Protein AF-0000000083461008 (afdb_homodimer)

Secondary structure (DSSP, 8-state):
--HHHHHHHHHHHHHHS-HHHHHHHHHHHHHHHHH-----TTSPEEEEEE--GGGEETTEEEE-HHHHHHHHHHHHHHHHHHHTHHHHHHHTT--EEEEEEEEEE-SPPBTT-EEEEEEEEEEE-SSEEEEEEEEEETT--EEEEEEEEEEESSS-GGGTTTTPPPPPPPHHHHHHHHHHHHHHHHHHHHHHHSS-HHHHHHHHHHHTTTT--/--HHHHHHHHHHHHHHS-HHHHHHHHHHHHHHHHH-----TTSPEEEEEE--GGGB-SSSSBB-HHHHHHHHHHHHHHHHHHHTHHHHHHHTT--EEEEEEEEEE-SPPBTT-EEEEEEEEEEE-SSEEEEEEEEEETT--EEEEEEEEEEESSS-GGGTTTTPPPPPPPHHHHHHHHHHHHHHHHHHHHHHHSS-HHHHHHHHHHHTTTT--

Foldseek 3Di:
DDPVVVVVVVVVCVVVPVVVLVVVLVVLLVCLQPPAAADAQADKDKDKDWAAPVQDDPPDQFGDPVVVVSVVVSSVSSSCSRNVLVVQQVVVVKDKDWDDKDKDFAATDGHGFMWMWIKHWQFFDFFKTKMKIFIATPVGDTGMIMMIIIGMLDGTVCSRNVNDHHHDDDPVRVVVVVVVVVVVVVVVVVLPPDDDPPPSCVVVVVVVSVPPD/DDPVVVVVVVVVCVVVDVVVLVVLLVVLLVCLQPPAAADAQADKDKDKDWAAPVQDDDPDQFGDPVVVVSVVVSRVSSSCSRNVLVVQQVVVVKDKDWDDKDKDFAATDGHGFMWMWIKHWQFFDFFKTKMKIFIATPVRDTGMIMMIIIGMLDGTVCSRNVNDHHHDDDPVRVVVVVVVVVVVVVVVVVLPPDDDPPPSCVVVVVVVSVPPD

Solvent-accessible surface area (backbone atoms only — not comparable to full-atom values): 22126 Å² total; per-residue (Å²): 130,56,70,64,56,51,51,49,50,51,40,48,42,56,70,42,26,49,50,67,57,51,53,48,50,51,48,47,50,50,50,39,69,70,70,47,71,76,41,61,63,78,45,72,41,78,42,81,47,67,37,45,68,46,35,42,37,93,94,40,74,24,52,25,77,29,45,54,48,44,51,48,51,48,49,48,52,44,43,31,54,27,40,45,33,46,60,49,31,50,74,65,73,35,54,72,41,75,37,33,39,36,39,37,50,53,41,77,50,44,68,67,37,50,33,34,38,39,35,32,52,48,31,52,54,59,43,32,40,30,37,37,39,37,33,24,36,82,87,67,43,74,22,30,43,33,36,37,35,32,34,43,70,54,75,48,41,62,77,52,48,81,76,65,76,60,56,76,72,49,69,29,54,50,26,40,51,48,14,52,51,40,46,52,52,53,52,50,53,56,57,64,65,65,70,67,80,68,66,51,50,53,50,47,60,67,37,20,62,73,68,69,105,131,55,69,66,56,51,53,49,50,49,41,48,42,55,71,43,28,48,53,68,58,52,52,47,48,50,48,48,50,49,49,38,68,71,70,46,71,76,39,58,63,78,44,71,41,79,41,80,46,66,38,44,69,46,35,42,36,93,93,40,76,24,53,23,78,29,44,54,48,43,51,47,51,49,48,48,52,42,43,31,55,27,41,45,35,47,60,49,32,51,74,67,73,34,53,71,40,74,39,32,39,38,38,36,46,54,40,79,49,44,69,68,37,51,31,35,38,40,34,31,53,48,32,54,52,60,42,32,41,31,38,38,37,36,33,25,36,82,86,66,45,73,23,30,42,32,36,36,34,31,33,44,69,55,73,47,41,62,77,52,47,80,74,66,77,58,54,76,72,48,70,30,52,50,25,39,51,48,14,51,51,40,46,52,54,53,52,52,53,57,59,65,67,66,72,66,80,68,67,54,49,54,49,48,59,68,38,19,63,73,66,68,106

Structure (mmCIF, N/CA/C/O backbone):
data_AF-0000000083461008-model_v1
#
loop_
_entity.id
_entity.type
_entity.pdbx_description
1 polymer 'Protein THEM6'
#
loop_
_atom_site.group_PDB
_atom_site.id
_atom_site.type_symbol
_atom_site.label_atom_id
_atom_site.label_alt_id
_atom_site.label_comp_id
_atom_site.label_asym_id
_atom_site.label_entity_id
_atom_site.label_seq_id
_atom_site.pdbx_PDB_ins_code
_atom_site.Cartn_x
_atom_site.Cartn_y
_atom_site.Cartn_z
_atom_site.occupancy
_atom_site.B_iso_or_equiv
_atom_site.auth_seq_id
_atom_site.auth_comp_id
_atom_site.auth_asym_id
_atom_site.auth_atom_id
_atom_site.pdbx_PDB_model_num
ATOM 1 N N . MET A 1 1 ? -11.461 6.184 -39.938 1 52.19 1 MET A N 1
ATOM 2 C CA . MET A 1 1 ? -11.609 6.816 -38.625 1 52.19 1 MET A CA 1
ATOM 3 C C . MET A 1 1 ? -10.594 7.934 -38.438 1 52.19 1 MET A C 1
ATOM 5 O O . MET A 1 1 ? -9.406 7.758 -38.75 1 52.19 1 MET A O 1
ATOM 9 N N . ASP A 1 2 ? -10.953 9.109 -38.469 1 68 2 ASP A N 1
ATOM 10 C CA . ASP A 1 2 ? -10.156 10.336 -38.438 1 68 2 ASP A CA 1
ATOM 11 C C . ASP A 1 2 ? -9.203 10.367 -37.25 1 68 2 ASP A C 1
ATOM 13 O O . ASP A 1 2 ? -9.5 9.797 -36.219 1 68 2 ASP A O 1
ATOM 17 N N . ALA A 1 3 ? -7.992 10.578 -37.625 1 73.88 3 ALA A N 1
ATOM 18 C CA . ALA A 1 3 ? -6.887 10.68 -36.688 1 73.88 3 ALA A CA 1
ATOM 19 C C . ALA A 1 3 ? -7.312 11.422 -35.406 1 73.88 3 ALA A C 1
ATOM 21 O O . ALA A 1 3 ? -6.926 11.047 -34.312 1 73.88 3 ALA A O 1
ATOM 22 N N . ALA A 1 4 ? -8.148 12.367 -35.656 1 72.44 4 ALA A N 1
ATOM 23 C CA . ALA A 1 4 ? -8.625 13.156 -34.5 1 72.44 4 ALA A CA 1
ATOM 24 C C . ALA A 1 4 ? -9.5 12.312 -33.594 1 72.44 4 ALA A C 1
ATOM 26 O O . ALA A 1 4 ? -9.398 12.406 -32.375 1 72.44 4 ALA A O 1
ATOM 27 N N . ALA A 1 5 ? -10.266 11.5 -34.25 1 74.38 5 ALA A N 1
ATOM 28 C CA . ALA A 1 5 ? -11.172 10.656 -33.469 1 74.38 5 ALA A CA 1
ATOM 29 C C . ALA A 1 5 ? -10.391 9.641 -32.625 1 74.38 5 ALA A C 1
ATOM 31 O O . ALA A 1 5 ? -10.734 9.375 -31.484 1 74.38 5 ALA A O 1
ATOM 32 N N . VAL A 1 6 ? -9.352 9.258 -33.219 1 73 6 VAL A N 1
ATOM 33 C CA . VAL A 1 6 ? -8.531 8.25 -32.562 1 73 6 VAL A CA 1
ATOM 34 C C . VAL A 1 6 ? -7.879 8.859 -31.312 1 73 6 VAL A C 1
ATOM 36 O O . VAL A 1 6 ? -7.852 8.242 -30.25 1 73 6 VAL A O 1
ATOM 39 N N . VAL A 1 7 ? -7.48 10.023 -31.469 1 74 7 VAL A N 1
ATOM 40 C CA . VAL A 1 7 ? -6.805 10.695 -30.359 1 74 7 VAL A CA 1
ATOM 41 C C . VAL A 1 7 ? -7.797 10.938 -29.219 1 74 7 VAL A C 1
ATOM 43 O O . VAL A 1 7 ? -7.445 10.797 -28.047 1 74 7 VAL A O 1
ATOM 46 N N . TRP A 1 8 ? -9.008 11.219 -29.625 1 73.56 8 TRP A N 1
ATOM 47 C CA . TRP A 1 8 ? -10.031 11.438 -28.609 1 73.56 8 TRP A CA 1
ATOM 48 C C . TRP A 1 8 ? -10.328 10.156 -27.844 1 73.56 8 TRP A C 1
ATOM 50 O O . TRP A 1 8 ? -10.477 10.188 -26.625 1 73.56 8 TRP A O 1
ATOM 60 N N . VAL A 1 9 ? -10.32 9.188 -28.594 1 69.44 9 VAL A N 1
ATOM 61 C CA . VAL A 1 9 ? -10.617 7.902 -27.969 1 69.44 9 VAL A CA 1
ATOM 62 C C . VAL A 1 9 ? -9.5 7.527 -27 1 69.44 9 VAL A C 1
ATOM 64 O O . VAL A 1 9 ? -9.766 7.078 -25.875 1 69.44 9 VAL A O 1
ATOM 67 N N . ILE A 1 10 ? -8.367 7.77 -27.438 1 70.12 10 ILE A N 1
ATOM 68 C CA . ILE A 1 10 ? -7.219 7.453 -26.609 1 70.12 10 ILE A CA 1
ATOM 69 C C . ILE A 1 10 ? -7.242 8.32 -25.344 1 70.12 10 ILE A C 1
ATOM 71 O O . ILE A 1 10 ? -7.043 7.828 -24.234 1 70.12 10 ILE A O 1
ATOM 75 N N . ALA A 1 11 ? -7.574 9.516 -25.562 1 70.62 11 ALA A N 1
ATOM 76 C CA . ALA A 1 11 ? -7.633 10.445 -24.438 1 70.62 11 ALA A CA 1
ATOM 77 C C . ALA A 1 11 ? -8.695 10.016 -23.422 1 70.62 11 ALA A C 1
ATOM 79 O O . ALA A 1 11 ? -8.461 10.031 -22.219 1 70.62 11 ALA A O 1
ATOM 80 N N . LEU A 1 12 ? -9.742 9.586 -23.969 1 67.31 12 LEU A N 1
ATOM 81 C CA . LEU A 1 12 ? -10.836 9.172 -23.094 1 67.31 12 LEU A CA 1
ATOM 82 C C . LEU A 1 12 ? -10.469 7.898 -22.328 1 67.31 12 LEU A C 1
ATOM 84 O O . LEU A 1 12 ? -10.797 7.766 -21.156 1 67.31 12 LEU A O 1
ATOM 88 N N . LEU A 1 13 ? -9.812 7.094 -23.016 1 66.75 13 LEU A N 1
ATOM 89 C CA . LEU A 1 13 ? -9.414 5.84 -22.375 1 66.75 13 LEU A CA 1
ATOM 90 C C . LEU A 1 13 ? -8.445 6.098 -21.234 1 66.75 13 LEU A C 1
ATOM 92 O O . LEU A 1 13 ? -8.555 5.48 -20.172 1 66.75 13 LEU A O 1
ATOM 96 N N . TYR A 1 14 ? -7.613 7.047 -21.531 1 65.38 14 TYR A N 1
ATOM 97 C CA . TYR A 1 14 ? -6.609 7.336 -20.516 1 65.38 14 TYR A CA 1
ATOM 98 C C . TYR A 1 14 ? -7.227 8.078 -19.344 1 65.38 14 TYR A C 1
ATOM 100 O O . TYR A 1 14 ? -6.762 7.953 -18.203 1 65.38 14 TYR A O 1
ATOM 108 N N . ILE A 1 15 ? -8.242 8.75 -19.688 1 62.56 15 ILE A N 1
ATOM 109 C CA . ILE A 1 15 ? -8.898 9.516 -18.641 1 62.56 15 ILE A CA 1
ATOM 110 C C . ILE A 1 15 ? -9.711 8.57 -17.75 1 62.56 15 ILE A C 1
ATOM 112 O O . ILE A 1 15 ? -9.734 8.727 -16.531 1 62.56 15 ILE A O 1
ATOM 116 N N . PHE A 1 16 ? -10.188 7.516 -18.453 1 63.56 16 PHE A N 1
ATOM 117 C CA . PHE A 1 16 ? -11.148 6.715 -17.703 1 63.56 16 PHE A CA 1
ATOM 118 C C . PHE A 1 16 ? -10.516 5.426 -17.203 1 63.56 16 PHE A C 1
ATOM 120 O O . PHE A 1 16 ? -10.992 4.828 -16.234 1 63.56 16 PHE A O 1
ATOM 127 N N . VAL A 1 17 ? -9.523 5.043 -17.953 1 63.34 17 VAL A N 1
ATOM 128 C CA . VAL A 1 17 ? -8.938 3.752 -17.609 1 63.34 17 VAL A CA 1
ATOM 129 C C . VAL A 1 17 ? -7.43 3.898 -17.422 1 63.34 17 VAL A C 1
ATOM 131 O O . VAL A 1 17 ? -6.797 4.719 -18.094 1 63.34 17 VAL A O 1
ATOM 134 N N . ASP A 1 18 ? -6.941 3.344 -16.344 1 65.06 18 ASP A N 1
ATOM 135 C CA . ASP A 1 18 ? -5.484 3.301 -16.25 1 65.06 18 ASP A CA 1
ATOM 136 C C . ASP A 1 18 ? -4.895 2.318 -17.25 1 65.06 18 ASP A C 1
ATOM 138 O O . ASP A 1 18 ? -4.473 1.22 -16.891 1 65.06 18 ASP A O 1
ATOM 142 N N . VAL A 1 19 ? -4.824 2.793 -18.484 1 63.09 19 VAL A N 1
ATOM 143 C CA . VAL A 1 19 ? -4.438 1.958 -19.625 1 63.09 19 VAL A CA 1
ATOM 144 C C . VAL A 1 19 ? -3.01 1.452 -19.422 1 63.09 19 VAL A C 1
ATOM 146 O O . VAL A 1 19 ? -2.711 0.292 -19.719 1 63.09 19 VAL A O 1
ATOM 149 N N . ASN A 1 20 ? -2.205 2.322 -18.922 1 64.75 20 ASN A N 1
ATOM 150 C CA . ASN A 1 20 ? -0.806 1.944 -18.75 1 64.75 20 ASN A CA 1
ATOM 151 C C . ASN A 1 20 ? -0.654 0.774 -17.781 1 64.75 20 ASN A C 1
ATOM 153 O O . ASN A 1 20 ? 0.197 -0.094 -17.969 1 64.75 20 ASN A O 1
ATOM 157 N N . TYR A 1 21 ? -1.491 0.846 -16.891 1 65.12 21 TYR A N 1
ATOM 158 C CA . TYR A 1 21 ? -1.471 -0.238 -15.922 1 65.12 21 TYR A CA 1
ATOM 159 C C . TYR A 1 21 ? -1.852 -1.563 -16.562 1 65.12 21 TYR A C 1
ATOM 161 O O . TYR A 1 21 ? -1.171 -2.574 -16.375 1 65.12 21 TYR A O 1
ATOM 169 N N . PHE A 1 22 ? -2.838 -1.587 -17.344 1 65.5 22 PHE A N 1
ATOM 170 C CA . PHE A 1 22 ? -3.338 -2.811 -17.953 1 65.5 22 PHE A CA 1
ATOM 171 C C . PHE A 1 22 ? -2.355 -3.332 -19 1 65.5 22 PHE A C 1
ATOM 173 O O . PHE A 1 22 ? -2.088 -4.535 -19.062 1 65.5 22 PHE A O 1
ATOM 180 N N . LEU A 1 23 ? -1.841 -2.42 -19.734 1 68.25 23 LEU A N 1
ATOM 181 C CA . LEU A 1 23 ? -0.899 -2.822 -20.781 1 68.25 23 LEU A CA 1
ATOM 182 C C . LEU A 1 23 ? 0.358 -3.432 -20.172 1 68.25 23 LEU A C 1
ATOM 184 O O . LEU A 1 23 ? 0.865 -4.441 -20.656 1 68.25 23 LEU A O 1
ATOM 188 N N . ARG A 1 24 ? 0.72 -2.85 -19.125 1 69.69 24 ARG A N 1
ATOM 189 C CA . ARG A 1 24 ? 1.923 -3.346 -18.469 1 69.69 24 ARG A CA 1
ATOM 190 C C . ARG A 1 24 ? 1.683 -4.719 -17.844 1 69.69 24 ARG A C 1
ATOM 192 O O . ARG A 1 24 ? 2.547 -5.598 -17.922 1 69.69 24 ARG A O 1
ATOM 199 N N . THR A 1 25 ? 0.542 -4.863 -17.266 1 69 25 THR A N 1
ATOM 200 C CA . THR A 1 25 ? 0.205 -6.141 -16.641 1 69 25 THR A CA 1
ATOM 201 C C . THR A 1 25 ? 0.151 -7.246 -17.703 1 69 25 THR A C 1
ATOM 203 O O . THR A 1 25 ? 0.713 -8.328 -17.5 1 69 25 THR A O 1
ATOM 206 N N . VAL A 1 26 ? -0.495 -6.898 -18.766 1 67.25 26 VAL A N 1
ATOM 207 C CA . VAL A 1 26 ? -0.625 -7.867 -19.859 1 67.25 26 VAL A CA 1
ATOM 208 C C . VAL A 1 26 ? 0.753 -8.195 -20.422 1 67.25 26 VAL A C 1
ATOM 210 O O . VAL A 1 26 ? 1.067 -9.359 -20.672 1 67.25 26 VAL A O 1
ATOM 213 N N . PHE A 1 27 ? 1.517 -7.234 -20.609 1 72.88 27 PHE A N 1
ATOM 214 C CA . PHE A 1 27 ? 2.861 -7.422 -21.156 1 72.88 27 PHE A CA 1
ATOM 215 C C . PHE A 1 27 ? 3.695 -8.297 -20.219 1 72.88 27 PHE A C 1
ATOM 217 O O . PHE A 1 27 ? 4.383 -9.211 -20.672 1 72.88 27 PHE A O 1
ATOM 224 N N . THR A 1 28 ? 3.619 -8.023 -18.969 1 68.25 28 THR A N 1
ATOM 225 C CA . THR A 1 28 ? 4.383 -8.789 -18 1 68.25 28 THR A CA 1
ATOM 226 C C . THR A 1 28 ? 3.949 -10.25 -17.984 1 68.25 28 THR A C 1
ATOM 228 O O . THR A 1 28 ? 4.789 -11.148 -17.938 1 68.25 28 THR A O 1
ATOM 231 N N . LEU A 1 29 ? 2.67 -10.438 -18.094 1 68.62 29 LEU A N 1
ATOM 232 C CA . LEU A 1 29 ? 2.148 -11.805 -18.109 1 68.62 29 LEU A CA 1
ATOM 233 C C . LEU A 1 29 ? 2.555 -12.516 -19.391 1 68.62 29 LEU A C 1
ATOM 235 O O . LEU A 1 29 ? 2.918 -13.695 -19.375 1 68.62 29 LEU A O 1
ATOM 239 N N . LEU A 1 30 ? 2.555 -11.766 -20.453 1 71.75 30 LEU A N 1
ATOM 240 C CA . LEU A 1 30 ? 2.898 -12.367 -21.75 1 71.75 30 LEU A CA 1
ATOM 241 C C . LEU A 1 30 ? 4.383 -12.711 -21.797 1 71.75 30 LEU A C 1
ATOM 243 O O . LEU A 1 30 ? 4.75 -13.789 -22.266 1 71.75 30 LEU A O 1
ATOM 247 N N . VAL A 1 31 ? 5.156 -11.844 -21.438 1 69.75 31 VAL A N 1
ATOM 248 C CA . VAL A 1 31 ? 6.598 -12.086 -21.438 1 69.75 31 VAL A CA 1
ATOM 249 C C . VAL A 1 31 ? 6.934 -13.234 -20.484 1 69.75 31 VAL A C 1
ATOM 251 O O . VAL A 1 31 ? 7.789 -14.062 -20.781 1 69.75 31 VAL A O 1
ATOM 254 N N . GLY A 1 32 ? 6.258 -13.172 -19.391 1 65.5 32 GLY A N 1
ATOM 255 C CA . GLY A 1 32 ? 6.469 -14.242 -18.422 1 65.5 32 GLY A CA 1
ATOM 256 C C . GLY A 1 32 ? 6.059 -15.609 -18.953 1 65.5 32 GLY A C 1
ATOM 257 O O . GLY A 1 32 ? 6.766 -16.594 -18.75 1 65.5 32 GLY A O 1
ATOM 258 N N . CYS A 1 33 ? 5.039 -15.672 -19.578 1 66.06 33 CYS A N 1
ATOM 259 C CA . CYS A 1 33 ? 4.52 -16.922 -20.109 1 66.06 33 CYS A CA 1
ATOM 260 C C . CYS A 1 33 ? 5.406 -17.453 -21.234 1 66.06 33 CYS A C 1
ATOM 262 O O . CYS A 1 33 ? 5.539 -18.672 -21.406 1 66.06 33 CYS A O 1
ATOM 264 N N . VAL A 1 34 ? 5.926 -16.562 -21.938 1 64.56 34 VAL A N 1
ATOM 265 C CA . VAL A 1 34 ? 6.625 -16.984 -23.141 1 64.56 34 VAL A CA 1
ATOM 266 C C . VAL A 1 34 ? 8.102 -17.203 -22.844 1 64.56 34 VAL A C 1
ATOM 268 O O . VAL A 1 34 ? 8.727 -18.125 -23.375 1 64.56 34 VAL A O 1
ATOM 271 N N . PHE A 1 35 ? 8.617 -16.391 -22.047 1 63.41 35 PHE A N 1
ATOM 272 C CA . PHE A 1 35 ? 10.07 -16.375 -22.047 1 63.41 35 PHE A CA 1
ATOM 273 C C . PHE A 1 35 ? 10.625 -16.938 -20.75 1 63.41 35 PHE A C 1
ATOM 275 O O . PHE A 1 35 ? 11.836 -17.031 -20.562 1 63.41 35 PHE A O 1
ATOM 282 N N . HIS A 1 36 ? 9.68 -17.172 -19.875 1 64.38 36 HIS A N 1
ATOM 283 C CA . HIS A 1 36 ? 10.391 -17.469 -18.641 1 64.38 36 HIS A CA 1
ATOM 284 C C . HIS A 1 36 ? 10.211 -18.922 -18.234 1 64.38 36 HIS A C 1
ATOM 286 O O . HIS A 1 36 ? 9.156 -19.516 -18.484 1 64.38 36 HIS A O 1
ATOM 292 N N . LYS A 1 37 ? 11.398 -19.484 -17.859 1 70.5 37 LYS A N 1
ATOM 293 C CA . LYS A 1 37 ? 11.461 -20.844 -17.328 1 70.5 37 LYS A CA 1
ATOM 294 C C . LYS A 1 37 ? 10.711 -20.953 -16 1 70.5 37 LYS A C 1
ATOM 296 O O . LYS A 1 37 ? 10.711 -20 -15.211 1 70.5 37 LYS A O 1
ATOM 301 N N . ARG A 1 38 ? 10.078 -22.031 -15.789 1 77.88 38 ARG A N 1
ATOM 302 C CA . ARG A 1 38 ? 9.336 -22.297 -14.562 1 77.88 38 ARG A CA 1
ATOM 303 C C . ARG A 1 38 ? 10.273 -22.359 -13.359 1 77.88 38 ARG A C 1
ATOM 305 O O . ARG A 1 38 ? 11.383 -22.875 -13.461 1 77.88 38 ARG A O 1
ATOM 312 N N . VAL A 1 39 ? 9.906 -21.609 -12.406 1 80.69 39 VAL A N 1
ATOM 313 C CA . VAL A 1 39 ? 10.695 -21.594 -11.18 1 80.69 39 VAL A CA 1
ATOM 314 C C . VAL A 1 39 ? 9.938 -22.328 -10.07 1 80.69 39 VAL A C 1
ATOM 316 O O . VAL A 1 39 ? 8.719 -22.5 -10.156 1 80.69 39 VAL A O 1
ATOM 319 N N . ARG A 1 40 ? 10.727 -22.828 -9.172 1 82.19 40 ARG A N 1
ATOM 320 C CA . ARG A 1 40 ? 10.094 -23.422 -7.996 1 82.19 40 ARG A CA 1
ATOM 321 C C . ARG A 1 40 ? 9.539 -22.344 -7.066 1 82.19 40 ARG A C 1
ATOM 323 O O . ARG A 1 40 ? 9.992 -21.203 -7.102 1 82.19 40 ARG A O 1
ATOM 330 N N . ILE A 1 41 ? 8.633 -22.625 -6.254 1 83.38 41 ILE A N 1
ATOM 331 C CA . ILE A 1 41 ? 7.926 -21.703 -5.387 1 83.38 41 ILE A CA 1
ATOM 332 C C . ILE A 1 41 ? 8.898 -21.078 -4.379 1 83.38 41 ILE A C 1
ATOM 334 O O . ILE A 1 41 ? 8.672 -19.969 -3.887 1 83.38 41 ILE A O 1
ATOM 338 N N . ASN A 1 42 ? 9.945 -21.766 -4.09 1 84.12 42 ASN A N 1
ATOM 339 C CA . ASN A 1 42 ? 10.891 -21.297 -3.084 1 84.12 42 ASN A CA 1
ATOM 340 C C . ASN A 1 42 ? 11.977 -20.422 -3.703 1 84.12 42 ASN A C 1
ATOM 342 O O . ASN A 1 42 ? 12.82 -19.875 -2.99 1 84.12 42 ASN A O 1
ATOM 346 N N . GLU A 1 43 ? 11.922 -20.344 -4.965 1 88.5 43 GLU A N 1
ATOM 347 C CA . GLU A 1 43 ? 12.938 -19.547 -5.641 1 88.5 43 GLU A CA 1
ATOM 348 C C . GLU A 1 43 ? 12.516 -18.078 -5.754 1 88.5 43 GLU A C 1
ATOM 350 O O . GLU A 1 43 ? 11.32 -17.766 -5.711 1 88.5 43 GLU A O 1
ATOM 355 N N . THR A 1 44 ? 13.508 -17.25 -5.867 1 92.38 44 THR A N 1
ATOM 356 C CA . THR A 1 44 ? 13.289 -15.805 -5.977 1 92.38 44 THR A CA 1
ATOM 357 C C . THR A 1 44 ? 13.18 -15.383 -7.438 1 92.38 44 THR A C 1
ATOM 359 O O . THR A 1 44 ? 13.969 -15.82 -8.273 1 92.38 44 THR A O 1
ATOM 362 N N . THR A 1 45 ? 12.195 -14.695 -7.746 1 91.38 45 THR A N 1
ATOM 363 C CA . THR A 1 45 ? 12.047 -14.141 -9.086 1 91.38 45 THR A CA 1
ATOM 364 C C . THR A 1 45 ? 12.438 -12.664 -9.102 1 91.38 45 THR A C 1
ATOM 366 O O . THR A 1 45 ? 12.281 -11.961 -8.102 1 91.38 45 THR A O 1
ATOM 369 N N . LYS A 1 46 ? 12.906 -12.227 -10.25 1 89.94 46 LYS A N 1
ATOM 370 C CA . LYS A 1 46 ? 13.359 -10.844 -10.391 1 89.94 46 LYS A CA 1
ATOM 371 C C . LYS A 1 46 ? 12.633 -10.148 -11.539 1 89.94 46 LYS A C 1
ATOM 373 O O . LYS A 1 46 ? 12.539 -10.688 -12.641 1 89.94 46 LYS A O 1
ATOM 378 N N . VAL A 1 47 ? 12.109 -9.039 -11.211 1 88.44 47 VAL A N 1
ATOM 379 C CA . VAL A 1 47 ? 11.477 -8.211 -12.234 1 88.44 47 VAL A CA 1
ATOM 380 C C . VAL A 1 47 ? 12.117 -6.828 -12.25 1 88.44 47 VAL A C 1
ATOM 382 O O . VAL A 1 47 ? 12.383 -6.246 -11.203 1 88.44 47 VAL A O 1
ATOM 385 N N . TYR A 1 48 ? 12.297 -6.402 -13.469 1 86.69 48 TYR A N 1
ATOM 386 C CA . TYR A 1 48 ? 12.883 -5.074 -13.617 1 86.69 48 TYR A CA 1
ATOM 387 C C . TYR A 1 48 ? 11.805 -4.012 -13.766 1 86.69 48 TYR A C 1
ATOM 389 O O . TYR A 1 48 ? 10.742 -4.27 -14.344 1 86.69 48 TYR A O 1
ATOM 397 N N . GLY A 1 49 ? 12.156 -2.865 -13.219 1 84.81 49 GLY A N 1
ATOM 398 C CA . GLY A 1 49 ? 11.273 -1.72 -13.359 1 84.81 49 GLY A CA 1
ATOM 399 C C . GLY A 1 49 ? 12.008 -0.396 -13.398 1 84.81 49 GLY A C 1
ATOM 400 O O . GLY A 1 49 ? 13.203 -0.334 -13.086 1 84.81 49 GLY A O 1
ATOM 401 N N . MET A 1 50 ? 11.211 0.572 -13.883 1 79.38 50 MET A N 1
ATOM 402 C CA . MET A 1 50 ? 11.75 1.93 -13.922 1 79.38 50 MET A CA 1
ATOM 403 C C . MET A 1 50 ? 10.727 2.936 -13.398 1 79.38 50 MET A C 1
ATOM 405 O O . MET A 1 50 ? 9.539 2.832 -13.711 1 79.38 50 MET A O 1
ATOM 409 N N . CYS A 1 51 ? 11.25 3.818 -12.625 1 78.38 51 CYS A N 1
ATOM 410 C CA . CYS A 1 51 ? 10.367 4.871 -12.125 1 78.38 51 CYS A CA 1
ATOM 411 C C . CYS A 1 51 ? 10.133 5.934 -13.188 1 78.38 51 CYS A C 1
ATOM 413 O O . CYS A 1 51 ? 11.062 6.637 -13.586 1 78.38 51 CYS A O 1
ATOM 415 N N . LEU A 1 52 ? 8.891 6.102 -13.523 1 72 52 LEU A N 1
ATOM 416 C CA . LEU A 1 52 ? 8.539 7.066 -14.562 1 72 52 LEU A CA 1
ATOM 417 C C . LEU A 1 52 ? 7.855 8.289 -13.953 1 72 52 LEU A C 1
ATOM 419 O O . LEU A 1 52 ? 7.426 8.258 -12.797 1 72 52 LEU A O 1
ATOM 423 N N . PRO A 1 53 ? 7.812 9.32 -14.695 1 68.31 53 PRO A N 1
ATOM 424 C CA . PRO A 1 53 ? 7.199 10.539 -14.164 1 68.31 53 PRO A CA 1
ATOM 425 C C . PRO A 1 53 ? 5.75 10.336 -13.734 1 68.31 53 PRO A C 1
ATOM 427 O O . PRO A 1 53 ? 5.266 11.039 -12.836 1 68.31 53 PRO A O 1
ATOM 430 N N . SER A 1 54 ? 5.129 9.422 -14.352 1 64.44 54 SER A N 1
ATOM 431 C CA . SER A 1 54 ? 3.746 9.141 -13.977 1 64.44 54 SER A CA 1
ATOM 432 C C . SER A 1 54 ? 3.666 8.492 -12.602 1 64.44 54 SER A C 1
ATOM 434 O O . SER A 1 54 ? 2.588 8.406 -12.008 1 64.44 54 SER A O 1
ATOM 436 N N . ASP A 1 55 ? 4.824 8.195 -12.141 1 62.22 55 ASP A N 1
ATOM 437 C CA . ASP A 1 55 ? 4.875 7.426 -10.898 1 62.22 55 ASP A CA 1
ATOM 438 C C . ASP A 1 55 ? 5.25 8.32 -9.719 1 62.22 55 ASP A C 1
ATOM 440 O O . ASP A 1 55 ? 5.383 7.84 -8.594 1 62.22 55 ASP A O 1
ATOM 444 N N . VAL A 1 56 ? 5.453 9.586 -10 1 55.75 56 VAL A N 1
ATOM 445 C CA . VAL A 1 56 ? 6.047 10.438 -8.977 1 55.75 56 VAL A CA 1
ATOM 446 C C . VAL A 1 56 ? 4.949 11.211 -8.25 1 55.75 56 VAL A C 1
ATOM 448 O O . VAL A 1 56 ? 3.838 11.359 -8.766 1 55.75 56 VAL A O 1
ATOM 451 N N . ASP A 1 57 ? 5.211 11.281 -6.934 1 60.09 57 ASP A N 1
ATOM 452 C CA . ASP A 1 57 ? 4.32 12.102 -6.117 1 60.09 57 ASP A CA 1
ATOM 453 C C . ASP A 1 57 ? 4.648 13.586 -6.266 1 60.09 57 ASP A C 1
ATOM 455 O O . ASP A 1 57 ? 5.684 13.938 -6.836 1 60.09 57 ASP A O 1
ATOM 459 N N . MET A 1 58 ? 3.553 14.422 -6.039 1 50.62 58 MET A N 1
ATOM 460 C CA . MET A 1 58 ? 3.662 15.867 -6.188 1 50.62 58 MET A CA 1
ATOM 461 C C . MET A 1 58 ? 4.91 16.391 -5.484 1 50.62 58 MET A C 1
ATOM 463 O O . MET A 1 58 ? 5.578 17.297 -5.988 1 50.62 58 MET A O 1
ATOM 467 N N . MET A 1 59 ? 4.977 16.031 -4.035 1 48.91 59 MET A N 1
ATOM 468 C CA . MET A 1 59 ? 5.902 16.797 -3.209 1 48.91 59 MET A CA 1
ATOM 469 C C . MET A 1 59 ? 7.316 16.234 -3.305 1 48.91 59 MET A C 1
ATOM 471 O O . MET A 1 59 ? 8.258 16.812 -2.752 1 48.91 59 MET A O 1
ATOM 475 N N . VAL A 1 60 ? 7.684 15.438 -4.324 1 54.84 60 VAL A N 1
ATOM 476 C CA . VAL A 1 60 ? 9.109 15.141 -4.297 1 54.84 60 VAL A CA 1
ATOM 477 C C . VAL A 1 60 ? 9.453 14.156 -5.414 1 54.84 60 VAL A C 1
ATOM 479 O O . VAL A 1 60 ? 8.617 13.359 -5.824 1 54.84 60 VAL A O 1
ATOM 482 N N . CYS A 1 61 ? 10.281 14.367 -6.305 1 59.28 61 CYS A N 1
ATOM 483 C CA . CYS A 1 61 ? 11.031 13.672 -7.344 1 59.28 61 CYS A CA 1
ATOM 484 C C . CYS A 1 61 ? 11.211 12.203 -6.996 1 59.28 61 CYS A C 1
ATOM 486 O O . CYS A 1 61 ? 12.195 11.578 -7.398 1 59.28 61 CYS A O 1
ATOM 488 N N . HIS A 1 62 ? 10.195 11.781 -6.129 1 68.94 62 HIS A N 1
ATOM 489 C CA . HIS A 1 62 ? 10.344 10.383 -5.746 1 68.94 62 HIS A CA 1
ATOM 490 C C . HIS A 1 62 ? 9.086 9.578 -6.062 1 68.94 62 HIS A C 1
ATOM 492 O O . HIS A 1 62 ? 8.008 10.156 -6.223 1 68.94 62 HIS A O 1
ATOM 498 N N . MET A 1 63 ? 9.281 8.344 -6.211 1 71.5 63 MET A N 1
ATOM 499 C CA . MET A 1 63 ? 8.18 7.445 -6.523 1 71.5 63 MET A CA 1
ATOM 500 C C . MET A 1 63 ? 7.094 7.52 -5.453 1 71.5 63 MET A C 1
ATOM 502 O O . MET A 1 63 ? 7.398 7.539 -4.258 1 71.5 63 MET A O 1
ATOM 506 N N . ASN A 1 64 ? 5.895 7.621 -5.926 1 76.12 64 ASN A N 1
ATOM 507 C CA . ASN A 1 64 ? 4.742 7.664 -5.031 1 76.12 64 ASN A CA 1
ATOM 508 C C . ASN A 1 64 ? 4.578 6.355 -4.266 1 76.12 64 ASN A C 1
ATOM 510 O O . ASN A 1 64 ? 4.828 5.277 -4.805 1 76.12 64 ASN A O 1
ATOM 514 N N . ASN A 1 65 ? 4.141 6.473 -3.014 1 79.69 65 ASN A N 1
ATOM 515 C CA . ASN A 1 65 ? 3.988 5.312 -2.145 1 79.69 65 ASN A CA 1
ATOM 516 C C . ASN A 1 65 ? 3.031 4.285 -2.744 1 79.69 65 ASN A C 1
ATOM 518 O O . ASN A 1 65 ? 3.238 3.078 -2.602 1 79.69 65 ASN A O 1
ATOM 522 N N . ALA A 1 66 ? 2.037 4.785 -3.453 1 81.56 66 ALA A N 1
ATOM 523 C CA . ALA A 1 66 ? 1.036 3.891 -4.023 1 81.56 66 ALA A CA 1
ATOM 524 C C . ALA A 1 66 ? 1.61 3.102 -5.195 1 81.56 66 ALA A C 1
ATOM 526 O O . ALA A 1 66 ? 1.192 1.97 -5.457 1 81.56 66 ALA A O 1
ATOM 527 N N . ARG A 1 67 ? 2.525 3.68 -5.801 1 83.56 67 ARG A N 1
ATOM 528 C CA . ARG A 1 67 ? 3.115 3.031 -6.965 1 83.56 67 ARG A CA 1
ATOM 529 C C . ARG A 1 67 ? 3.898 1.787 -6.562 1 83.56 67 ARG A C 1
ATOM 531 O O . ARG A 1 67 ? 3.93 0.8 -7.301 1 83.56 67 ARG A O 1
ATOM 538 N N . TYR A 1 68 ? 4.535 1.864 -5.477 1 88.25 68 TYR A N 1
ATOM 539 C CA . TYR A 1 68 ? 5.246 0.688 -4.992 1 88.25 68 TYR A CA 1
ATOM 540 C C . TYR A 1 68 ? 4.32 -0.521 -4.922 1 88.25 68 TYR A C 1
ATOM 542 O O . TYR A 1 68 ? 4.699 -1.625 -5.32 1 88.25 68 TYR A O 1
ATOM 550 N N . LEU A 1 69 ? 3.166 -0.278 -4.461 1 87.69 69 LEU A N 1
ATOM 551 C CA . LEU A 1 69 ? 2.215 -1.376 -4.328 1 87.69 69 LEU A CA 1
ATOM 552 C C . LEU A 1 69 ? 1.763 -1.869 -5.699 1 87.69 69 LEU A C 1
ATOM 554 O O . LEU A 1 69 ? 1.491 -3.059 -5.879 1 87.69 69 LEU A O 1
ATOM 558 N N . ARG A 1 70 ? 1.642 -0.986 -6.527 1 84.5 70 ARG A N 1
ATOM 559 C CA . ARG A 1 70 ? 1.297 -1.379 -7.891 1 84.5 70 ARG A CA 1
ATOM 560 C C . ARG A 1 70 ? 2.369 -2.283 -8.492 1 84.5 70 ARG A C 1
ATOM 562 O O . ARG A 1 70 ? 2.057 -3.303 -9.109 1 84.5 70 ARG A O 1
ATOM 569 N N . GLU A 1 71 ? 3.523 -1.818 -8.305 1 87.12 71 GLU A N 1
ATOM 570 C CA . GLU A 1 71 ? 4.637 -2.613 -8.812 1 87.12 71 GLU A CA 1
ATOM 571 C C . GLU A 1 71 ? 4.707 -3.973 -8.125 1 87.12 71 GLU A C 1
ATOM 573 O O . GLU A 1 71 ? 5.09 -4.969 -8.742 1 87.12 71 GLU A O 1
ATOM 578 N N . LEU A 1 72 ? 4.406 -3.945 -6.891 1 88.62 72 LEU A N 1
ATOM 579 C CA . LEU A 1 72 ? 4.363 -5.203 -6.152 1 88.62 72 LEU A CA 1
ATOM 580 C C . LEU A 1 72 ? 3.338 -6.156 -6.758 1 88.62 72 LEU A C 1
ATOM 582 O O . LEU A 1 72 ? 3.564 -7.367 -6.812 1 88.62 72 LEU A O 1
ATOM 586 N N . ASP A 1 73 ? 2.27 -5.637 -7.207 1 85.5 73 ASP A N 1
ATOM 587 C CA . ASP A 1 73 ? 1.24 -6.449 -7.844 1 85.5 73 ASP A CA 1
ATOM 588 C C . ASP A 1 73 ? 1.766 -7.098 -9.125 1 85.5 73 ASP A C 1
ATOM 590 O O . ASP A 1 73 ? 1.519 -8.273 -9.375 1 85.5 73 ASP A O 1
ATOM 594 N N . PHE A 1 74 ? 2.475 -6.293 -9.781 1 83.69 74 PHE A N 1
ATOM 595 C CA . PHE A 1 74 ? 3.062 -6.828 -11 1 83.69 74 PHE A CA 1
ATOM 596 C C . PHE A 1 74 ? 4.055 -7.941 -10.688 1 83.69 74 PHE A C 1
ATOM 598 O O . PHE A 1 74 ? 4.059 -8.984 -11.352 1 83.69 74 PHE A O 1
ATOM 605 N N . ALA A 1 75 ? 4.848 -7.68 -9.781 1 89.44 75 ALA A N 1
ATOM 606 C CA . ALA A 1 75 ? 5.84 -8.672 -9.375 1 89.44 75 ALA A CA 1
ATOM 607 C C . ALA A 1 75 ? 5.164 -9.953 -8.898 1 89.44 75 ALA A C 1
ATOM 609 O O . ALA A 1 75 ? 5.652 -11.055 -9.164 1 89.44 75 ALA A O 1
ATOM 610 N N . ARG A 1 76 ? 4.094 -9.789 -8.242 1 89.75 76 ARG A N 1
ATOM 611 C CA . ARG A 1 76 ? 3.326 -10.938 -7.762 1 89.75 76 ARG A CA 1
ATOM 612 C C . ARG A 1 76 ? 2.814 -11.781 -8.93 1 89.75 76 ARG A C 1
ATOM 614 O O . ARG A 1 76 ? 2.941 -13.008 -8.914 1 89.75 76 ARG A O 1
ATOM 621 N N . TYR A 1 77 ? 2.262 -11.102 -9.875 1 85.06 77 TYR A N 1
ATOM 622 C CA . TYR A 1 77 ? 1.742 -11.812 -11.031 1 85.06 77 TYR A CA 1
ATOM 623 C C . TYR A 1 77 ? 2.859 -12.547 -11.773 1 85.06 77 TYR A C 1
ATOM 625 O O . TYR A 1 77 ? 2.684 -13.68 -12.211 1 85.06 77 TYR A O 1
ATOM 633 N N . HIS A 1 78 ? 3.895 -11.875 -11.914 1 86.56 78 HIS A N 1
ATOM 634 C CA . HIS A 1 78 ? 5.062 -12.492 -12.531 1 86.56 78 HIS A CA 1
ATOM 635 C C . HIS A 1 78 ? 5.496 -13.742 -11.773 1 86.56 78 HIS A C 1
ATOM 637 O O . HIS A 1 78 ? 5.801 -14.766 -12.383 1 86.56 78 HIS A O 1
ATOM 643 N N . PHE A 1 79 ? 5.523 -13.688 -10.547 1 91.12 79 PHE A N 1
ATOM 644 C CA . PHE A 1 79 ? 5.91 -14.812 -9.711 1 91.12 79 PHE A CA 1
ATOM 645 C C . PHE A 1 79 ? 4.938 -15.977 -9.883 1 91.12 79 PHE A C 1
ATOM 647 O O . PHE A 1 79 ? 5.355 -17.125 -10.031 1 91.12 79 PHE A O 1
ATOM 654 N N . TYR A 1 80 ? 3.662 -15.641 -9.82 1 88.5 80 TYR A N 1
ATOM 655 C CA . TYR A 1 80 ? 2.633 -16.656 -9.992 1 88.5 80 TYR A CA 1
ATOM 656 C C . TYR A 1 80 ? 2.818 -17.406 -11.305 1 88.5 80 TYR A C 1
ATOM 658 O O . TYR A 1 80 ? 2.668 -18.625 -11.359 1 88.5 80 TYR A O 1
ATOM 666 N N . GLU A 1 81 ? 3.053 -16.656 -12.234 1 85.88 81 GLU A N 1
ATOM 667 C CA . GLU A 1 81 ? 3.217 -17.25 -13.562 1 85.88 81 GLU A CA 1
ATOM 668 C C . GLU A 1 81 ? 4.453 -18.141 -13.617 1 85.88 81 GLU A C 1
ATOM 670 O O . GLU A 1 81 ? 4.387 -19.281 -14.086 1 85.88 81 GLU A O 1
ATOM 675 N N . ARG A 1 82 ? 5.512 -17.672 -13.141 1 87.38 82 ARG A N 1
ATOM 676 C CA . ARG A 1 82 ? 6.777 -18.391 -13.203 1 87.38 82 ARG A CA 1
ATOM 677 C C . ARG A 1 82 ? 6.75 -19.641 -12.312 1 87.38 82 ARG A C 1
ATOM 679 O O . ARG A 1 82 ? 7.367 -20.656 -12.633 1 87.38 82 ARG A O 1
ATOM 686 N N . ALA A 1 83 ? 6.133 -19.516 -11.195 1 88.06 83 ALA A N 1
ATOM 687 C CA . ALA A 1 83 ? 6.066 -20.625 -10.25 1 88.06 83 ALA A CA 1
ATOM 688 C C . ALA A 1 83 ? 5.004 -21.641 -10.656 1 88.06 83 ALA A C 1
ATOM 690 O O . ALA A 1 83 ? 4.859 -22.688 -10.023 1 88.06 83 ALA A O 1
ATOM 691 N N . GLY A 1 84 ? 4.145 -21.312 -11.672 1 85.44 84 GLY A N 1
ATOM 692 C CA . GLY A 1 84 ? 3.109 -22.219 -12.148 1 85.44 84 GLY A CA 1
ATOM 693 C C . GLY A 1 84 ? 1.854 -22.188 -11.297 1 85.44 84 GLY A C 1
ATOM 694 O O . GLY A 1 84 ? 1.004 -23.062 -11.406 1 85.44 84 GLY A O 1
ATOM 695 N N . LEU A 1 85 ? 1.85 -21.312 -10.445 1 86.12 85 LEU A N 1
ATOM 696 C CA . LEU A 1 85 ? 0.704 -21.203 -9.555 1 86.12 85 LEU A CA 1
ATOM 697 C C . LEU A 1 85 ? -0.543 -20.766 -10.312 1 86.12 85 LEU A C 1
ATOM 699 O O . LEU A 1 85 ? -1.644 -21.25 -10.039 1 86.12 85 LEU A O 1
ATOM 703 N N . PHE A 1 86 ? -0.336 -19.891 -11.172 1 83.06 86 PHE A N 1
ATOM 704 C CA . PHE A 1 86 ? -1.462 -19.391 -11.945 1 83.06 86 PHE A CA 1
ATOM 705 C C . PHE A 1 86 ? -2.17 -20.516 -12.68 1 83.06 86 PHE A C 1
ATOM 707 O O . PHE A 1 86 ? -3.396 -20.625 -12.625 1 83.06 86 PHE A O 1
ATOM 714 N N . ARG A 1 87 ? -1.43 -21.281 -13.289 1 83.06 87 ARG A N 1
ATOM 715 C CA . ARG A 1 87 ? -1.987 -22.391 -14.062 1 83.06 87 ARG A CA 1
ATOM 716 C C . ARG A 1 87 ? -2.732 -23.359 -13.156 1 83.06 87 ARG A C 1
ATOM 718 O O . ARG A 1 87 ? -3.832 -23.812 -13.492 1 83.06 87 ARG A O 1
ATOM 725 N N . ARG A 1 88 ? -2.191 -23.641 -12.086 1 87.62 88 ARG A N 1
ATOM 726 C CA . ARG A 1 88 ? -2.795 -24.594 -11.164 1 87.62 88 ARG A CA 1
ATOM 727 C C . ARG A 1 88 ? -4.059 -24.016 -10.531 1 87.62 88 ARG A C 1
ATOM 729 O O . ARG A 1 88 ? -5.062 -24.719 -10.391 1 87.62 88 ARG A O 1
ATOM 736 N N . MET A 1 89 ? -3.979 -22.812 -10.219 1 86.19 89 MET A N 1
ATOM 737 C CA . MET A 1 89 ? -5.141 -22.172 -9.609 1 86.19 89 MET A CA 1
ATOM 738 C C . MET A 1 89 ? -6.262 -22 -10.625 1 86.19 89 MET A C 1
ATOM 740 O O . MET A 1 89 ? -7.434 -22.203 -10.305 1 86.19 89 MET A O 1
ATOM 744 N N . PHE A 1 90 ? -5.895 -21.672 -11.766 1 83.19 90 PHE A N 1
ATOM 745 C CA . PHE A 1 90 ? -6.895 -21.5 -12.812 1 83.19 90 PHE A CA 1
ATOM 746 C C . PHE A 1 90 ? -7.57 -22.828 -13.133 1 83.19 90 PHE A C 1
ATOM 748 O O . PHE A 1 90 ? -8.781 -22.891 -13.344 1 83.19 90 PHE A O 1
ATOM 755 N N . ALA A 1 91 ? -6.777 -23.844 -13.188 1 86.94 91 ALA A N 1
ATOM 756 C CA . ALA A 1 91 ? -7.316 -25.188 -13.43 1 86.94 91 ALA A CA 1
ATOM 757 C C . ALA A 1 91 ? -8.312 -25.578 -12.336 1 86.94 91 ALA A C 1
ATOM 759 O O . ALA A 1 91 ? -9.289 -26.281 -12.609 1 86.94 91 ALA A O 1
ATOM 760 N N . ALA A 1 92 ? -8.07 -25.078 -11.203 1 87.69 92 ALA A N 1
ATOM 761 C CA . ALA A 1 92 ? -8.945 -25.375 -10.07 1 87.69 92 ALA A CA 1
ATOM 762 C C . ALA A 1 92 ? -10.078 -24.375 -9.969 1 87.69 92 ALA A C 1
ATOM 764 O O . ALA A 1 92 ? -10.883 -24.422 -9.039 1 87.69 92 ALA A O 1
ATOM 765 N N . ARG A 1 93 ? -10.102 -23.391 -10.836 1 86.88 93 ARG A N 1
ATOM 766 C CA . ARG A 1 93 ? -11.148 -22.375 -10.914 1 86.88 93 ARG A CA 1
ATOM 767 C C . ARG A 1 93 ? -11.188 -21.531 -9.641 1 86.88 93 ARG A C 1
ATOM 769 O O . ARG A 1 93 ? -12.25 -21.297 -9.07 1 86.88 93 ARG A O 1
ATOM 776 N N . THR A 1 94 ? -10 -21.281 -9.172 1 85.19 94 THR A N 1
ATOM 777 C CA . THR A 1 94 ? -9.898 -20.422 -8 1 85.19 94 THR A CA 1
ATOM 778 C C . THR A 1 94 ? -8.961 -19.25 -8.273 1 85.19 94 THR A C 1
ATOM 780 O O . THR A 1 94 ? -8.281 -19.203 -9.305 1 85.19 94 THR A O 1
ATOM 783 N N . VAL A 1 95 ? -9.156 -18.234 -7.422 1 80 95 VAL A N 1
ATOM 784 C CA . VAL A 1 95 ? -8.297 -17.062 -7.539 1 80 95 VAL A CA 1
ATOM 785 C C . VAL A 1 95 ? -7.777 -16.656 -6.16 1 80 95 VAL A C 1
ATOM 787 O O . VAL A 1 95 ? -8.32 -17.078 -5.137 1 80 95 VAL A O 1
ATOM 790 N N . THR A 1 96 ? -6.668 -15.984 -6.266 1 85.38 96 THR A N 1
ATOM 791 C CA . THR A 1 96 ? -6.141 -15.445 -5.016 1 85.38 96 THR A CA 1
ATOM 792 C C . THR A 1 96 ? -6.449 -13.953 -4.898 1 85.38 96 THR A C 1
ATOM 794 O O . THR A 1 96 ? -6.406 -13.227 -5.891 1 85.38 96 THR A O 1
ATOM 797 N N . LEU A 1 97 ? -6.77 -13.57 -3.723 1 85.12 97 LEU A N 1
ATOM 798 C CA . LEU A 1 97 ? -6.992 -12.164 -3.416 1 85.12 97 LEU A CA 1
ATOM 799 C C . LEU A 1 97 ? -5.965 -11.656 -2.414 1 85.12 97 LEU A C 1
ATOM 801 O O . LEU A 1 97 ? -5.602 -12.367 -1.475 1 85.12 97 LEU A O 1
ATOM 805 N N . GLN A 1 98 ? -5.465 -10.516 -2.783 1 89.94 98 GLN A N 1
ATOM 806 C CA . GLN A 1 98 ? -4.613 -9.891 -1.777 1 89.94 98 GLN A CA 1
ATOM 807 C C . GLN A 1 98 ? -5.434 -9.398 -0.59 1 89.94 98 GLN A C 1
ATOM 809 O O . GLN A 1 98 ? -6.309 -8.547 -0.748 1 89.94 98 GLN A O 1
ATOM 814 N N . THR A 1 99 ? -5.172 -9.875 0.588 1 92.25 99 THR A N 1
ATOM 815 C CA . THR A 1 99 ? -6.012 -9.555 1.736 1 92.25 99 THR A CA 1
ATOM 816 C C . THR A 1 99 ? -5.277 -8.633 2.707 1 92.25 99 THR A C 1
ATOM 818 O O . THR A 1 99 ? -5.891 -8.031 3.59 1 92.25 99 THR A O 1
ATOM 821 N N . ALA A 1 100 ? -3.973 -8.602 2.568 1 94.12 100 ALA A N 1
ATOM 822 C CA . ALA A 1 100 ? -3.203 -7.703 3.424 1 94.12 100 ALA A CA 1
ATOM 823 C C . ALA A 1 100 ? -1.848 -7.383 2.801 1 94.12 100 ALA A C 1
ATOM 825 O O . ALA A 1 100 ? -1.314 -8.172 2.018 1 94.12 100 ALA A O 1
ATOM 826 N N . SER A 1 101 ? -1.333 -6.301 3.152 1 94.56 101 SER A N 1
ATOM 827 C CA . SER A 1 101 ? -0.006 -5.902 2.695 1 94.56 101 SER A CA 1
ATOM 828 C C . SER A 1 101 ? 0.704 -5.047 3.74 1 94.56 101 SER A C 1
ATOM 830 O O . SER A 1 101 ? 0.058 -4.324 4.5 1 94.56 101 SER A O 1
ATOM 832 N N . TRP A 1 102 ? 1.887 -5.258 3.775 1 92.44 102 TRP A N 1
ATOM 833 C CA . TRP A 1 102 ? 2.818 -4.543 4.641 1 92.44 102 TRP A CA 1
ATOM 834 C C . TRP A 1 102 ? 4 -4.004 3.84 1 92.44 102 TRP A C 1
ATOM 836 O O . TRP A 1 102 ? 4.617 -4.738 3.066 1 92.44 102 TRP A O 1
ATOM 846 N N . ILE A 1 103 ? 4.242 -2.738 3.992 1 93.62 103 ILE A N 1
ATOM 847 C CA . ILE A 1 103 ? 5.336 -2.18 3.203 1 93.62 103 ILE A CA 1
ATOM 848 C C . ILE A 1 103 ? 6.137 -1.196 4.055 1 93.62 103 ILE A C 1
ATOM 850 O O . ILE A 1 103 ? 5.562 -0.42 4.82 1 93.62 103 ILE A O 1
ATOM 854 N N . ARG A 1 104 ? 7.375 -1.279 3.914 1 93.5 104 ARG A N 1
ATOM 855 C CA . ARG A 1 104 ? 8.312 -0.359 4.555 1 93.5 104 ARG A CA 1
ATOM 856 C C . ARG A 1 104 ? 9.172 0.356 3.516 1 93.5 104 ARG A C 1
ATOM 858 O O . ARG A 1 104 ? 9.836 -0.288 2.701 1 93.5 104 ARG A O 1
ATOM 865 N N . TYR A 1 105 ? 9.117 1.641 3.658 1 91.62 105 TYR A N 1
ATOM 866 C CA . TYR A 1 105 ? 9.891 2.467 2.742 1 91.62 105 TYR A CA 1
ATOM 867 C C . TYR A 1 105 ? 11.195 2.92 3.391 1 91.62 105 TYR A C 1
ATOM 869 O O . TYR A 1 105 ? 11.188 3.746 4.305 1 91.62 105 TYR A O 1
ATOM 877 N N . ARG A 1 106 ? 12.242 2.396 2.885 1 87.31 106 ARG A N 1
ATOM 878 C CA . ARG A 1 106 ? 13.539 2.725 3.473 1 87.31 106 ARG A CA 1
ATOM 879 C C . ARG A 1 106 ? 14.156 3.947 2.799 1 87.31 106 ARG A C 1
ATOM 881 O O . ARG A 1 106 ? 14.641 4.855 3.475 1 87.31 106 ARG A O 1
ATOM 888 N N . GLN A 1 107 ? 14.203 3.895 1.503 1 86.56 107 GLN A N 1
ATOM 889 C CA . GLN A 1 107 ? 14.695 5.008 0.693 1 86.56 107 GLN A CA 1
ATOM 890 C C . GLN A 1 107 ? 13.852 5.18 -0.569 1 86.56 107 GLN A C 1
ATOM 892 O O . GLN A 1 107 ? 13.414 4.195 -1.169 1 86.56 107 GLN A O 1
ATOM 897 N N . SER A 1 108 ? 13.734 6.398 -0.933 1 83.31 108 SER A N 1
ATOM 898 C CA . SER A 1 108 ? 12.914 6.672 -2.113 1 83.31 108 SER A CA 1
ATOM 899 C C . SER A 1 108 ? 13.656 6.297 -3.393 1 83.31 108 SER A C 1
ATOM 901 O O . SER A 1 108 ? 14.891 6.352 -3.443 1 83.31 108 SER A O 1
ATOM 903 N N . ILE A 1 109 ? 12.93 5.844 -4.277 1 83.69 109 ILE A N 1
ATOM 904 C CA . ILE A 1 109 ? 13.469 5.598 -5.609 1 83.69 109 ILE A CA 1
ATOM 905 C C . ILE A 1 109 ? 13.305 6.848 -6.473 1 83.69 109 ILE A C 1
ATOM 907 O O . ILE A 1 109 ? 12.188 7.348 -6.645 1 83.69 109 ILE A O 1
ATOM 911 N N . ALA A 1 110 ? 14.438 7.312 -6.953 1 80.69 110 ALA A N 1
ATOM 912 C CA . ALA A 1 110 ? 14.438 8.57 -7.703 1 80.69 110 ALA A CA 1
ATOM 913 C C . ALA A 1 110 ? 13.781 8.391 -9.07 1 80.69 110 ALA A C 1
ATOM 915 O O . ALA A 1 110 ? 13.672 7.27 -9.57 1 80.69 110 ALA A O 1
ATOM 916 N N . LEU A 1 111 ? 13.43 9.492 -9.539 1 80.69 111 LEU A N 1
ATOM 917 C CA . LEU A 1 111 ? 12.852 9.508 -10.875 1 80.69 111 LEU A CA 1
ATOM 918 C C . LEU A 1 111 ? 13.828 8.945 -11.898 1 80.69 111 LEU A C 1
ATOM 920 O O . LEU A 1 111 ? 15.016 9.266 -11.867 1 80.69 111 LEU A O 1
ATOM 924 N N . PHE A 1 112 ? 13.414 8.016 -12.727 1 81.5 112 PHE A N 1
ATOM 925 C CA . PHE A 1 112 ? 14.141 7.414 -13.844 1 81.5 112 PHE A CA 1
ATOM 926 C C . PHE A 1 112 ? 15.133 6.375 -13.344 1 81.5 112 PHE A C 1
ATOM 928 O O . PHE A 1 112 ? 15.953 5.867 -14.117 1 81.5 112 PHE A O 1
ATOM 935 N N . ALA A 1 113 ? 15.148 6.164 -12.094 1 84.88 113 ALA A N 1
ATOM 936 C CA . ALA A 1 113 ? 16.016 5.109 -11.57 1 84.88 113 ALA A CA 1
ATOM 937 C C . ALA A 1 113 ? 15.469 3.729 -11.922 1 84.88 113 ALA A C 1
ATOM 939 O O . ALA A 1 113 ? 14.258 3.502 -11.883 1 84.88 113 ALA A O 1
ATOM 940 N N . VAL A 1 114 ? 16.406 2.951 -12.32 1 88 114 VAL A N 1
ATOM 941 C CA . VAL A 1 114 ? 16.062 1.561 -12.594 1 88 114 VAL A CA 1
ATOM 942 C C . VAL A 1 114 ? 16.156 0.74 -11.312 1 88 114 VAL A C 1
ATOM 944 O O . VAL A 1 114 ? 17.094 0.916 -10.523 1 88 114 VAL A O 1
ATOM 947 N N . TYR A 1 115 ? 15.148 -0.093 -11.133 1 91.62 115 TYR A N 1
ATOM 948 C CA . TYR A 1 115 ? 15.141 -0.936 -9.938 1 91.62 115 TYR A CA 1
ATOM 949 C C . TYR A 1 115 ? 14.695 -2.354 -10.281 1 91.62 115 TYR A C 1
ATOM 951 O O . TYR A 1 115 ? 14.195 -2.607 -11.375 1 91.62 115 TYR A O 1
ATOM 959 N N . THR A 1 116 ? 15.047 -3.229 -9.359 1 92.31 116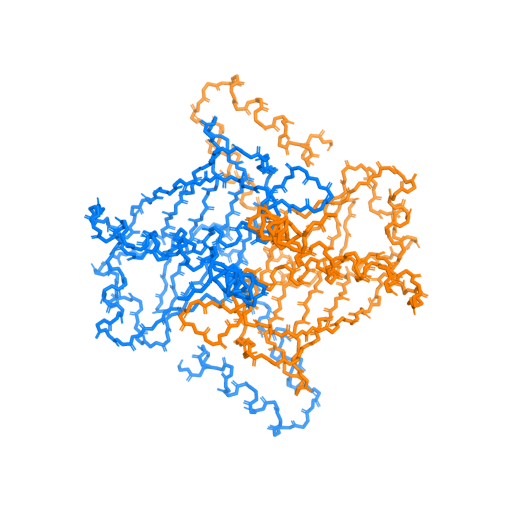 THR A N 1
ATOM 960 C CA . THR A 1 116 ? 14.602 -4.613 -9.469 1 92.31 116 THR A CA 1
ATOM 961 C C . THR A 1 116 ? 13.742 -5 -8.266 1 92.31 116 THR A C 1
ATOM 963 O O . THR A 1 116 ? 13.969 -4.523 -7.152 1 92.31 116 THR A O 1
ATOM 966 N N . ILE A 1 117 ? 12.75 -5.793 -8.547 1 93.75 117 ILE A N 1
ATOM 967 C CA . ILE A 1 117 ? 11.898 -6.32 -7.477 1 93.75 117 ILE A CA 1
ATOM 968 C C . ILE A 1 117 ? 12.156 -7.816 -7.309 1 93.75 117 ILE A C 1
ATOM 970 O O . ILE A 1 117 ? 11.883 -8.609 -8.219 1 93.75 117 ILE A O 1
ATOM 974 N N . HIS A 1 118 ? 12.688 -8.156 -6.211 1 94.62 118 HIS A N 1
ATOM 975 C CA . HIS A 1 118 ? 12.906 -9.555 -5.859 1 94.62 118 HIS A CA 1
ATOM 976 C C . HIS A 1 118 ? 11.727 -10.109 -5.062 1 94.62 118 HIS A C 1
ATOM 978 O O . HIS A 1 118 ? 11.43 -9.625 -3.967 1 94.62 118 HIS A 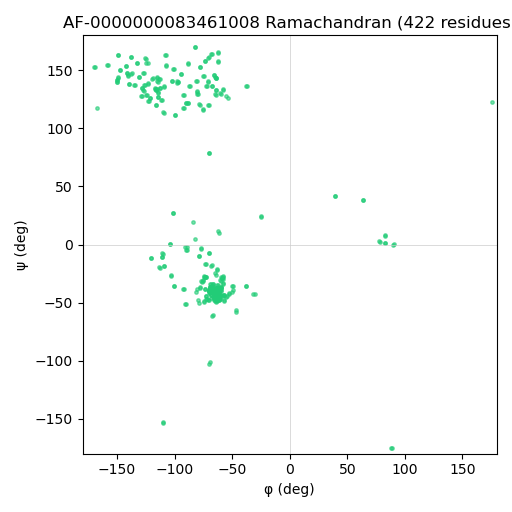O 1
ATOM 984 N N . THR A 1 119 ? 11.094 -11.062 -5.598 1 95.62 119 THR A N 1
ATOM 985 C CA . THR A 1 119 ? 9.906 -11.625 -4.961 1 95.62 119 THR A CA 1
ATOM 986 C C . THR A 1 119 ? 10.133 -13.086 -4.594 1 95.62 119 THR A C 1
ATOM 988 O O . THR A 1 119 ? 10.625 -13.867 -5.41 1 95.62 119 THR A O 1
ATOM 991 N N . LYS A 1 120 ? 9.758 -13.445 -3.412 1 94.5 120 LYS A N 1
ATOM 992 C CA . LYS A 1 120 ? 9.883 -14.828 -2.957 1 94.5 120 LYS A CA 1
ATOM 993 C C . LYS A 1 120 ? 8.75 -15.188 -1.997 1 94.5 120 LYS A C 1
ATOM 995 O O . LYS A 1 120 ? 8.258 -14.336 -1.262 1 94.5 120 LYS A O 1
ATOM 1000 N N . ALA A 1 121 ? 8.391 -16.453 -2.014 1 94.5 121 ALA A N 1
ATOM 1001 C CA . ALA A 1 121 ? 7.434 -16.953 -1.033 1 94.5 121 ALA A CA 1
ATOM 1002 C C . ALA A 1 121 ? 8.109 -17.219 0.307 1 94.5 121 ALA A C 1
ATOM 1004 O O . ALA A 1 121 ? 9.102 -17.953 0.372 1 94.5 121 ALA A O 1
ATOM 1005 N N . ILE A 1 122 ? 7.559 -16.719 1.334 1 94 122 ILE A N 1
ATOM 1006 C CA . ILE A 1 122 ? 8.25 -16.828 2.613 1 94 122 ILE A CA 1
ATOM 1007 C C . ILE A 1 122 ? 7.465 -17.75 3.547 1 94 122 ILE A C 1
ATOM 1009 O O . ILE A 1 122 ? 7.996 -18.219 4.555 1 94 122 ILE A O 1
ATOM 1013 N N . PHE A 1 123 ? 6.25 -17.891 3.232 1 93.88 123 PHE A N 1
ATOM 1014 C CA . PHE A 1 123 ? 5.414 -18.766 4.059 1 93.88 123 PHE A CA 1
ATOM 1015 C C . PHE A 1 123 ? 4.074 -19.016 3.383 1 93.88 123 PHE A C 1
ATOM 1017 O O . PHE A 1 123 ? 3.641 -18.25 2.529 1 93.88 123 PHE A O 1
ATOM 1024 N N . TRP A 1 124 ? 3.457 -20.094 3.646 1 93.06 124 TRP A N 1
ATOM 1025 C CA . TRP A 1 124 ? 2.068 -20.344 3.273 1 93.06 124 TRP A CA 1
ATOM 1026 C C . TRP A 1 124 ? 1.396 -21.281 4.277 1 93.06 124 TRP A C 1
ATOM 1028 O O . TRP A 1 124 ? 2.047 -22.156 4.852 1 93.06 124 TRP A O 1
ATOM 1038 N N . ASP A 1 125 ? 0.228 -21 4.527 1 90.12 125 ASP A N 1
ATOM 1039 C CA . ASP A 1 125 ? -0.606 -21.875 5.352 1 90.12 125 ASP A CA 1
ATOM 1040 C C . ASP A 1 125 ? -1.69 -22.547 4.516 1 90.12 125 ASP A C 1
ATOM 1042 O O . ASP A 1 125 ? -1.494 -22.812 3.326 1 90.12 125 ASP A O 1
ATOM 1046 N N . ASP A 1 126 ? -2.775 -22.906 5.113 1 89.31 126 ASP A N 1
ATOM 1047 C CA . ASP A 1 126 ? -3.805 -23.656 4.398 1 89.31 126 ASP A CA 1
ATOM 1048 C C . ASP A 1 126 ? -4.473 -22.781 3.33 1 89.31 126 ASP A C 1
ATOM 1050 O O . ASP A 1 126 ? -4.738 -23.25 2.223 1 89.31 126 ASP A O 1
ATOM 1054 N N . ARG A 1 127 ? -4.645 -21.5 3.65 1 91.5 127 ARG A N 1
ATOM 1055 C CA . ARG A 1 127 ? -5.461 -20.703 2.74 1 91.5 127 ARG A CA 1
ATOM 1056 C C . ARG A 1 127 ? -4.66 -19.531 2.17 1 91.5 127 ARG A C 1
ATOM 1058 O O . ARG A 1 127 ? -5.062 -18.922 1.181 1 91.5 127 ARG A O 1
ATOM 1065 N N . SER A 1 128 ? -3.518 -19.344 2.785 1 93.81 128 SER A N 1
ATOM 1066 C CA . SER A 1 128 ? -2.855 -18.094 2.406 1 93.81 128 SER A CA 1
ATOM 1067 C C . SER A 1 128 ? -1.39 -18.328 2.059 1 93.81 128 SER A C 1
ATOM 1069 O O . SER A 1 128 ? -0.737 -19.203 2.646 1 93.81 128 SER A O 1
ATOM 1071 N N . ILE A 1 129 ? -0.942 -17.609 1.119 1 93.56 129 ILE A N 1
ATOM 1072 C CA . ILE A 1 129 ? 0.478 -17.562 0.788 1 93.56 129 ILE A CA 1
ATOM 1073 C C . ILE A 1 129 ? 1.025 -16.172 1.06 1 93.56 129 ILE A C 1
ATOM 1075 O O . ILE A 1 129 ? 0.355 -15.164 0.788 1 93.56 129 ILE A O 1
ATOM 1079 N N . PHE A 1 130 ? 2.256 -16.125 1.612 1 95.25 130 PHE A N 1
ATOM 1080 C CA . PHE A 1 130 ? 2.906 -14.867 1.964 1 95.25 130 PHE A CA 1
ATOM 1081 C C . PHE A 1 130 ? 4.141 -14.641 1.102 1 95.25 130 PHE A C 1
ATOM 1083 O O . PHE A 1 130 ? 5.035 -15.492 1.049 1 95.25 130 PHE A O 1
ATOM 1090 N N . LEU A 1 131 ? 4.129 -13.492 0.51 1 96 131 LEU A N 1
ATOM 1091 C CA . LEU A 1 131 ? 5.238 -13.141 -0.37 1 96 131 LEU A CA 1
ATOM 1092 C C . LEU A 1 131 ? 6.008 -11.945 0.182 1 96 131 LEU A C 1
ATOM 1094 O O . LEU A 1 131 ? 5.414 -11.031 0.757 1 96 131 LEU A O 1
ATOM 1098 N N . GLU A 1 132 ? 7.27 -11.992 -0.022 1 96 132 GLU A N 1
ATOM 1099 C CA . GLU A 1 132 ? 8.133 -10.852 0.263 1 96 132 GLU A CA 1
ATOM 1100 C C . GLU A 1 132 ? 8.648 -10.211 -1.024 1 96 132 GLU A C 1
ATOM 1102 O O . GLU A 1 132 ? 9.023 -10.914 -1.963 1 96 132 GLU A O 1
ATOM 1107 N N . HIS A 1 133 ? 8.609 -8.945 -1.061 1 96 133 HIS A N 1
ATOM 1108 C CA . HIS A 1 133 ? 9.07 -8.156 -2.199 1 96 133 HIS A CA 1
ATOM 1109 C C . HIS A 1 133 ? 10.156 -7.172 -1.782 1 96 133 HIS A C 1
ATOM 1111 O O . HIS A 1 133 ? 9.961 -6.375 -0.863 1 96 133 HIS A O 1
ATOM 1117 N N . GLN A 1 134 ? 11.273 -7.277 -2.428 1 94.81 134 GLN A N 1
ATOM 1118 C CA . GLN A 1 134 ? 12.359 -6.348 -2.152 1 94.81 134 GLN A CA 1
ATOM 1119 C C . GLN A 1 134 ? 12.68 -5.492 -3.377 1 94.81 134 GLN A C 1
ATOM 1121 O O . GLN A 1 134 ? 13.016 -6.023 -4.438 1 94.81 134 GLN A O 1
ATOM 1126 N N . PHE A 1 135 ? 12.539 -4.25 -3.195 1 94.5 135 PHE A N 1
ATOM 1127 C CA . PHE A 1 135 ? 12.938 -3.305 -4.234 1 94.5 135 PHE A CA 1
ATOM 1128 C C . PHE A 1 135 ? 14.406 -2.928 -4.086 1 94.5 135 PHE A C 1
ATOM 1130 O O . PHE A 1 135 ? 14.812 -2.367 -3.064 1 94.5 135 PHE A O 1
ATOM 1137 N N . ARG A 1 136 ? 15.094 -3.186 -5.09 1 93.56 136 ARG A N 1
ATOM 1138 C CA . ARG A 1 136 ? 16.516 -2.865 -5.074 1 93.56 136 ARG A CA 1
ATOM 1139 C C . ARG A 1 136 ? 16.906 -2.047 -6.297 1 93.56 136 ARG A C 1
ATOM 1141 O O . ARG A 1 136 ? 16.469 -2.344 -7.414 1 93.56 136 ARG A O 1
ATOM 1148 N N . THR A 1 137 ? 17.672 -1.022 -6.035 1 91.38 137 THR A N 1
ATOM 1149 C CA . THR A 1 137 ? 18.203 -0.274 -7.168 1 91.38 137 THR A CA 1
ATOM 1150 C C . THR A 1 137 ? 19.438 -0.958 -7.734 1 91.38 137 THR A C 1
ATOM 1152 O O . THR A 1 137 ? 19.953 -1.917 -7.148 1 91.38 137 THR A O 1
ATOM 1155 N N . LEU A 1 138 ? 19.875 -0.491 -8.867 1 87.19 138 LEU A N 1
ATOM 1156 C CA . LEU A 1 138 ? 20.984 -1.142 -9.57 1 87.19 138 LEU A CA 1
ATOM 1157 C C . LEU A 1 138 ? 22.266 -1.077 -8.742 1 87.19 138 LEU A C 1
ATOM 1159 O O . LEU A 1 138 ? 23.156 -1.893 -8.93 1 87.19 138 LEU A O 1
ATOM 1163 N N . ASP A 1 139 ? 22.281 -0.173 -7.867 1 84.06 139 ASP A N 1
ATOM 1164 C CA . ASP A 1 139 ? 23.438 -0.062 -6.992 1 84.06 139 ASP A CA 1
ATOM 1165 C C . ASP A 1 139 ? 23.422 -1.131 -5.902 1 84.06 139 ASP A C 1
ATOM 1167 O O . ASP A 1 139 ? 24.344 -1.228 -5.098 1 84.06 139 ASP A O 1
ATOM 1171 N N . GLY A 1 140 ? 22.375 -1.938 -5.836 1 83.94 140 GLY A N 1
ATOM 1172 C CA . GLY A 1 140 ? 22.281 -3.029 -4.879 1 83.94 140 GLY A CA 1
ATOM 1173 C C . GLY A 1 140 ? 21.625 -2.623 -3.572 1 83.94 140 GLY A C 1
ATOM 1174 O O . GLY A 1 140 ? 21.422 -3.453 -2.682 1 83.94 140 GLY A O 1
ATOM 1175 N N . CYS A 1 141 ? 21.234 -1.392 -3.471 1 86.75 141 CYS A N 1
ATOM 1176 C CA . CYS A 1 141 ? 20.641 -0.881 -2.236 1 86.75 141 CYS A CA 1
ATOM 1177 C C . CYS A 1 141 ? 19.172 -1.266 -2.133 1 86.75 141 CYS A C 1
ATOM 1179 O O . CYS A 1 141 ? 18.422 -1.142 -3.104 1 86.75 141 CYS A 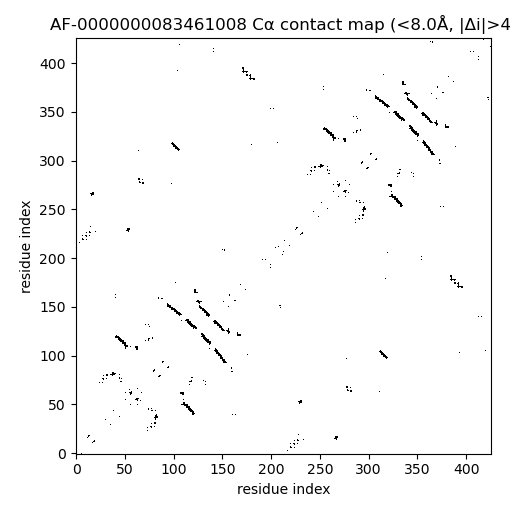O 1
ATOM 1181 N N . LEU A 1 142 ? 18.859 -1.784 -0.97 1 91.88 142 LEU A N 1
ATOM 1182 C CA . LEU A 1 142 ? 17.453 -2.094 -0.675 1 91.88 142 LEU A CA 1
ATOM 1183 C C . LEU A 1 142 ? 16.672 -0.821 -0.376 1 91.88 142 LEU A C 1
ATOM 1185 O O . LEU A 1 142 ? 16.953 -0.128 0.604 1 91.88 142 LEU A O 1
ATOM 1189 N N . ARG A 1 143 ? 15.727 -0.5 -1.168 1 91.94 143 ARG A N 1
ATOM 1190 C CA . ARG A 1 143 ? 15.008 0.762 -1.049 1 91.94 143 ARG A CA 1
ATOM 1191 C C . ARG A 1 143 ? 13.664 0.56 -0.359 1 91.94 143 ARG A C 1
ATOM 1193 O O . ARG A 1 143 ? 13.203 1.431 0.381 1 91.94 143 ARG A O 1
ATOM 1200 N N . CYS A 1 144 ? 13.094 -0.519 -0.629 1 93.31 144 CYS A N 1
ATOM 1201 C CA . CYS A 1 144 ? 11.773 -0.803 -0.087 1 93.31 144 CYS A CA 1
ATOM 1202 C C . CYS A 1 144 ? 11.578 -2.301 0.117 1 93.31 144 CYS A C 1
ATOM 1204 O O . CYS A 1 144 ? 12.039 -3.107 -0.694 1 93.31 144 CYS A O 1
ATOM 1206 N N . VAL A 1 145 ? 10.969 -2.648 1.192 1 94.19 145 VAL A N 1
ATOM 1207 C CA . VAL A 1 145 ? 10.609 -4.039 1.454 1 94.19 145 VAL A CA 1
ATOM 1208 C C . VAL A 1 145 ? 9.117 -4.141 1.759 1 94.19 145 VAL A C 1
ATOM 1210 O O . VAL A 1 145 ? 8.555 -3.281 2.445 1 94.19 145 VAL A O 1
ATOM 1213 N N . GLY A 1 146 ? 8.523 -5.105 1.217 1 94.81 146 GLY A N 1
ATOM 1214 C CA . GLY A 1 146 ? 7.102 -5.316 1.432 1 94.81 146 GLY A CA 1
ATOM 1215 C C . GLY A 1 146 ? 6.727 -6.785 1.54 1 94.81 146 GLY A C 1
ATOM 1216 O O . GLY A 1 146 ? 7.434 -7.652 1.021 1 94.81 146 GLY A O 1
ATOM 1217 N N . MET A 1 147 ? 5.684 -6.973 2.227 1 95.69 147 MET A N 1
ATOM 1218 C CA . MET A 1 147 ? 5.082 -8.305 2.311 1 95.69 147 MET A CA 1
ATOM 1219 C C . MET A 1 147 ? 3.605 -8.258 1.941 1 95.69 147 MET A C 1
ATOM 1221 O O . MET A 1 147 ? 2.934 -7.25 2.172 1 95.69 147 MET A O 1
ATOM 1225 N N . SER A 1 148 ? 3.207 -9.273 1.395 1 95.62 148 SER A N 1
ATOM 1226 C CA . SER A 1 148 ? 1.802 -9.352 1.01 1 95.62 148 SER A CA 1
ATOM 1227 C C . SER A 1 148 ? 1.216 -10.719 1.335 1 95.62 148 SER A C 1
ATOM 1229 O O . SER A 1 148 ? 1.921 -11.727 1.286 1 95.62 148 SER A O 1
ATOM 1231 N N . ARG A 1 149 ? 0.015 -10.68 1.65 1 94.75 149 ARG A N 1
ATOM 1232 C CA . ARG A 1 149 ? -0.74 -11.898 1.919 1 94.75 149 ARG A CA 1
ATOM 1233 C C . ARG A 1 149 ? -1.781 -12.148 0.834 1 94.75 149 ARG A C 1
ATOM 1235 O O . ARG A 1 149 ? -2.617 -11.289 0.559 1 94.75 149 ARG A O 1
ATOM 1242 N N . GLN A 1 150 ? -1.698 -13.266 0.283 1 92.5 150 GLN A N 1
ATOM 1243 C CA . GLN A 1 150 ? -2.686 -13.688 -0.706 1 92.5 150 GLN A CA 1
ATOM 1244 C C . GLN A 1 150 ? -3.494 -14.883 -0.202 1 92.5 150 GLN A C 1
ATOM 1246 O O . GLN A 1 150 ? -2.926 -15.891 0.223 1 92.5 150 GLN A O 1
ATOM 1251 N N . THR A 1 151 ? -4.773 -14.758 -0.309 1 91.19 151 THR A N 1
ATOM 1252 C CA . THR A 1 151 ? -5.656 -15.82 0.165 1 91.19 151 THR A CA 1
ATOM 1253 C C . THR A 1 151 ? -6.441 -16.422 -0.994 1 91.19 151 THR A C 1
ATOM 1255 O O . THR A 1 151 ? -7.016 -15.703 -1.81 1 91.19 151 THR A O 1
ATOM 1258 N N . VAL A 1 152 ? -6.449 -17.719 -1 1 89.12 152 VAL A N 1
ATOM 1259 C CA . VAL A 1 152 ? -7.176 -18.406 -2.062 1 89.12 152 VAL A CA 1
ATOM 1260 C C . VAL A 1 152 ? -8.664 -18.453 -1.727 1 89.12 152 VAL A C 1
ATOM 1262 O O . VAL A 1 152 ? -9.039 -18.656 -0.569 1 89.12 152 VAL A O 1
ATOM 1265 N N . LEU A 1 153 ? -9.5 -18.281 -2.662 1 86.38 153 LEU A N 1
ATOM 1266 C CA . LEU A 1 153 ? -10.945 -18.25 -2.455 1 86.38 153 LEU A CA 1
ATOM 1267 C C . LEU A 1 153 ? -11.484 -19.656 -2.176 1 86.38 153 LEU A C 1
ATOM 1269 O O . LEU A 1 153 ? -12.445 -19.812 -1.424 1 86.38 153 LEU A O 1
ATOM 1273 N N . SER A 1 154 ? -10.891 -20.547 -2.887 1 87.19 154 SER A N 1
ATOM 1274 C CA . SER A 1 154 ? -11.32 -21.922 -2.689 1 87.19 154 SER A CA 1
ATOM 1275 C C . SER A 1 154 ? -10.141 -22.891 -2.734 1 87.19 154 SER A C 1
ATOM 1277 O O . SER A 1 154 ? -9.141 -22.609 -3.398 1 87.19 154 SER A O 1
ATOM 1279 N N . GLY A 1 155 ? -10.32 -23.906 -1.951 1 84.81 155 GLY A N 1
ATOM 1280 C CA . GLY A 1 155 ? -9.266 -24.906 -1.914 1 84.81 155 GLY A CA 1
ATOM 1281 C C . GLY A 1 155 ? -8.188 -24.609 -0.893 1 84.81 155 GLY A C 1
ATOM 1282 O O . GLY A 1 155 ? -8.352 -23.719 -0.055 1 84.81 155 GLY A O 1
ATOM 1283 N N . SER A 1 156 ? -7.152 -25.453 -0.917 1 88.19 156 SER A N 1
ATOM 1284 C CA . SER A 1 156 ? -6.016 -25.312 -0.014 1 88.19 156 SER A CA 1
ATOM 1285 C C . SER A 1 156 ? -4.742 -24.953 -0.777 1 88.19 156 SER A C 1
ATOM 1287 O O . SER A 1 156 ? -4.523 -25.453 -1.887 1 88.19 156 SER A O 1
ATOM 1289 N N . MET A 1 157 ? -3.996 -24.125 -0.163 1 87.81 157 MET A N 1
ATOM 1290 C CA . MET A 1 157 ? -2.738 -23.734 -0.791 1 87.81 157 MET A CA 1
ATOM 1291 C C . MET A 1 157 ? -1.854 -24.953 -1.056 1 87.81 157 MET A C 1
ATOM 1293 O O . MET A 1 157 ? -1.069 -24.953 -2.006 1 87.81 157 MET A O 1
ATOM 1297 N N . GLN A 1 158 ? -1.984 -25.922 -0.267 1 85.31 158 GLN A N 1
ATOM 1298 C CA . GLN A 1 158 ? -1.193 -27.141 -0.414 1 85.31 158 GLN A CA 1
ATOM 1299 C C . GLN A 1 158 ? -1.418 -27.781 -1.78 1 85.31 158 GLN A C 1
ATOM 1301 O O . GLN A 1 158 ? -0.518 -28.422 -2.326 1 85.31 158 GLN A O 1
ATOM 1306 N N . ASP A 1 159 ? -2.586 -27.562 -2.318 1 86.81 159 ASP A N 1
ATOM 1307 C CA . ASP A 1 159 ? -2.932 -28.141 -3.613 1 86.81 159 ASP A CA 1
ATOM 1308 C C . ASP A 1 159 ? -2.197 -27.438 -4.746 1 86.81 159 ASP A C 1
ATOM 1310 O O . ASP A 1 159 ? -2.037 -27.984 -5.836 1 86.81 159 ASP A O 1
ATOM 1314 N N . TYR A 1 160 ? -1.722 -26.281 -4.355 1 87.19 160 TYR A N 1
ATOM 1315 C CA . TYR A 1 160 ? -1.211 -25.469 -5.453 1 87.19 160 TYR A CA 1
ATOM 1316 C C . TYR A 1 160 ? 0.305 -25.344 -5.379 1 87.19 160 TYR A C 1
ATOM 1318 O O . TYR A 1 160 ? 0.939 -24.844 -6.309 1 87.19 160 TYR A O 1
ATOM 1326 N N . VAL A 1 161 ? 0.909 -25.766 -4.281 1 85.19 161 VAL A N 1
ATOM 1327 C CA . VAL A 1 161 ? 2.344 -25.578 -4.094 1 85.19 161 VAL A CA 1
ATOM 1328 C C . VAL A 1 161 ? 3.08 -26.875 -4.391 1 85.19 161 VAL A C 1
ATOM 1330 O O . VAL A 1 161 ? 4.254 -27.031 -4.043 1 85.19 161 VAL A O 1
ATOM 1333 N N . GLU A 1 162 ? 2.664 -27.719 -5.148 1 79.69 162 GLU A N 1
ATOM 1334 C CA . GLU A 1 162 ? 3.244 -28.953 -5.664 1 79.69 162 GLU A CA 1
ATOM 1335 C C . GLU A 1 162 ? 4.039 -29.688 -4.586 1 79.69 162 GLU A C 1
ATOM 1337 O O . GLU A 1 162 ? 5.18 -30.078 -4.812 1 79.69 162 GLU A O 1
ATOM 1342 N N . GLY A 1 163 ? 3.5 -29.734 -3.352 1 79.69 163 GLY A N 1
ATOM 1343 C CA . GLY A 1 163 ? 4.102 -30.531 -2.303 1 79.69 163 GLY A CA 1
ATOM 1344 C C . GLY A 1 163 ? 5.246 -29.828 -1.595 1 79.69 163 GLY A C 1
ATOM 1345 O O . GLY A 1 163 ? 5.914 -30.438 -0.745 1 79.69 163 GLY A O 1
ATOM 1346 N N . ALA A 1 164 ? 5.547 -28.625 -1.948 1 85.19 164 ALA A N 1
ATOM 1347 C CA . ALA A 1 164 ? 6.59 -27.875 -1.259 1 85.19 164 ALA A CA 1
ATOM 1348 C C . ALA A 1 164 ? 6.188 -27.578 0.182 1 85.19 164 ALA A C 1
ATOM 1350 O O . ALA A 1 164 ? 4.996 -27.484 0.493 1 85.19 164 ALA A O 1
ATOM 1351 N N . GLN A 1 165 ? 7.152 -27.562 1.072 1 87.5 165 GLN A N 1
ATOM 1352 C CA . GLN A 1 165 ? 6.895 -27.203 2.461 1 87.5 165 GLN A CA 1
ATOM 1353 C C . GLN A 1 165 ? 7.234 -25.734 2.715 1 87.5 165 GLN A C 1
ATOM 1355 O O . GLN A 1 165 ? 8.234 -25.219 2.205 1 87.5 165 GLN A O 1
ATOM 1360 N N . PRO A 1 166 ? 6.395 -25.078 3.494 1 89.06 166 PRO A N 1
ATOM 1361 C CA . PRO A 1 166 ? 6.656 -23.656 3.77 1 89.06 166 PRO A CA 1
ATOM 1362 C C . PRO A 1 166 ? 7.859 -23.453 4.691 1 89.06 166 PRO A C 1
ATOM 1364 O O . PRO A 1 166 ? 8.094 -24.25 5.598 1 89.06 166 PRO A O 1
ATOM 1367 N N . PRO A 1 167 ? 8.625 -22.484 4.418 1 88.38 167 PRO A N 1
ATOM 1368 C CA . PRO A 1 167 ? 9.68 -22.141 5.371 1 88.38 167 PRO A CA 1
ATOM 1369 C C . PRO A 1 167 ? 9.125 -21.703 6.727 1 88.38 167 PRO A C 1
ATOM 1371 O O . PRO A 1 167 ? 7.926 -21.453 6.859 1 88.38 167 PRO A O 1
ATOM 1374 N N . GLN A 1 168 ? 10 -21.672 7.707 1 89.62 168 GLN A N 1
ATOM 1375 C CA . GLN A 1 168 ? 9.602 -21.156 9.008 1 89.62 168 GLN A CA 1
ATOM 1376 C C . GLN A 1 168 ? 9.328 -19.656 8.945 1 89.62 168 GLN A C 1
ATOM 1378 O O . GLN A 1 168 ? 10.086 -18.906 8.312 1 89.62 168 GLN A O 1
ATOM 1383 N N . PRO A 1 169 ? 8.281 -19.266 9.562 1 90.5 169 PRO A N 1
ATOM 1384 C CA . PRO A 1 169 ? 7.973 -17.844 9.539 1 90.5 169 PRO A CA 1
ATOM 1385 C C . PRO A 1 169 ? 9.031 -17 10.242 1 90.5 169 PRO A C 1
ATOM 1387 O O . PRO A 1 169 ? 9.523 -17.375 11.305 1 90.5 169 PRO A O 1
ATOM 1390 N N . SER A 1 170 ? 9.43 -15.977 9.641 1 90.31 170 SER A N 1
ATOM 1391 C CA . SER A 1 170 ? 10.352 -15.031 10.258 1 90.31 170 SER A CA 1
ATOM 1392 C C . SER A 1 170 ? 9.68 -14.273 11.406 1 90.31 170 SER A C 1
ATOM 1394 O O . SER A 1 170 ? 8.461 -14.305 11.539 1 90.31 170 SER A O 1
ATOM 1396 N N . ALA A 1 171 ? 10.5 -13.648 12.234 1 91.38 171 ALA A N 1
ATOM 1397 C CA . ALA A 1 171 ? 9.961 -12.836 13.32 1 91.38 171 ALA A CA 1
ATOM 1398 C C . ALA A 1 171 ? 9.094 -11.703 12.781 1 91.38 171 ALA A C 1
ATOM 1400 O O . ALA A 1 171 ? 8.023 -11.414 13.336 1 91.38 171 ALA A O 1
ATOM 1401 N N . GLU A 1 172 ? 9.531 -11.133 11.719 1 90.94 172 GLU A N 1
ATOM 1402 C CA . GLU A 1 172 ? 8.797 -10.047 11.078 1 90.94 172 GLU A CA 1
ATOM 1403 C C . GLU A 1 172 ? 7.414 -10.5 10.633 1 90.94 172 GLU A C 1
ATOM 1405 O O . GLU A 1 172 ? 6.418 -9.828 10.898 1 90.94 172 GLU A O 1
ATOM 1410 N N . LEU A 1 173 ? 7.398 -11.594 10.031 1 93.12 173 LEU A N 1
ATOM 1411 C CA . LEU A 1 173 ? 6.133 -12.141 9.547 1 93.12 173 LEU A CA 1
ATOM 1412 C C . LEU A 1 173 ? 5.219 -12.508 10.711 1 93.12 173 LEU A C 1
ATOM 1414 O O . LEU A 1 173 ? 4.016 -12.227 10.672 1 93.12 173 LEU A O 1
ATOM 1418 N N . SER A 1 174 ? 5.785 -13.094 11.711 1 93.31 174 SER A N 1
ATOM 1419 C CA . SER A 1 174 ? 4.996 -13.508 12.859 1 93.31 174 SER A CA 1
ATOM 1420 C C . SER A 1 174 ? 4.344 -12.312 13.547 1 93.31 174 SER A C 1
ATOM 1422 O O . SER A 1 174 ? 3.176 -12.375 13.93 1 93.31 174 SER A O 1
ATOM 1424 N N . HIS A 1 175 ? 5.102 -11.32 13.68 1 92.56 175 HIS A N 1
ATOM 1425 C CA . HIS A 1 175 ? 4.555 -10.109 14.281 1 92.56 175 HIS A CA 1
ATOM 1426 C C . HIS A 1 175 ? 3.479 -9.492 13.391 1 92.56 175 HIS A C 1
ATOM 1428 O O . HIS A 1 175 ? 2.473 -8.984 13.891 1 92.56 175 HIS A O 1
ATOM 1434 N N . TRP A 1 176 ? 3.762 -9.539 12.148 1 92.06 176 TRP A N 1
ATOM 1435 C CA . TRP A 1 176 ? 2.771 -9.008 11.219 1 92.06 176 TRP A CA 1
ATOM 1436 C C . TRP A 1 176 ? 1.475 -9.805 11.289 1 92.06 176 TRP A C 1
ATOM 1438 O O . TRP A 1 176 ? 0.384 -9.234 11.328 1 92.06 176 TRP A O 1
ATOM 1448 N N . LEU A 1 177 ? 1.585 -11.086 11.383 1 92.31 177 LEU A N 1
ATOM 1449 C CA . LEU A 1 177 ? 0.414 -11.945 11.5 1 92.31 177 LEU A CA 1
ATOM 1450 C C . LEU A 1 177 ? -0.336 -11.672 12.797 1 92.31 177 LEU A C 1
ATOM 1452 O O . LEU A 1 177 ? -1.569 -11.664 12.812 1 92.31 177 LEU A O 1
ATOM 1456 N N . ALA A 1 178 ? 0.411 -11.445 13.781 1 91.62 178 ALA A N 1
ATOM 1457 C CA . ALA A 1 178 ? -0.207 -11.094 15.062 1 91.62 178 ALA A CA 1
ATOM 1458 C C . ALA A 1 178 ? -0.974 -9.781 14.961 1 91.62 178 ALA A C 1
ATOM 1460 O O . ALA A 1 178 ? -2.035 -9.625 15.57 1 91.62 178 ALA A O 1
ATOM 1461 N N . SER A 1 179 ? -0.407 -8.906 14.227 1 91.38 179 SER A N 1
ATOM 1462 C CA . SER A 1 179 ? -1.069 -7.625 14.031 1 91.38 179 SER A CA 1
ATOM 1463 C C . SER A 1 179 ? -2.379 -7.789 13.266 1 91.38 179 SER A C 1
ATOM 1465 O O . SER A 1 179 ? -3.385 -7.164 13.609 1 91.38 179 SER A O 1
ATOM 146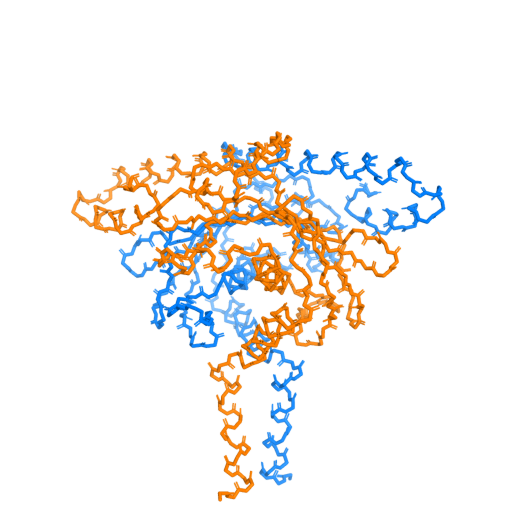7 N N . ILE A 1 180 ? -2.318 -8.594 12.305 1 88.19 180 ILE A N 1
ATOM 1468 C CA . ILE A 1 180 ? -3.514 -8.867 11.516 1 88.19 180 ILE A CA 1
ATOM 1469 C C . ILE A 1 180 ? -4.586 -9.5 12.406 1 88.19 180 ILE A C 1
ATOM 1471 O O . ILE A 1 180 ? -5.75 -9.102 12.359 1 88.19 180 ILE A O 1
ATOM 1475 N N . HIS A 1 181 ? -4.18 -10.414 13.172 1 89.12 181 HIS A N 1
ATOM 1476 C CA . HIS A 1 181 ? -5.109 -11.086 14.07 1 89.12 181 HIS A CA 1
ATOM 1477 C C . HIS A 1 181 ? -5.699 -10.117 15.086 1 89.12 181 HIS A C 1
ATOM 1479 O O . HIS A 1 181 ? -6.902 -10.141 15.352 1 89.12 181 HIS A O 1
ATOM 1485 N N . ALA A 1 182 ? -4.879 -9.32 15.609 1 87.94 182 ALA A N 1
ATOM 1486 C CA . ALA A 1 182 ? -5.34 -8.32 16.578 1 87.94 182 ALA A CA 1
ATOM 1487 C C . ALA A 1 182 ? -6.336 -7.355 15.93 1 87.94 182 ALA A C 1
ATOM 1489 O O . ALA A 1 182 ? -7.316 -6.957 16.562 1 87.94 182 ALA A O 1
ATOM 1490 N N . SER A 1 183 ? -6.043 -6.969 14.75 1 86.69 183 SER A N 1
ATOM 1491 C CA . SER A 1 183 ? -6.941 -6.086 14.016 1 86.69 183 SER A CA 1
ATOM 1492 C C . SER A 1 183 ? -8.297 -6.746 13.789 1 86.69 183 SER A C 1
ATOM 1494 O O . SER A 1 183 ? -9.344 -6.113 13.969 1 86.69 183 SER A O 1
ATOM 1496 N N . SER A 1 184 ? -8.297 -7.988 13.414 1 85.94 184 SER A N 1
ATOM 1497 C CA . SER A 1 184 ? -9.523 -8.742 13.188 1 85.94 184 SER A CA 1
ATOM 1498 C C . SER A 1 184 ? -10.352 -8.852 14.461 1 85.94 184 SER A C 1
ATOM 1500 O O . SER A 1 184 ? -11.57 -8.68 14.43 1 85.94 184 SER A O 1
ATOM 1502 N N . GLN A 1 185 ? -9.711 -9.047 15.555 1 84.69 185 GLN A N 1
ATOM 1503 C CA . GLN A 1 185 ? -10.391 -9.18 16.844 1 84.69 185 GLN A CA 1
ATOM 1504 C C . GLN A 1 185 ? -11.016 -7.859 17.281 1 84.69 185 GLN A C 1
ATOM 1506 O O . GLN A 1 185 ? -12.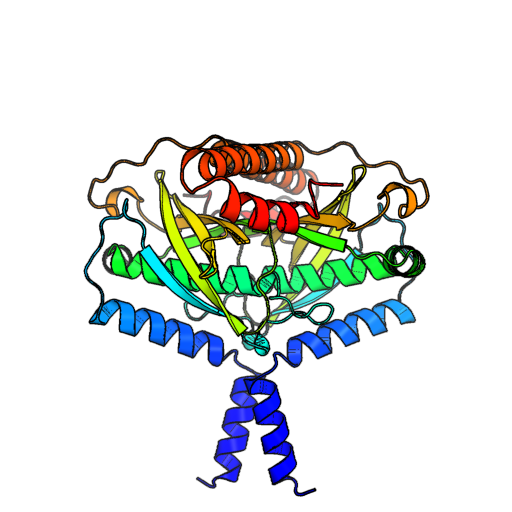156 -7.828 17.75 1 84.69 185 GLN A O 1
ATOM 1511 N N . ARG A 1 186 ? -10.281 -6.82 17.109 1 84.31 186 ARG A N 1
ATOM 1512 C CA . ARG A 1 186 ? -10.766 -5.5 17.5 1 84.31 186 ARG A CA 1
ATOM 1513 C C . ARG A 1 186 ? -11.992 -5.102 16.688 1 84.31 186 ARG A C 1
ATOM 1515 O O . ARG A 1 186 ? -12.969 -4.598 17.234 1 84.31 186 ARG A O 1
ATOM 1522 N N . LEU A 1 187 ? -11.953 -5.332 15.453 1 80.56 187 LEU A N 1
ATOM 1523 C CA . LEU A 1 187 ? -13.023 -4.887 14.562 1 80.56 187 LEU A CA 1
ATOM 1524 C C . LEU A 1 187 ? -14.242 -5.797 14.68 1 80.56 187 LEU A C 1
ATOM 1526 O O . LEU A 1 187 ? -15.367 -5.375 14.398 1 80.56 187 LEU A O 1
ATOM 1530 N N . GLN A 1 188 ? -14.031 -7.039 14.961 1 76.06 188 GLN A N 1
ATOM 1531 C CA . GLN A 1 188 ? -15.148 -7.926 15.258 1 76.06 188 GLN A CA 1
ATOM 1532 C C . GLN A 1 188 ? -15.875 -7.488 16.531 1 76.06 188 GLN A C 1
ATOM 1534 O O . GLN A 1 188 ? -17.109 -7.539 16.594 1 76.06 188 GLN A O 1
ATOM 1539 N N . ALA A 1 189 ? -15.102 -7.027 17.5 1 69.56 189 ALA A N 1
ATOM 1540 C CA . ALA A 1 189 ? -15.656 -6.547 18.75 1 69.56 189 ALA A CA 1
ATOM 1541 C C . ALA A 1 189 ? -16.453 -5.266 18.547 1 69.56 189 ALA A C 1
ATOM 1543 O O . ALA A 1 189 ? -17.484 -5.051 19.203 1 69.56 189 ALA A O 1
ATOM 1544 N N . THR A 1 190 ? -16 -4.398 17.688 1 63.75 190 THR A N 1
ATOM 1545 C CA . THR A 1 190 ? -16.672 -3.135 17.406 1 63.75 190 THR A CA 1
ATOM 1546 C C . THR A 1 190 ? -17.938 -3.369 16.594 1 63.75 190 THR A C 1
ATOM 1548 O O . THR A 1 190 ? -18.922 -2.629 16.719 1 63.75 190 THR A O 1
ATOM 1551 N N . ASN A 1 191 ? -17.875 -4.188 15.609 1 57.41 191 ASN A N 1
ATOM 1552 C CA . ASN A 1 191 ? -19.062 -4.551 14.852 1 57.41 191 ASN A CA 1
ATOM 1553 C C . ASN A 1 191 ? -20.109 -5.227 15.742 1 57.41 191 ASN A C 1
ATOM 1555 O O . ASN A 1 191 ? -21.312 -5.105 15.492 1 57.41 191 ASN A O 1
ATOM 1559 N N . GLY A 1 192 ? -19.734 -6.07 16.703 1 47.53 192 GLY A N 1
ATOM 1560 C CA . GLY A 1 192 ? -20.688 -6.703 17.594 1 47.53 192 GLY A CA 1
ATOM 1561 C C . GLY A 1 192 ? -21.406 -5.711 18.484 1 47.53 192 GLY A C 1
ATOM 1562 O O . GLY A 1 192 ? -22.531 -5.977 18.938 1 47.53 192 GLY A O 1
ATOM 1563 N N . ASN A 1 193 ? -20.75 -4.84 19.125 1 42.19 193 ASN A N 1
ATOM 1564 C CA . ASN A 1 193 ? -21.484 -4.031 20.094 1 42.19 193 ASN A CA 1
ATOM 1565 C C . ASN A 1 193 ? -22.5 -3.113 19.406 1 42.19 193 ASN A C 1
ATOM 1567 O O . ASN A 1 193 ? -23.438 -2.646 20.031 1 42.19 193 ASN A O 1
ATOM 1571 N N . GLY A 1 194 ? -22.234 -2.191 18.547 1 37.62 194 GLY A N 1
ATOM 1572 C CA . GLY A 1 194 ? -23.188 -1.161 18.188 1 37.62 194 GLY A CA 1
ATOM 1573 C C . GLY A 1 194 ? -24.375 -1.691 17.391 1 37.62 194 GLY A C 1
ATOM 1574 O O . GLY A 1 194 ? -25.516 -1.381 17.688 1 37.62 194 GLY A O 1
ATOM 1575 N N . SER A 1 195 ? -24.422 -1.517 15.898 1 38.19 195 SER A N 1
ATOM 1576 C CA . SER A 1 195 ? -25.703 -1.536 15.211 1 38.19 195 SER A CA 1
ATOM 1577 C C . SER A 1 195 ? -26.406 -2.887 15.375 1 38.19 195 SER A C 1
ATOM 1579 O O . SER A 1 195 ? -25.75 -3.893 15.664 1 38.19 195 SER A O 1
ATOM 1581 N N . SER A 1 196 ? -27.844 -2.879 15.203 1 34.94 196 SER A N 1
ATOM 1582 C CA . SER A 1 196 ? -28.828 -3.965 15.148 1 34.94 196 SER A CA 1
ATOM 1583 C C . SER A 1 196 ? -28.266 -5.172 14.406 1 34.94 196 SER A C 1
ATOM 1585 O O . SER A 1 196 ? -27.516 -5.016 13.43 1 34.94 196 SER A O 1
ATOM 1587 N N . SER A 1 197 ? -28.453 -6.484 14.906 1 36.22 197 SER A N 1
ATOM 1588 C CA . SER A 1 197 ? -28.172 -7.863 14.523 1 36.22 197 SER A CA 1
ATOM 1589 C C . SER A 1 197 ? -28.172 -8.023 13.008 1 36.22 197 SER A C 1
ATOM 1591 O O . SER A 1 197 ? -27.594 -8.984 12.484 1 36.22 197 SER A O 1
ATOM 1593 N N . GLN A 1 198 ? -29.125 -7.422 12.297 1 35.47 198 GLN A N 1
ATOM 1594 C CA . GLN A 1 198 ? -29.516 -7.672 10.914 1 35.47 198 GLN A CA 1
ATOM 1595 C C . GLN A 1 198 ? -28.484 -7.105 9.938 1 35.47 198 GLN A C 1
ATOM 1597 O O . GLN A 1 198 ? -28.188 -7.723 8.914 1 35.47 198 GLN A O 1
ATOM 1602 N N . ASP A 1 199 ? -28.078 -5.898 10.102 1 36.38 199 ASP A N 1
ATOM 1603 C CA . ASP A 1 199 ? -27.312 -5.168 9.102 1 36.38 199 ASP A CA 1
ATOM 1604 C C . ASP A 1 199 ? -25.844 -5.609 9.109 1 36.38 199 ASP A C 1
ATOM 1606 O O . ASP A 1 199 ? -25.156 -5.477 8.102 1 36.38 199 ASP A O 1
ATOM 1610 N N . ILE A 1 200 ? -25.234 -5.914 10.203 1 39.38 200 ILE A N 1
ATOM 1611 C CA . ILE A 1 200 ? -23.875 -6.414 10.398 1 39.38 200 ILE A CA 1
ATOM 1612 C C . ILE A 1 200 ? -23.766 -7.828 9.836 1 39.38 200 ILE A C 1
ATOM 1614 O O . ILE A 1 200 ? -22.719 -8.219 9.32 1 39.38 200 ILE A O 1
ATOM 1618 N N . ASP A 1 201 ? -24.688 -8.656 10.125 1 38.28 201 ASP A N 1
ATOM 1619 C CA . ASP A 1 201 ? -24.781 -10.023 9.625 1 38.28 201 ASP A CA 1
ATOM 1620 C C . ASP A 1 201 ? -24.609 -10.078 8.109 1 38.28 201 ASP A C 1
ATOM 1622 O O . ASP A 1 201 ? -23.984 -10.992 7.586 1 38.28 201 ASP A O 1
ATOM 1626 N N . ALA A 1 202 ? -25.203 -9.094 7.582 1 41.25 202 ALA A N 1
ATOM 1627 C CA . ALA A 1 202 ? -25.188 -9.086 6.121 1 41.25 202 ALA A CA 1
ATOM 1628 C C . ALA A 1 202 ? -23.797 -8.734 5.594 1 41.25 202 ALA A C 1
ATOM 1630 O O . ALA A 1 202 ? -23.328 -9.312 4.609 1 41.25 202 ALA A O 1
ATOM 1631 N N . CYS A 1 203 ? -23.234 -7.691 6.188 1 40.38 203 CYS A N 1
ATOM 1632 C CA . CYS A 1 203 ? -21.891 -7.312 5.766 1 40.38 203 CYS A CA 1
ATOM 1633 C C . CYS A 1 203 ? -20.891 -8.422 6.062 1 40.38 203 CYS A C 1
ATOM 1635 O O . CYS A 1 203 ? -19.984 -8.672 5.27 1 40.38 203 CYS A O 1
ATOM 1637 N N . ASP A 1 204 ? -20.891 -8.961 7.266 1 41.03 204 ASP A N 1
ATOM 1638 C CA . ASP A 1 204 ? -19.984 -10.016 7.699 1 41.03 204 ASP A CA 1
ATOM 1639 C C . ASP A 1 204 ? -20.188 -11.281 6.859 1 41.03 204 ASP A C 1
ATOM 1641 O O . ASP A 1 204 ? -19.219 -12.016 6.605 1 41.03 204 ASP A O 1
ATOM 1645 N N . ARG A 1 205 ? -21.391 -11.602 6.598 1 37.69 205 ARG A N 1
ATOM 1646 C CA . ARG A 1 205 ? -21.562 -12.82 5.82 1 37.69 205 ARG A CA 1
ATOM 1647 C C . ARG A 1 205 ? -20.828 -12.734 4.488 1 37.69 205 ARG A C 1
ATOM 1649 O O . ARG A 1 205 ? -20.281 -13.734 4.016 1 37.69 205 ARG A O 1
ATOM 1656 N N . LYS A 1 206 ? -21 -11.531 3.855 1 36.81 206 LYS A N 1
ATOM 1657 C CA . LYS A 1 206 ? -20.328 -11.352 2.576 1 36.81 206 LYS A CA 1
ATOM 1658 C C . LYS A 1 206 ? -18.828 -11.141 2.771 1 36.81 206 LYS A C 1
ATOM 1660 O O . LYS A 1 206 ? -18.062 -11.242 1.821 1 36.81 206 LYS A O 1
ATOM 1665 N N . THR A 1 207 ? -18.406 -10.609 3.857 1 38.5 207 THR A N 1
ATOM 1666 C CA . THR A 1 207 ? -17.016 -10.414 4.234 1 38.5 207 THR A CA 1
ATOM 1667 C C . THR A 1 207 ? -16.312 -11.758 4.406 1 38.5 207 THR A C 1
ATOM 1669 O O . THR A 1 207 ? -15.078 -11.828 4.395 1 38.5 207 THR A O 1
ATOM 1672 N N . ASP A 1 208 ? -17.016 -12.727 5.102 1 33 208 ASP A N 1
ATOM 1673 C CA . ASP A 1 208 ? -16.438 -14.039 5.402 1 33 208 ASP A CA 1
ATOM 1674 C C . ASP A 1 208 ? -16.125 -14.805 4.121 1 33 208 ASP A C 1
ATOM 1676 O O . ASP A 1 208 ? -16.219 -16.031 4.086 1 33 208 ASP A O 1
ATOM 1680 N N . VAL A 1 209 ? -16.172 -14.219 3.201 1 32.88 209 VAL A N 1
ATOM 1681 C CA . VAL A 1 209 ? -15.578 -15.047 2.152 1 32.88 209 VAL A CA 1
ATOM 1682 C C . VAL A 1 209 ? -14.227 -15.586 2.615 1 32.88 209 VAL A C 1
ATOM 1684 O O . VAL A 1 209 ? -13.844 -16.703 2.27 1 32.88 209 VAL A O 1
ATOM 1687 N N . CYS A 1 210 ? -13.484 -14.695 3.412 1 33.88 210 CYS A N 1
ATOM 1688 C CA . CYS A 1 210 ? -12.305 -15.328 3.992 1 33.88 210 CYS A CA 1
ATOM 1689 C C . CYS A 1 210 ? -12.672 -16.156 5.211 1 33.88 210 CYS A C 1
ATOM 1691 O O . CYS A 1 210 ? -11.992 -17.141 5.527 1 33.88 210 CYS A O 1
ATOM 1693 N N . ASN A 1 211 ? -13.469 -15.672 6.191 1 29.66 211 ASN A N 1
ATOM 1694 C CA . ASN A 1 211 ? -13.68 -16.438 7.414 1 29.66 211 ASN A CA 1
ATOM 1695 C C . ASN A 1 211 ? -14.742 -17.516 7.223 1 29.66 211 ASN A C 1
ATOM 1697 O O . ASN A 1 211 ? -14.953 -18.359 8.102 1 29.66 211 ASN A O 1
ATOM 1701 N N . ASN A 1 212 ? -15.82 -17.328 6.574 1 28.66 212 ASN A N 1
ATOM 1702 C CA . ASN A 1 212 ? -16.906 -18.297 6.695 1 28.66 212 ASN A CA 1
ATOM 1703 C C . ASN A 1 212 ? -16.547 -19.641 6.059 1 28.66 212 ASN A C 1
ATOM 1705 O O . ASN A 1 212 ? -17.391 -20.516 5.93 1 28.66 212 ASN A O 1
ATOM 1709 N N . ARG A 1 213 ? -15.531 -19.688 5.172 1 25.91 213 ARG A N 1
ATOM 1710 C CA . ARG A 1 213 ? -15.422 -21.125 4.914 1 25.91 213 ARG A CA 1
ATOM 1711 C C . ARG A 1 213 ? -14.555 -21.812 5.965 1 25.91 213 ARG A C 1
ATOM 1713 O O . ARG A 1 213 ? -13.547 -21.25 6.402 1 25.91 213 ARG A O 1
ATOM 1720 N N . MET B 1 1 ? -3.561 28.344 -30.719 1 52.22 1 MET B N 1
ATOM 1721 C CA . MET B 1 1 ? -3.115 26.969 -30.547 1 52.22 1 MET B CA 1
ATOM 1722 C C . MET B 1 1 ? -4.203 25.984 -30.969 1 52.22 1 MET B C 1
ATOM 1724 O O . MET B 1 1 ? -5.367 26.141 -30.594 1 52.22 1 MET B O 1
ATOM 1728 N N . ASP B 1 2 ? -4.078 25.344 -32 1 68.56 2 ASP B N 1
ATOM 1729 C CA . ASP B 1 2 ? -5.039 24.469 -32.656 1 68.56 2 ASP B CA 1
ATOM 1730 C C . ASP B 1 2 ? -5.535 23.375 -31.719 1 68.56 2 ASP B C 1
ATOM 1732 O O . ASP B 1 2 ? -4.816 22.969 -30.797 1 68.56 2 ASP B O 1
ATOM 1736 N N . ALA B 1 3 ? -6.809 23.328 -31.672 1 74.56 3 ALA B N 1
ATOM 1737 C CA . ALA B 1 3 ? -7.531 22.344 -30.859 1 74.56 3 ALA B CA 1
ATOM 1738 C C . ALA B 1 3 ? -6.836 20.984 -30.891 1 74.56 3 ALA B C 1
ATOM 1740 O O . ALA B 1 3 ? -6.754 20.297 -29.859 1 74.56 3 ALA B O 1
ATOM 1741 N N . ALA B 1 4 ? -6.301 20.703 -32 1 72.88 4 ALA B N 1
ATOM 1742 C CA . ALA B 1 4 ? -5.609 19.422 -32.156 1 72.88 4 ALA B CA 1
ATOM 1743 C C . ALA B 1 4 ? -4.348 19.391 -31.297 1 72.88 4 ALA B C 1
ATOM 1745 O O . ALA B 1 4 ? -4.055 18.375 -30.656 1 72.88 4 ALA B O 1
ATOM 1746 N N . ALA B 1 5 ? -3.725 20.516 -31.281 1 74.56 5 ALA B N 1
ATOM 1747 C CA . ALA B 1 5 ? -2.49 20.594 -30.5 1 74.56 5 ALA B CA 1
ATOM 1748 C C . ALA B 1 5 ? -2.77 20.453 -29.016 1 74.56 5 ALA B C 1
ATOM 1750 O O . ALA B 1 5 ? -2.018 19.781 -28.281 1 74.56 5 ALA B O 1
ATOM 1751 N N . VAL B 1 6 ? -3.867 20.969 -28.688 1 73.19 6 VAL B N 1
ATOM 1752 C CA . VAL B 1 6 ? -4.242 20.938 -27.281 1 73.19 6 VAL B CA 1
ATOM 1753 C C . VAL B 1 6 ? -4.527 19.5 -26.844 1 73.19 6 VAL B C 1
ATOM 1755 O O . VAL B 1 6 ? -4.094 19.062 -25.781 1 73.19 6 VAL B O 1
ATOM 1758 N N . VAL B 1 7 ? -5.145 18.844 -27.688 1 73.88 7 VAL B N 1
ATOM 1759 C CA . VAL B 1 7 ? -5.512 17.469 -27.375 1 73.88 7 VAL B CA 1
ATOM 1760 C C . VAL B 1 7 ? -4.254 16.609 -27.266 1 73.88 7 VAL B C 1
ATOM 1762 O O . VAL B 1 7 ? -4.16 15.734 -26.406 1 73.88 7 VAL B O 1
ATOM 1765 N N . TRP B 1 8 ? -3.316 16.938 -28.109 1 73.75 8 TRP B N 1
ATOM 1766 C CA . TRP B 1 8 ? -2.061 16.203 -28.078 1 73.75 8 TRP B CA 1
ATOM 1767 C C . TRP B 1 8 ? -1.318 16.453 -26.766 1 73.75 8 TRP B C 1
ATOM 1769 O O . TRP B 1 8 ? -0.771 15.516 -26.172 1 73.75 8 TRP B O 1
ATOM 1779 N N . VAL B 1 9 ? -1.416 17.625 -26.422 1 69.88 9 VAL B N 1
ATOM 1780 C CA . VAL B 1 9 ? -0.717 18 -25.203 1 69.88 9 VAL B CA 1
ATOM 1781 C C . VAL B 1 9 ? -1.367 17.297 -24 1 69.88 9 VAL B C 1
ATOM 1783 O O . VAL B 1 9 ? -0.673 16.766 -23.141 1 69.88 9 VAL B O 1
ATOM 1786 N N . ILE B 1 10 ? -2.607 17.297 -24.047 1 70.44 10 ILE B N 1
ATOM 1787 C CA . ILE B 1 10 ? -3.338 16.656 -22.969 1 70.44 10 ILE B CA 1
ATOM 1788 C C . ILE B 1 10 ? -3.037 15.156 -22.953 1 70.44 10 ILE B C 1
ATOM 1790 O O . ILE B 1 10 ? -2.766 14.578 -21.891 1 70.44 10 ILE B O 1
ATOM 1794 N N . ALA B 1 11 ? -3 14.633 -24.078 1 70.69 11 ALA B N 1
ATOM 1795 C CA . ALA B 1 11 ? -2.721 13.203 -24.203 1 70.69 11 ALA B CA 1
ATOM 1796 C C . ALA B 1 11 ? -1.324 12.875 -23.688 1 70.69 11 ALA B C 1
ATOM 1798 O O . ALA B 1 11 ? -1.143 11.898 -22.953 1 70.69 11 ALA B O 1
ATOM 1799 N N . LEU B 1 12 ? -0.451 13.727 -24 1 67.69 12 LEU B N 1
ATOM 1800 C CA . LEU B 1 12 ? 0.924 13.5 -23.562 1 67.69 12 LEU B CA 1
ATOM 1801 C C . LEU B 1 12 ? 1.052 13.648 -22.062 1 67.69 12 LEU B C 1
ATOM 1803 O O . LEU B 1 12 ? 1.771 12.875 -21.406 1 67.69 12 LEU B O 1
ATOM 1807 N N . LEU B 1 13 ? 0.344 14.555 -21.594 1 67 13 LEU B N 1
ATOM 1808 C CA . LEU B 1 13 ? 0.392 14.781 -20.141 1 67 13 LEU B CA 1
ATOM 1809 C C . LEU B 1 13 ? -0.162 13.586 -19.391 1 67 13 LEU B C 1
ATOM 1811 O O . LEU B 1 13 ? 0.4 13.172 -18.375 1 67 13 LEU B O 1
ATOM 1815 N N . TYR B 1 14 ? -1.192 13.094 -20 1 65.62 14 TYR B N 1
ATOM 1816 C CA . TYR B 1 14 ? -1.825 11.961 -19.328 1 65.62 14 TYR B CA 1
ATOM 1817 C C . TYR B 1 14 ? -0.98 10.703 -19.453 1 65.62 14 TYR B C 1
ATOM 1819 O O . TYR B 1 14 ? -1.006 9.836 -18.578 1 65.62 14 TYR B O 1
ATOM 1827 N N . ILE B 1 15 ? -0.274 10.727 -20.516 1 62.66 15 ILE B N 1
ATOM 1828 C CA . ILE B 1 15 ? 0.569 9.555 -20.734 1 62.66 15 ILE B CA 1
ATOM 1829 C C . ILE B 1 15 ? 1.777 9.602 -19.812 1 62.66 15 ILE B C 1
ATOM 1831 O O . ILE B 1 15 ? 2.188 8.57 -19.266 1 62.66 15 ILE B O 1
ATOM 1835 N N . PHE B 1 16 ? 2.158 10.883 -19.547 1 63.69 16 PHE B N 1
ATOM 1836 C CA . PHE B 1 16 ? 3.441 10.977 -18.859 1 63.69 16 PHE B CA 1
ATOM 1837 C C . PHE B 1 16 ? 3.244 11.281 -17.375 1 63.69 16 PHE B C 1
ATOM 1839 O O . PHE B 1 16 ? 4.109 10.977 -16.562 1 63.69 16 PHE B O 1
ATOM 1846 N N . VAL B 1 17 ? 2.137 11.914 -17.141 1 63.5 17 VAL B N 1
ATOM 1847 C CA . VAL B 1 17 ? 1.933 12.352 -15.766 1 63.5 17 VAL B CA 1
ATOM 1848 C C . VAL B 1 17 ? 0.575 11.859 -15.258 1 63.5 17 VAL B C 1
ATOM 1850 O O . VAL B 1 17 ? -0.379 11.758 -16.031 1 63.5 17 VAL B O 1
ATOM 1853 N N . ASP B 1 18 ? 0.589 11.305 -14.078 1 65.5 18 ASP B N 1
ATOM 1854 C CA . ASP B 1 18 ? -0.714 11.008 -13.492 1 65.5 18 ASP B CA 1
ATOM 1855 C C . ASP B 1 18 ? -1.445 12.281 -13.094 1 65.5 18 ASP B C 1
ATOM 1857 O O . ASP B 1 18 ? -1.529 12.617 -11.914 1 65.5 18 ASP B O 1
ATOM 1861 N N . VAL B 1 19 ? -2.008 12.906 -14.109 1 63.59 19 VAL B N 1
ATOM 1862 C CA . VAL B 1 19 ? -2.611 14.227 -13.969 1 63.59 19 VAL B CA 1
ATOM 1863 C C . VAL B 1 19 ? -3.785 14.156 -12.992 1 63.59 19 VAL B C 1
ATOM 1865 O O . VAL B 1 19 ? -3.965 15.047 -12.156 1 63.59 19 VAL B O 1
ATOM 1868 N N . ASN B 1 20 ? -4.5 13.086 -13.102 1 65.19 20 ASN B N 1
ATOM 1869 C CA . ASN B 1 20 ? -5.676 12.953 -12.25 1 65.19 20 ASN B CA 1
ATOM 1870 C C . ASN B 1 20 ? -5.293 12.914 -10.766 1 65.19 20 ASN B C 1
ATOM 1872 O O . ASN B 1 20 ? -6.004 13.461 -9.922 1 65.19 20 ASN B O 1
ATOM 1876 N N . TYR B 1 21 ? -4.242 12.336 -10.633 1 65.44 21 TYR B N 1
ATOM 1877 C CA . TYR B 1 21 ? -3.756 12.258 -9.258 1 65.44 21 TYR B CA 1
ATOM 1878 C C . TYR B 1 21 ? -3.4 13.641 -8.719 1 65.44 21 TYR B C 1
ATOM 1880 O O . TYR B 1 21 ? -3.801 14 -7.613 1 65.44 21 TYR B O 1
ATOM 1888 N N . PHE B 1 22 ? -2.734 14.414 -9.461 1 65.69 22 PHE B N 1
ATOM 1889 C CA . PHE B 1 22 ? -2.275 15.727 -9.023 1 65.69 22 PHE B CA 1
ATOM 1890 C C . PHE B 1 22 ? -3.451 16.688 -8.859 1 65.69 22 PHE B C 1
ATOM 1892 O O . PHE B 1 22 ? -3.523 17.422 -7.879 1 65.69 22 PHE B O 1
ATOM 1899 N N . LEU B 1 23 ? -4.328 16.594 -9.797 1 68.75 23 LEU B N 1
ATOM 1900 C CA . LEU B 1 23 ? -5.484 17.484 -9.742 1 68.75 23 LEU B CA 1
ATOM 1901 C C . LEU B 1 23 ? -6.344 17.172 -8.516 1 68.75 23 LEU B C 1
ATOM 1903 O O . LEU B 1 23 ? -6.812 18.094 -7.836 1 68.75 23 LEU B O 1
ATOM 1907 N N . ARG B 1 24 ? -6.434 15.953 -8.273 1 69.88 24 ARG B N 1
ATOM 1908 C CA . ARG B 1 24 ? -7.246 15.547 -7.129 1 69.88 24 ARG B CA 1
ATOM 1909 C C . ARG B 1 24 ? -6.59 15.961 -5.816 1 69.88 24 ARG B C 1
ATOM 1911 O O . ARG B 1 24 ? -7.27 16.406 -4.891 1 69.88 24 ARG B O 1
ATOM 1918 N N . THR B 1 25 ? -5.305 15.789 -5.766 1 68.94 25 THR B N 1
ATOM 1919 C CA . THR B 1 25 ? -4.578 16.172 -4.559 1 68.94 25 THR B CA 1
ATOM 1920 C C . THR B 1 25 ? -4.699 17.672 -4.305 1 68.94 25 THR B C 1
ATOM 1922 O O . THR B 1 25 ? -4.977 18.094 -3.178 1 68.94 25 THR B O 1
ATOM 1925 N N . VAL B 1 26 ? -4.535 18.391 -5.367 1 68 26 VAL B N 1
ATOM 1926 C CA . VAL B 1 26 ? -4.621 19.844 -5.258 1 68 26 VAL B CA 1
ATOM 1927 C C . VAL B 1 26 ? -6.035 20.25 -4.859 1 68 26 VAL B C 1
ATOM 1929 O O . VAL B 1 26 ? -6.219 21.109 -3.994 1 68 26 VAL B O 1
ATOM 1932 N N . PHE B 1 27 ? -6.949 19.672 -5.453 1 72.81 27 PHE B N 1
ATOM 1933 C CA . PHE B 1 27 ? -8.344 19.969 -5.148 1 72.81 27 PHE B CA 1
ATOM 1934 C C . PHE B 1 27 ? -8.656 19.656 -3.691 1 72.81 27 PHE B C 1
ATOM 1936 O O . PHE B 1 27 ? -9.297 20.453 -3.004 1 72.81 27 PHE B O 1
ATOM 1943 N N . THR B 1 28 ? -8.211 18.547 -3.24 1 68.31 28 THR B N 1
ATOM 1944 C CA . THR B 1 28 ? -8.453 18.141 -1.863 1 68.31 28 THR B CA 1
ATOM 1945 C C . THR B 1 28 ? -7.812 19.109 -0.885 1 68.31 28 THR B C 1
ATOM 1947 O O . THR B 1 28 ? -8.422 19.5 0.117 1 68.31 28 THR B O 1
ATOM 1950 N N . LEU B 1 29 ? -6.629 19.531 -1.215 1 69.31 29 LEU B N 1
ATOM 1951 C CA . LEU B 1 29 ? -5.934 20.484 -0.358 1 69.31 29 LEU B CA 1
ATOM 1952 C C . LEU B 1 29 ? -6.629 21.844 -0.377 1 69.31 29 LEU B C 1
ATOM 1954 O O . LEU B 1 29 ? -6.77 22.484 0.665 1 69.31 29 LEU B O 1
ATOM 1958 N N . LEU B 1 30 ? -7.109 22.172 -1.532 1 72.19 30 LEU B N 1
ATOM 1959 C CA . LEU B 1 30 ? -7.766 23.469 -1.664 1 72.19 30 LEU B CA 1
ATOM 1960 C C . LEU B 1 30 ? -9.102 23.484 -0.93 1 72.19 30 LEU B C 1
ATOM 1962 O O . LEU B 1 30 ? -9.422 24.438 -0.226 1 72.19 30 LEU B O 1
ATOM 1966 N N . VAL B 1 31 ? -9.836 22.531 -1.129 1 70.69 31 VAL B N 1
ATOM 1967 C CA . VAL B 1 31 ? -11.133 22.438 -0.463 1 70.69 31 VAL B CA 1
ATOM 1968 C C . VAL B 1 31 ? -10.93 22.375 1.05 1 70.69 31 VAL B C 1
ATOM 1970 O O . VAL B 1 31 ? -11.688 22.969 1.812 1 70.69 31 VAL B O 1
ATOM 1973 N N . GLY B 1 32 ? -9.938 21.609 1.379 1 65.88 32 GLY B N 1
ATOM 1974 C CA . GLY B 1 32 ? -9.633 21.5 2.797 1 65.88 32 GLY B CA 1
ATOM 1975 C C . GLY B 1 32 ? -9.203 22.828 3.414 1 65.88 32 GLY B C 1
ATOM 1976 O O . GLY B 1 32 ? -9.625 23.156 4.523 1 65.88 32 GLY B O 1
ATOM 1977 N N . CYS B 1 33 ? -8.469 23.516 2.773 1 66.56 33 CYS B N 1
ATOM 1978 C CA . CYS B 1 33 ? -7.957 24.797 3.268 1 66.56 33 CYS B CA 1
ATOM 1979 C C . CYS B 1 33 ? -9.07 25.828 3.357 1 66.56 33 CYS B C 1
ATOM 1981 O O . CYS B 1 33 ? -9.055 26.688 4.238 1 66.56 33 CYS B O 1
ATOM 1983 N N . VAL B 1 34 ? -9.938 25.719 2.465 1 64.88 34 VAL B N 1
ATOM 1984 C CA . VAL B 1 34 ? -10.922 26.797 2.355 1 64.88 34 VAL B CA 1
ATOM 1985 C C . VAL B 1 34 ? -12.156 26.453 3.189 1 64.88 34 VAL B C 1
ATOM 1987 O O . VAL B 1 34 ? -12.75 27.328 3.82 1 64.88 34 VAL B O 1
ATOM 1990 N N . PHE B 1 35 ? -12.5 25.25 3.166 1 63.66 35 PHE B N 1
ATOM 1991 C CA . PHE B 1 35 ? -13.859 25 3.639 1 63.66 35 PHE B CA 1
ATOM 1992 C C . PHE B 1 35 ? -13.836 24.266 4.977 1 63.66 35 PHE B C 1
ATOM 1994 O O . PHE B 1 35 ? -14.891 24 5.562 1 63.66 35 PHE B O 1
ATOM 2001 N N . HIS B 1 36 ? -12.633 23.891 5.305 1 64.38 36 HIS B N 1
ATOM 2002 C CA . HIS B 1 36 ? -12.836 23 6.449 1 64.38 36 HIS B CA 1
ATOM 2003 C C . HIS B 1 36 ? -12.273 23.625 7.723 1 64.38 36 HIS B C 1
ATOM 2005 O O . HIS B 1 36 ? -11.289 24.359 7.68 1 64.38 36 HIS B O 1
ATOM 2011 N N . LYS B 1 37 ? -13.148 23.5 8.766 1 70.75 37 LYS B N 1
ATOM 2012 C CA . LYS B 1 37 ? -12.789 23.922 10.117 1 70.75 37 LYS B CA 1
ATOM 2013 C C . LYS B 1 37 ? -11.633 23.094 10.664 1 70.75 37 LYS B C 1
ATOM 2015 O O . LYS B 1 37 ? -11.523 21.891 10.375 1 70.75 37 LYS B O 1
ATOM 2020 N N . ARG B 1 38 ? -10.789 23.719 11.398 1 77.88 38 ARG B N 1
ATOM 2021 C CA . ARG B 1 38 ? -9.648 23.062 12.023 1 77.88 38 ARG B CA 1
ATOM 2022 C C . ARG B 1 38 ? -10.102 22.031 13.047 1 77.88 38 ARG B C 1
ATOM 2024 O O . ARG B 1 38 ? -11.07 22.25 13.773 1 77.88 38 ARG B O 1
ATOM 2031 N N . VAL B 1 39 ? -9.555 20.891 12.883 1 80.56 39 VAL B N 1
ATOM 2032 C CA . VAL B 1 39 ? -9.875 19.812 13.82 1 80.56 39 VAL B CA 1
ATOM 2033 C C . VAL B 1 39 ? -8.68 19.547 14.727 1 80.56 39 VAL B C 1
ATOM 2035 O O . VAL B 1 39 ? -7.555 19.922 14.406 1 80.56 39 VAL B O 1
ATOM 2038 N N . ARG B 1 40 ? -9.016 19.031 15.883 1 81.62 40 ARG B N 1
ATOM 2039 C CA . ARG B 1 40 ? -7.938 18.609 16.766 1 81.62 40 ARG B CA 1
ATOM 2040 C C . ARG B 1 40 ? -7.297 17.312 16.25 1 81.62 40 ARG B C 1
ATOM 2042 O O . ARG B 1 40 ? -7.918 16.562 15.508 1 81.62 40 ARG B O 1
ATOM 2049 N N . ILE B 1 41 ? -6.137 17.031 16.609 1 83.12 41 ILE B N 1
ATOM 2050 C CA . ILE B 1 41 ? -5.344 15.898 16.125 1 83.12 41 ILE B CA 1
ATOM 2051 C C . ILE B 1 41 ? -6.004 14.586 16.547 1 83.12 41 ILE B C 1
ATOM 2053 O O . ILE B 1 41 ? -5.816 13.555 15.891 1 83.12 41 ILE B O 1
ATOM 2057 N N . ASN B 1 42 ? -6.758 14.617 17.562 1 83.75 42 ASN B N 1
ATOM 2058 C CA . ASN B 1 42 ? -7.375 13.398 18.078 1 83.75 42 ASN B CA 1
ATOM 2059 C C . ASN B 1 42 ? -8.734 13.148 17.438 1 83.75 42 ASN B C 1
ATOM 2061 O O . ASN B 1 42 ? -9.367 12.117 17.688 1 83.75 42 ASN B O 1
ATOM 2065 N N . GLU B 1 43 ? -9.117 14.07 16.672 1 88.31 43 GLU B N 1
ATOM 2066 C CA . GLU B 1 43 ? -10.422 13.922 16.031 1 88.31 43 GLU B CA 1
ATOM 2067 C C . GLU B 1 43 ? -10.312 13.164 14.703 1 88.31 43 GLU B C 1
ATOM 2069 O O . GLU B 1 43 ? -9.242 13.141 14.094 1 88.31 43 GLU B O 1
ATOM 2074 N N . THR B 1 44 ? -11.414 12.578 14.328 1 92.31 44 THR B N 1
ATOM 2075 C CA . THR B 1 44 ? -11.484 11.805 13.094 1 92.31 44 THR B CA 1
ATOM 2076 C C . THR B 1 44 ? -11.953 12.672 11.938 1 92.31 44 THR B C 1
ATOM 2078 O O . THR B 1 44 ? -12.898 13.461 12.078 1 92.31 44 THR B O 1
ATOM 2081 N N . THR B 1 45 ? -11.258 12.656 10.914 1 91.25 45 THR B N 1
ATOM 2082 C CA . THR B 1 45 ? -11.664 13.359 9.703 1 91.25 45 THR B CA 1
ATOM 2083 C C . THR B 1 45 ? -12.281 12.383 8.695 1 91.25 45 THR B C 1
ATOM 2085 O O . THR B 1 45 ? -11.906 11.211 8.656 1 91.25 45 THR B O 1
ATOM 2088 N N . LYS B 1 46 ? -13.18 12.914 7.898 1 89.94 46 LYS B N 1
ATOM 2089 C CA . LYS B 1 46 ? -13.875 12.086 6.914 1 89.94 46 LYS B CA 1
ATOM 2090 C C . LYS B 1 46 ? -13.703 12.656 5.508 1 89.94 46 LYS B C 1
ATOM 2092 O O . LYS B 1 46 ? -13.898 13.852 5.285 1 89.94 46 LYS B O 1
ATOM 2097 N N . VAL B 1 47 ? -13.297 11.812 4.66 1 88.38 47 VAL B N 1
ATOM 2098 C CA . VAL B 1 47 ? -13.188 12.188 3.254 1 88.38 47 VAL B CA 1
ATOM 2099 C C . VAL B 1 47 ? -14.023 11.234 2.4 1 88.38 47 VAL B C 1
ATOM 2101 O O . VAL B 1 47 ? -14.008 10.016 2.615 1 88.38 47 VAL B O 1
ATOM 2104 N N . TYR B 1 48 ? -14.672 11.867 1.471 1 86.62 48 TYR B N 1
ATOM 2105 C CA . TYR B 1 48 ? -15.492 11.062 0.575 1 86.62 48 TYR B CA 1
ATOM 2106 C C . TYR B 1 48 ? -14.719 10.695 -0.689 1 86.62 48 TYR B C 1
ATOM 2108 O O . TYR B 1 48 ? -13.891 11.477 -1.165 1 86.62 48 TYR B O 1
ATOM 2116 N N . GLY B 1 49 ? -15.055 9.492 -1.157 1 84.69 49 GLY B N 1
ATOM 2117 C CA . GLY B 1 49 ? -14.469 9.039 -2.408 1 84.69 49 GLY B CA 1
ATOM 2118 C C . GLY B 1 49 ? -15.391 8.117 -3.193 1 84.69 49 GLY B C 1
ATOM 2119 O O . GLY B 1 49 ? -16.406 7.645 -2.666 1 84.69 49 GLY B O 1
ATOM 2120 N N . MET B 1 50 ? -14.977 8.023 -4.465 1 79.12 50 MET B N 1
ATOM 2121 C CA . MET B 1 50 ? -15.719 7.117 -5.344 1 79.12 50 MET B CA 1
ATOM 2122 C C . MET B 1 50 ? -14.758 6.266 -6.176 1 79.12 50 MET B C 1
ATOM 2124 O O . MET B 1 50 ? -13.75 6.766 -6.668 1 79.12 50 MET B O 1
ATOM 2128 N N . CYS B 1 51 ? -15.125 5.031 -6.254 1 78.19 51 CYS B N 1
ATOM 2129 C CA . CYS B 1 51 ? -14.32 4.141 -7.082 1 78.19 51 CYS B CA 1
ATOM 2130 C C . CYS B 1 51 ? -14.641 4.336 -8.562 1 78.19 51 CYS B C 1
ATOM 2132 O O . CYS B 1 51 ? -15.75 4.051 -9 1 78.19 51 CYS B O 1
ATOM 2134 N N . LEU B 1 52 ? -13.625 4.703 -9.281 1 71.38 52 LEU B N 1
ATOM 2135 C CA . LEU B 1 52 ? -13.805 4.957 -10.711 1 71.38 52 LEU B CA 1
ATOM 2136 C C . LEU B 1 52 ? -13.172 3.85 -11.539 1 71.38 52 LEU B C 1
ATOM 2138 O O . LEU B 1 52 ? -12.375 3.062 -11.031 1 71.38 52 LEU B O 1
ATOM 2142 N N . PRO B 1 53 ? -13.555 3.785 -12.758 1 67.31 53 PRO B N 1
ATOM 2143 C CA . PRO B 1 53 ? -13.008 2.727 -13.609 1 67.31 53 PRO B CA 1
ATOM 2144 C C . PRO B 1 53 ? -11.484 2.77 -13.703 1 67.31 53 PRO B C 1
ATOM 2146 O O . PRO B 1 53 ? -10.844 1.734 -13.914 1 67.31 53 PRO B O 1
ATOM 2149 N N . SER B 1 54 ? -10.969 3.91 -13.539 1 63.91 54 SER B N 1
ATOM 2150 C CA . SER B 1 54 ? -9.516 4.031 -13.586 1 63.91 54 SER B CA 1
ATOM 2151 C C . SER B 1 54 ? -8.867 3.391 -12.367 1 63.91 54 SER B C 1
ATOM 2153 O O . SER B 1 54 ? -7.652 3.172 -12.344 1 63.91 54 SER B O 1
ATOM 2155 N N . ASP B 1 55 ? -9.734 3.02 -11.5 1 61.66 55 ASP B N 1
ATOM 2156 C CA . ASP B 1 55 ? -9.234 2.529 -10.219 1 61.66 55 ASP B CA 1
ATOM 2157 C C . ASP B 1 55 ? -9.336 1.008 -10.141 1 61.66 55 ASP B C 1
ATOM 2159 O O . ASP B 1 55 ? -8.992 0.413 -9.109 1 61.66 55 ASP B O 1
ATOM 2163 N N . VAL B 1 56 ? -9.828 0.406 -11.188 1 54.91 56 VAL B N 1
ATOM 2164 C CA . VAL B 1 56 ? -10.18 -1.007 -11.086 1 54.91 56 VAL B CA 1
ATOM 2165 C C . VAL B 1 56 ? -9.047 -1.862 -11.648 1 54.91 56 VAL B C 1
ATOM 2167 O O . VAL B 1 56 ? -8.219 -1.378 -12.414 1 54.91 56 VAL B O 1
ATOM 2170 N N . ASP B 1 57 ? -8.852 -2.947 -10.875 1 59.78 57 ASP B N 1
ATOM 2171 C CA . ASP B 1 57 ? -7.879 -3.93 -11.352 1 59.78 57 ASP B CA 1
ATOM 2172 C C . ASP B 1 57 ? -8.477 -4.797 -12.461 1 59.78 57 ASP B C 1
ATOM 2174 O O . ASP B 1 57 ? -9.688 -4.766 -12.695 1 59.78 57 ASP B O 1
ATOM 2178 N N . MET B 1 58 ? -7.535 -5.32 -13.359 1 50.5 58 MET B N 1
ATOM 2179 C CA . MET B 1 58 ? -7.91 -6.121 -14.516 1 50.5 58 MET B CA 1
ATOM 2180 C C . MET B 1 58 ? -8.93 -7.191 -14.133 1 50.5 58 MET B C 1
ATOM 2182 O O . MET B 1 58 ? -9.875 -7.453 -14.875 1 50.5 58 MET B O 1
ATOM 2186 N N . MET B 1 59 ? -8.461 -8.109 -13.086 1 49.56 59 MET B N 1
ATOM 2187 C CA . MET B 1 59 ? -9.172 -9.375 -12.953 1 49.56 59 MET B CA 1
ATOM 2188 C C . MET B 1 59 ? -10.438 -9.203 -12.125 1 49.56 59 MET B C 1
ATOM 2190 O O . MET B 1 59 ? -11.344 -10.039 -12.18 1 49.56 59 MET B O 1
ATOM 2194 N N . VAL B 1 60 ? -10.82 -7.922 -11.695 1 54.59 60 VAL B N 1
ATOM 2195 C CA . VAL B 1 60 ? -12.062 -7.996 -10.922 1 54.59 60 VAL B CA 1
ATOM 2196 C C . VAL B 1 60 ? -12.633 -6.59 -10.734 1 54.59 60 VAL B C 1
ATOM 2198 O O . VAL B 1 60 ? -11.883 -5.609 -10.703 1 54.59 60 VAL B O 1
ATOM 2201 N N . CYS B 1 61 ? -13.734 -6.273 -11.195 1 58.66 61 CYS B N 1
ATOM 2202 C CA . CYS B 1 61 ? -14.664 -5.168 -11.008 1 58.66 61 CYS B CA 1
ATOM 2203 C C . CYS B 1 61 ? -14.484 -4.523 -9.641 1 58.66 61 CYS B C 1
ATOM 2205 O O . CYS B 1 61 ? -15.43 -3.984 -9.07 1 58.66 61 CYS B O 1
ATOM 2207 N N . HIS B 1 62 ? -13.227 -4.746 -9.156 1 68.5 62 HIS B N 1
ATOM 2208 C CA . HIS B 1 62 ? -13.016 -4.188 -7.828 1 68.5 62 HIS B CA 1
ATOM 2209 C C . HIS B 1 62 ? -11.836 -3.227 -7.816 1 68.5 62 HIS B C 1
ATOM 2211 O O . HIS B 1 62 ? -10.984 -3.271 -8.711 1 68.5 62 HIS B O 1
ATOM 2217 N N . MET B 1 63 ? -11.867 -2.373 -6.879 1 70.81 63 MET B N 1
ATOM 2218 C CA . MET B 1 63 ? -10.805 -1.383 -6.734 1 70.81 63 MET B CA 1
ATOM 2219 C C . MET B 1 63 ? -9.453 -2.062 -6.57 1 70.81 63 MET B C 1
ATOM 2221 O O . MET B 1 63 ? -9.328 -3.041 -5.832 1 70.81 63 MET B O 1
ATOM 2225 N N . ASN B 1 64 ? -8.523 -1.564 -7.312 1 76 64 ASN B N 1
ATOM 2226 C CA . ASN B 1 64 ? -7.16 -2.076 -7.246 1 76 64 ASN B CA 1
ATOM 2227 C C . ASN B 1 64 ? -6.531 -1.826 -5.879 1 76 64 ASN B C 1
ATOM 2229 O O . ASN B 1 64 ? -6.773 -0.786 -5.262 1 76 64 ASN B O 1
ATOM 2233 N N . ASN B 1 65 ? -5.734 -2.781 -5.43 1 79.69 65 ASN B N 1
ATOM 2234 C CA . ASN B 1 65 ? -5.109 -2.699 -4.113 1 79.69 65 ASN B CA 1
ATOM 2235 C C . ASN B 1 65 ? -4.25 -1.444 -3.979 1 79.69 65 ASN B C 1
ATOM 2237 O O . ASN B 1 65 ? -4.195 -0.84 -2.906 1 79.69 65 ASN B O 1
ATOM 2241 N N . ALA B 1 66 ? -3.654 -1.045 -5.086 1 81.56 66 ALA B N 1
ATOM 2242 C CA . ALA B 1 66 ? -2.768 0.115 -5.047 1 81.56 66 ALA B CA 1
ATOM 2243 C C . ALA B 1 66 ? -3.562 1.408 -4.891 1 81.56 66 ALA B C 1
ATOM 2245 O O . ALA B 1 66 ? -3.074 2.379 -4.309 1 81.56 66 ALA B O 1
ATOM 2246 N N . ARG B 1 67 ? -4.711 1.362 -5.355 1 83.69 67 ARG B N 1
ATOM 2247 C CA . ARG B 1 67 ? -5.543 2.561 -5.297 1 83.69 67 ARG B CA 1
ATOM 2248 C C . ARG B 1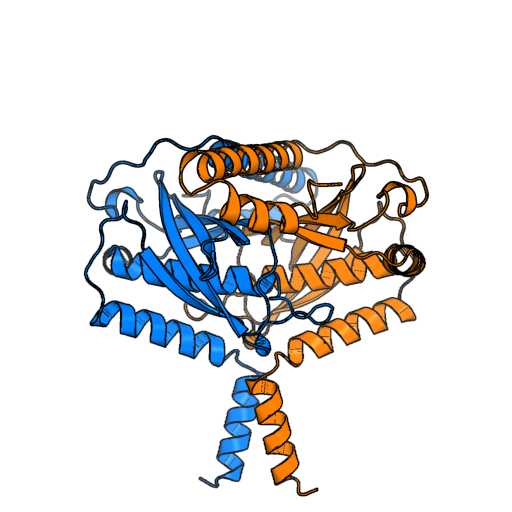 67 ? -5.922 2.895 -3.857 1 83.69 67 ARG B C 1
ATOM 2250 O O . ARG B 1 67 ? -6.035 4.066 -3.496 1 83.69 67 ARG B O 1
ATOM 2257 N N . TYR B 1 68 ? -6.16 1.907 -3.111 1 88.25 68 TYR B N 1
ATOM 2258 C CA . TYR B 1 68 ? -6.457 2.148 -1.703 1 88.25 68 TYR B CA 1
ATOM 2259 C C . TYR B 1 68 ? -5.371 3 -1.055 1 88.25 68 TYR B C 1
ATOM 2261 O O . TYR B 1 68 ? -5.668 3.928 -0.299 1 88.25 68 TYR B O 1
ATOM 2269 N N . LEU B 1 69 ? -4.184 2.688 -1.383 1 87.75 69 LEU B N 1
ATOM 2270 C CA . LEU B 1 69 ? -3.072 3.43 -0.795 1 87.75 69 LEU B CA 1
ATOM 2271 C C . LEU B 1 69 ? -3.035 4.859 -1.319 1 87.75 69 LEU B C 1
ATOM 2273 O O . LEU B 1 69 ? -2.648 5.781 -0.597 1 87.75 69 LEU B O 1
ATOM 2277 N N . ARG B 1 70 ? -3.354 4.965 -2.486 1 84.44 70 ARG B N 1
ATOM 2278 C CA . ARG B 1 70 ? -3.428 6.309 -3.049 1 84.44 70 ARG B CA 1
ATOM 2279 C C . ARG B 1 70 ? -4.473 7.148 -2.322 1 84.44 70 ARG B C 1
ATOM 2281 O O . ARG B 1 70 ? -4.219 8.305 -1.983 1 84.44 70 ARG B O 1
ATOM 2288 N N . GLU B 1 71 ? -5.566 6.539 -2.189 1 87.19 71 GLU B N 1
ATOM 2289 C CA . GLU B 1 71 ? -6.637 7.238 -1.484 1 87.19 71 GLU B CA 1
ATOM 2290 C C . GLU B 1 71 ? -6.242 7.539 -0.042 1 87.19 71 GLU B C 1
ATOM 2292 O O . GLU B 1 71 ? -6.637 8.57 0.512 1 87.19 71 GLU B O 1
ATOM 2297 N N . LEU B 1 72 ? -5.551 6.625 0.514 1 88.75 72 LEU B N 1
ATOM 2298 C CA . LEU B 1 72 ? -5.051 6.848 1.867 1 88.75 72 LEU B CA 1
ATOM 2299 C C . LEU B 1 72 ? -4.145 8.07 1.92 1 88.75 72 LEU B C 1
ATOM 2301 O O . LEU B 1 72 ? -4.168 8.828 2.895 1 88.75 72 LEU B O 1
ATOM 2305 N N . ASP B 1 73 ? -3.396 8.273 0.912 1 85.62 73 ASP B N 1
ATOM 2306 C CA . ASP B 1 73 ? -2.523 9.438 0.839 1 85.62 73 ASP B CA 1
ATOM 2307 C C . ASP B 1 73 ? -3.336 10.734 0.808 1 85.62 73 ASP B C 1
ATOM 2309 O O . ASP B 1 73 ? -2.996 11.703 1.49 1 85.62 73 ASP B O 1
ATOM 2313 N N . PHE B 1 74 ? -4.344 10.625 0.074 1 83.75 74 PHE B N 1
ATOM 2314 C CA . PHE B 1 74 ? -5.215 11.789 0.009 1 83.75 74 PHE B CA 1
ATOM 2315 C C . PHE B 1 74 ? -5.84 12.078 1.368 1 83.75 74 PHE B C 1
ATOM 2317 O O . PHE B 1 74 ? -5.895 13.227 1.804 1 83.75 74 PHE B O 1
ATOM 2324 N N . ALA B 1 75 ? -6.312 11.086 1.93 1 89.5 75 ALA B N 1
ATOM 2325 C CA . ALA B 1 75 ? -6.926 11.227 3.248 1 89.5 75 ALA B CA 1
ATOM 2326 C C . ALA B 1 75 ? -5.926 11.773 4.262 1 89.5 75 ALA B C 1
ATOM 2328 O O . ALA B 1 75 ? -6.285 12.578 5.125 1 89.5 75 ALA B O 1
ATOM 2329 N N . ARG B 1 76 ? -4.738 11.344 4.137 1 89.81 76 ARG B N 1
ATOM 2330 C CA . ARG B 1 76 ? -3.674 11.82 5.02 1 89.81 76 ARG B CA 1
ATOM 2331 C C . ARG B 1 76 ? -3.455 13.32 4.852 1 89.81 76 ARG B C 1
ATOM 2333 O O . ARG B 1 76 ? -3.369 14.055 5.836 1 89.81 76 ARG B O 1
ATOM 2340 N N . TYR B 1 77 ? -3.385 13.711 3.629 1 85.19 77 TYR B N 1
ATOM 2341 C CA . TYR B 1 77 ? -3.174 15.133 3.365 1 85.19 77 TYR B CA 1
ATOM 2342 C C . TYR B 1 77 ? -4.34 15.961 3.891 1 85.19 77 TYR B C 1
ATOM 2344 O O . TYR B 1 77 ? -4.137 17.031 4.461 1 85.19 77 TYR B O 1
ATOM 2352 N N . HIS B 1 78 ? -5.449 15.477 3.658 1 86.62 78 HIS B N 1
ATOM 2353 C CA . HIS B 1 78 ? -6.641 16.141 4.18 1 86.62 78 HIS B CA 1
ATOM 2354 C C . HIS B 1 78 ? -6.582 16.266 5.699 1 86.62 78 HIS B C 1
ATOM 2356 O O . HIS B 1 78 ? -6.902 17.312 6.254 1 86.62 78 HIS B O 1
ATOM 2362 N N . PHE B 1 79 ? -6.199 15.281 6.332 1 91.19 79 PHE B N 1
ATOM 2363 C CA . PHE B 1 79 ? -6.09 15.273 7.785 1 91.19 79 PHE B CA 1
ATOM 2364 C C . PHE B 1 79 ? -5.051 16.297 8.25 1 91.19 79 PHE B C 1
ATOM 2366 O O . PHE B 1 79 ? -5.301 17.047 9.188 1 91.19 79 PHE B O 1
ATOM 2373 N N . TYR B 1 80 ? -3.9 16.25 7.598 1 88.62 80 TYR B N 1
ATOM 2374 C CA . TYR B 1 80 ? -2.836 17.188 7.938 1 88.62 80 TYR B CA 1
ATOM 2375 C C . TYR B 1 80 ? -3.326 18.625 7.855 1 88.62 80 TYR B C 1
ATOM 2377 O O . TYR B 1 80 ? -3.002 19.453 8.711 1 88.62 80 TYR B O 1
ATOM 2385 N N . GLU B 1 81 ? -3.982 18.844 6.863 1 86.06 81 GLU B N 1
ATOM 2386 C CA . GLU B 1 81 ? -4.48 20.188 6.645 1 86.06 81 GLU B CA 1
ATOM 2387 C C . GLU B 1 81 ? -5.5 20.578 7.715 1 86.06 81 GLU B C 1
ATOM 2389 O O . GLU B 1 81 ? -5.406 21.656 8.305 1 86.06 81 GLU B O 1
ATOM 2394 N N . ARG B 1 82 ? -6.398 19.75 7.973 1 87.44 82 ARG B N 1
ATOM 2395 C CA . ARG B 1 82 ? -7.473 20.031 8.914 1 87.44 82 ARG B CA 1
ATOM 2396 C C . ARG B 1 82 ? -6.938 20.125 10.344 1 87.44 82 ARG B C 1
ATOM 2398 O O . ARG B 1 82 ? -7.445 20.906 11.156 1 87.44 82 ARG B O 1
ATOM 2405 N N . ALA B 1 83 ? -6.016 19.297 10.656 1 88.06 83 ALA B N 1
ATOM 2406 C CA . ALA B 1 83 ? -5.449 19.281 12 1 88.06 83 ALA B CA 1
ATOM 2407 C C . ALA B 1 83 ? -4.434 20.391 12.195 1 88.06 83 ALA B C 1
ATOM 2409 O O . ALA B 1 83 ? -3.912 20.594 13.289 1 88.06 83 ALA B O 1
ATOM 2410 N N . GLY B 1 84 ? -4.031 21.109 11.094 1 85.5 84 GLY B N 1
ATOM 2411 C CA . GLY B 1 84 ? -3.082 22.203 11.172 1 85.5 84 GLY B CA 1
ATOM 2412 C C . GLY B 1 84 ? -1.637 21.75 11.188 1 85.5 84 GLY B C 1
ATOM 2413 O O . GLY B 1 84 ? -0.738 22.516 11.523 1 85.5 84 GLY B O 1
ATOM 2414 N N . LEU B 1 85 ? -1.484 20.547 10.977 1 86.25 85 LEU B N 1
ATOM 2415 C CA . LEU B 1 85 ? -0.138 19.984 10.992 1 86.25 85 LEU B CA 1
ATOM 2416 C C . LEU B 1 85 ? 0.686 20.5 9.82 1 86.25 85 LEU B C 1
ATOM 2418 O O . LEU B 1 85 ? 1.879 20.781 9.969 1 86.25 85 LEU B O 1
ATOM 2422 N N . PHE B 1 86 ? 0.053 20.594 8.758 1 83.25 86 PHE B N 1
ATOM 2423 C CA . PHE B 1 86 ? 0.746 21.078 7.566 1 83.25 86 PHE B CA 1
ATOM 2424 C C . PHE B 1 86 ? 1.345 22.453 7.801 1 83.25 86 PHE B C 1
ATOM 2426 O O . PHE B 1 86 ? 2.518 22.688 7.5 1 83.25 86 PHE B O 1
ATOM 2433 N N . ARG B 1 87 ? 0.576 23.266 8.305 1 83.12 87 ARG B N 1
ATOM 2434 C CA . ARG B 1 87 ? 1.016 24.641 8.547 1 83.12 87 ARG B CA 1
ATOM 2435 C C . ARG B 1 87 ? 2.176 24.672 9.539 1 83.12 87 ARG B C 1
ATOM 2437 O O . ARG B 1 87 ? 3.158 25.391 9.328 1 83.12 87 ARG B O 1
ATOM 2444 N N . ARG B 1 88 ? 2.082 23.938 10.516 1 87.62 88 ARG B N 1
ATOM 2445 C CA . ARG B 1 88 ? 3.113 23.922 11.547 1 87.62 88 ARG B CA 1
ATOM 2446 C C . ARG B 1 88 ? 4.402 23.281 11.023 1 87.62 88 ARG B C 1
ATOM 2448 O O . ARG B 1 88 ? 5.496 23.781 11.305 1 87.62 88 ARG B O 1
ATOM 2455 N N . MET B 1 89 ? 4.234 22.281 10.289 1 86.25 89 MET B N 1
ATOM 2456 C CA . MET B 1 89 ? 5.402 21.625 9.734 1 86.25 89 MET B CA 1
ATOM 2457 C C . MET B 1 89 ? 6.074 22.484 8.672 1 86.25 89 MET B C 1
ATOM 2459 O O . MET B 1 89 ? 7.301 22.547 8.602 1 86.25 89 MET B O 1
ATOM 2463 N N . PHE B 1 90 ? 5.301 23.094 7.93 1 83.44 90 PHE B N 1
ATOM 2464 C CA . PHE B 1 90 ? 5.852 23.953 6.895 1 83.44 90 PHE B CA 1
ATOM 2465 C C . PHE B 1 90 ? 6.586 25.141 7.512 1 83.44 90 PHE B C 1
ATOM 2467 O O . PHE B 1 90 ? 7.645 25.547 7.023 1 83.44 90 PHE B O 1
ATOM 2474 N N . ALA B 1 91 ? 6 25.672 8.531 1 87.12 91 ALA B N 1
ATOM 2475 C CA . ALA B 1 91 ? 6.637 26.781 9.242 1 87.12 91 ALA B CA 1
ATOM 2476 C C . ALA B 1 91 ? 7.992 26.359 9.805 1 87.12 91 ALA B C 1
ATOM 2478 O O . ALA B 1 91 ? 8.93 27.156 9.859 1 87.12 91 ALA B O 1
ATOM 2479 N N . ALA B 1 92 ? 8.07 25.125 10.117 1 87.75 92 ALA B N 1
ATOM 2480 C CA . ALA B 1 92 ? 9.312 24.594 10.672 1 87.75 92 ALA B CA 1
ATOM 2481 C C . ALA B 1 92 ? 10.227 24.078 9.562 1 87.75 92 ALA B C 1
ATOM 2483 O O . ALA B 1 92 ? 11.297 23.531 9.836 1 87.75 92 ALA B O 1
ATOM 2484 N N . ARG B 1 93 ? 9.789 24.141 8.32 1 87.06 93 ARG B N 1
ATOM 2485 C CA . ARG B 1 93 ? 10.555 23.75 7.148 1 87.06 93 ARG B CA 1
ATOM 2486 C C . ARG B 1 93 ? 10.875 22.25 7.188 1 87.06 93 ARG B C 1
ATOM 2488 O O . ARG B 1 93 ? 12.023 21.859 6.961 1 87.06 93 ARG B O 1
ATOM 2495 N N . THR B 1 94 ? 9.898 21.547 7.652 1 85.12 94 THR B N 1
ATOM 2496 C CA . THR B 1 94 ? 10.055 20.109 7.676 1 85.12 94 THR B CA 1
ATOM 2497 C C . THR B 1 94 ? 8.898 19.422 6.941 1 85.12 94 THR B C 1
ATOM 2499 O O . THR B 1 94 ? 7.914 20.078 6.59 1 85.12 94 THR B O 1
ATOM 2502 N N . VAL B 1 95 ? 9.211 18.172 6.57 1 80.25 95 VAL B N 1
ATOM 2503 C CA . VAL B 1 95 ? 8.18 17.391 5.902 1 80.25 95 VAL B CA 1
ATOM 2504 C C . VAL B 1 95 ? 8.102 15.992 6.527 1 80.25 95 VAL B C 1
ATOM 2506 O O . VAL B 1 95 ? 9.016 15.57 7.234 1 80.25 95 VAL B O 1
ATOM 2509 N N . THR B 1 96 ? 6.922 15.477 6.316 1 85.5 96 THR B N 1
ATOM 2510 C CA . THR B 1 96 ? 6.762 14.094 6.766 1 85.5 96 THR B CA 1
ATOM 2511 C C . THR B 1 96 ? 6.836 13.133 5.586 1 85.5 96 THR B C 1
ATOM 2513 O O . THR B 1 96 ? 6.336 13.43 4.5 1 85.5 96 THR B O 1
ATOM 2516 N N . LEU B 1 97 ? 7.477 12.047 5.836 1 85.19 97 LEU B N 1
ATOM 2517 C CA . LEU B 1 97 ? 7.555 10.977 4.848 1 85.19 97 LEU B CA 1
ATOM 2518 C C . LEU B 1 97 ? 6.852 9.719 5.355 1 85.19 97 LEU B C 1
ATOM 2520 O O . LEU B 1 97 ? 6.945 9.383 6.535 1 85.19 97 LEU B O 1
ATOM 2524 N N . GLN B 1 98 ? 6.086 9.211 4.449 1 89.94 98 GLN B N 1
ATOM 2525 C CA . GLN B 1 98 ? 5.527 7.914 4.809 1 89.94 98 GLN B CA 1
ATOM 2526 C C . GLN B 1 98 ? 6.605 6.832 4.801 1 89.94 98 GLN B C 1
ATOM 2528 O O . GLN B 1 98 ? 7.223 6.57 3.768 1 89.94 98 GLN B O 1
ATOM 2533 N N . THR B 1 99 ? 6.844 6.188 5.898 1 92.25 99 THR B N 1
ATOM 2534 C CA . THR B 1 99 ? 7.957 5.246 6 1 92.25 99 THR B CA 1
ATOM 2535 C C . THR B 1 99 ? 7.445 3.812 6.074 1 92.25 99 THR B C 1
ATOM 2537 O O . THR B 1 99 ? 8.211 2.863 5.891 1 92.25 99 THR B O 1
ATOM 2540 N N . ALA B 1 100 ? 6.188 3.672 6.406 1 94.06 100 ALA B N 1
ATOM 2541 C CA . ALA B 1 100 ? 5.613 2.328 6.449 1 94.06 100 ALA B CA 1
ATOM 2542 C C . ALA B 1 100 ? 4.094 2.379 6.324 1 94.06 100 ALA B C 1
ATOM 2544 O O . ALA B 1 100 ? 3.467 3.381 6.676 1 94.06 100 ALA B O 1
ATOM 2545 N N . SER B 1 101 ? 3.553 1.352 5.859 1 94.56 101 SER B N 1
ATOM 2546 C CA . SER B 1 101 ? 2.102 1.23 5.754 1 94.56 101 SER B CA 1
ATOM 2547 C C . SER B 1 101 ? 1.655 -0.219 5.91 1 94.56 101 SER B C 1
ATOM 2549 O O . SER B 1 101 ? 2.389 -1.142 5.547 1 94.56 101 SER B O 1
ATOM 2551 N N . TRP B 1 102 ? 0.61 -0.308 6.508 1 92.5 102 TRP B N 1
ATOM 2552 C CA . TRP B 1 102 ? -0.08 -1.572 6.746 1 92.5 102 TRP B CA 1
ATOM 2553 C C . TRP B 1 102 ? -1.534 -1.492 6.297 1 92.5 102 TRP B C 1
ATOM 2555 O O . TRP B 1 102 ? -2.246 -0.546 6.641 1 92.5 102 TRP B O 1
ATOM 2565 N N . ILE B 1 103 ? -1.923 -2.445 5.496 1 93.62 103 ILE B N 1
ATOM 2566 C CA . ILE B 1 103 ? -3.295 -2.371 5.008 1 93.62 103 ILE B CA 1
ATOM 2567 C C . ILE B 1 103 ? -3.916 -3.766 4.996 1 93.62 103 ILE B C 1
ATOM 2569 O O . ILE B 1 103 ? -3.256 -4.742 4.629 1 93.62 103 ILE B O 1
ATOM 2573 N N . ARG B 1 104 ? -5.094 -3.811 5.402 1 93.5 104 ARG B N 1
ATOM 2574 C CA . ARG B 1 104 ? -5.898 -5.027 5.367 1 93.5 104 ARG B CA 1
ATOM 2575 C C . ARG B 1 104 ? -7.164 -4.824 4.543 1 93.5 104 ARG B C 1
ATOM 2577 O O . ARG B 1 104 ? -7.945 -3.912 4.812 1 93.5 104 ARG B O 1
ATOM 2584 N N . TYR B 1 105 ? -7.281 -5.723 3.617 1 91.69 105 TYR B N 1
ATOM 2585 C CA . TYR B 1 105 ? -8.445 -5.668 2.744 1 91.69 105 TYR B CA 1
ATOM 2586 C C . TYR B 1 105 ? -9.508 -6.664 3.193 1 91.69 105 TYR B C 1
ATOM 2588 O O . TYR B 1 105 ? -9.328 -7.875 3.059 1 91.69 105 TYR B O 1
ATOM 2596 N N . ARG B 1 106 ? -10.57 -6.129 3.668 1 87.44 106 ARG B N 1
ATOM 2597 C CA . ARG B 1 106 ? -11.625 -6.996 4.176 1 87.44 106 ARG B CA 1
ATOM 2598 C C . ARG B 1 106 ? -12.625 -7.344 3.078 1 87.44 106 ARG B C 1
ATOM 2600 O O . ARG B 1 106 ? -13.008 -8.508 2.922 1 87.44 106 ARG B O 1
ATOM 2607 N N . GLN B 1 107 ? -13.102 -6.328 2.424 1 86.5 107 GLN B N 1
ATOM 2608 C CA . GLN B 1 107 ? -14.008 -6.477 1.296 1 86.5 107 GLN B CA 1
ATOM 2609 C C . GLN B 1 107 ? -13.688 -5.477 0.19 1 86.5 107 GLN B C 1
ATOM 2611 O O . GLN B 1 107 ? -13.336 -4.328 0.468 1 86.5 107 GLN B O 1
ATOM 2616 N N . SER B 1 108 ? -13.883 -5.945 -0.995 1 83.19 108 SER B N 1
ATOM 2617 C CA . SER B 1 108 ? -13.578 -5.07 -2.121 1 83.19 108 SER B CA 1
ATOM 2618 C C . SER B 1 108 ? -14.633 -3.986 -2.287 1 83.19 108 SER B C 1
ATOM 2620 O O . SER B 1 108 ? -15.797 -4.191 -1.944 1 83.19 108 SER B O 1
ATOM 2622 N N . ILE B 1 109 ? -14.188 -2.896 -2.672 1 83.69 109 ILE B N 1
ATOM 2623 C CA . ILE B 1 109 ? -15.102 -1.816 -3.029 1 83.69 109 ILE B CA 1
ATOM 2624 C C . ILE B 1 109 ? -15.453 -1.905 -4.512 1 83.69 109 ILE B C 1
ATOM 2626 O O . ILE B 1 109 ? -14.562 -1.897 -5.367 1 83.69 109 ILE B O 1
ATOM 2630 N N . ALA B 1 110 ? -16.734 -2.021 -4.746 1 80.5 110 ALA B N 1
ATOM 2631 C CA . ALA B 1 110 ? -17.203 -2.225 -6.113 1 80.5 110 ALA B CA 1
ATOM 2632 C C . ALA B 1 110 ? -17.016 -0.96 -6.949 1 80.5 110 ALA B C 1
ATOM 2634 O O . ALA B 1 110 ? -16.906 0.14 -6.402 1 80.5 110 ALA B O 1
ATOM 2635 N N . LEU B 1 111 ? -17.047 -1.224 -8.164 1 80.38 111 LEU B N 1
ATOM 2636 C CA . LEU B 1 111 ? -16.953 -0.11 -9.102 1 80.38 111 LEU B CA 1
ATOM 2637 C C . LEU B 1 111 ? -18.125 0.859 -8.906 1 80.38 111 LEU B C 1
ATOM 2639 O O . LEU B 1 111 ? -19.266 0.435 -8.734 1 80.38 111 LEU B O 1
ATOM 2643 N N . PHE B 1 112 ? -17.859 2.133 -8.789 1 81.31 112 PHE B N 1
ATOM 2644 C CA . PHE B 1 112 ? -18.797 3.24 -8.695 1 81.31 112 PHE B CA 1
ATOM 2645 C C . PHE B 1 112 ? -19.391 3.338 -7.293 1 81.31 112 PHE B C 1
ATOM 2647 O O . PHE B 1 112 ? -20.312 4.109 -7.051 1 81.31 112 PHE B O 1
ATOM 2654 N N . ALA B 1 113 ? -18.938 2.512 -6.441 1 84.69 113 ALA B N 1
ATOM 2655 C CA . ALA B 1 113 ? -19.391 2.619 -5.059 1 84.69 113 ALA B CA 1
ATOM 2656 C C . ALA B 1 113 ? -18.781 3.838 -4.375 1 84.69 113 ALA B C 1
ATOM 2658 O O . ALA B 1 113 ? -17.609 4.152 -4.586 1 84.69 113 ALA B O 1
ATOM 2659 N N . VAL B 1 114 ? -19.656 4.477 -3.674 1 87.94 114 VAL B N 1
ATOM 2660 C CA . VAL B 1 114 ? -19.188 5.609 -2.877 1 87.94 114 VAL B CA 1
ATOM 2661 C C . VAL B 1 114 ? -18.719 5.117 -1.513 1 87.94 114 VAL B C 1
ATOM 2663 O O . VAL B 1 114 ? -19.344 4.246 -0.904 1 87.94 114 VAL B O 1
ATOM 2666 N N . TYR B 1 115 ? -17.578 5.672 -1.116 1 91.31 115 TYR B N 1
ATOM 2667 C CA . TYR B 1 115 ? -17.031 5.285 0.18 1 91.31 115 TYR B CA 1
ATOM 2668 C C . TYR B 1 115 ? -16.5 6.5 0.928 1 91.31 115 TYR B C 1
ATOM 2670 O O . TYR B 1 115 ? -16.359 7.586 0.354 1 91.31 115 TYR B O 1
ATOM 2678 N N . THR B 1 116 ? -16.359 6.285 2.219 1 92.25 116 THR B N 1
ATOM 2679 C CA . THR B 1 116 ? -15.758 7.301 3.07 1 92.25 116 THR B CA 1
ATOM 2680 C C . THR B 1 116 ? -14.492 6.766 3.736 1 92.25 116 THR B C 1
ATOM 2682 O O . THR B 1 116 ? -14.406 5.582 4.062 1 92.25 116 THR B O 1
ATOM 2685 N N . ILE B 1 117 ? -13.523 7.633 3.848 1 93.75 117 ILE B N 1
ATOM 2686 C CA . ILE B 1 117 ? -12.297 7.285 4.551 1 93.75 117 ILE B CA 1
ATOM 2687 C C . ILE B 1 117 ? -12.227 8.039 5.875 1 93.75 117 ILE B C 1
ATOM 2689 O O . ILE B 1 117 ? -12.148 9.273 5.891 1 93.75 117 ILE B O 1
ATOM 2693 N N . HIS B 1 118 ? -12.297 7.328 6.914 1 94.56 118 HIS B N 1
ATOM 2694 C CA . HIS B 1 118 ? -12.148 7.891 8.25 1 94.56 118 HIS B CA 1
ATOM 2695 C C . HIS B 1 118 ? -10.695 7.824 8.711 1 94.56 118 HIS B C 1
ATOM 2697 O O . HIS B 1 118 ? -10.133 6.734 8.852 1 94.56 118 HIS B O 1
ATOM 2703 N N . THR B 1 119 ? -10.125 8.93 8.938 1 95.62 119 THR B N 1
ATOM 2704 C CA . THR B 1 119 ? -8.719 8.992 9.312 1 95.62 119 THR B CA 1
ATOM 2705 C C . THR B 1 119 ? -8.555 9.586 10.711 1 95.62 119 THR B C 1
ATOM 2707 O O . THR B 1 119 ? -9.156 10.609 11.031 1 95.62 119 THR B O 1
ATOM 2710 N N . LYS B 1 120 ? -7.75 8.969 11.508 1 94.5 120 LYS B N 1
ATOM 2711 C CA . LYS B 1 120 ? -7.473 9.461 12.852 1 94.5 120 LYS B CA 1
ATOM 2712 C C . LYS B 1 120 ? -6.039 9.141 13.273 1 94.5 120 LYS B C 1
ATOM 2714 O O . LYS B 1 120 ? -5.473 8.125 12.844 1 94.5 120 LYS B O 1
ATOM 2719 N N . ALA B 1 121 ? -5.516 9.984 14.102 1 94.5 121 ALA B N 1
ATOM 2720 C CA . ALA B 1 121 ? -4.211 9.711 14.695 1 94.5 121 ALA B CA 1
ATOM 2721 C C . ALA B 1 121 ? -4.336 8.734 15.867 1 94.5 121 ALA B C 1
ATOM 2723 O O . ALA B 1 121 ? -5.105 8.977 16.797 1 94.5 121 ALA B O 1
ATOM 2724 N N . ILE B 1 122 ? -3.559 7.738 15.859 1 94 122 ILE B N 1
ATOM 2725 C CA . ILE B 1 122 ? -3.75 6.715 16.875 1 94 122 ILE B CA 1
ATOM 2726 C C . ILE B 1 122 ? -2.549 6.695 17.812 1 94 122 ILE B C 1
ATOM 2728 O O . ILE B 1 122 ? -2.619 6.129 18.906 1 94 122 ILE B O 1
ATOM 2732 N N . PHE B 1 123 ? -1.508 7.238 17.359 1 93.81 123 PHE B N 1
ATOM 2733 C CA . PHE B 1 123 ? -0.31 7.277 18.188 1 93.81 123 PHE B CA 1
ATOM 2734 C C . PHE B 1 123 ? 0.748 8.18 17.562 1 93.81 123 PHE B C 1
ATOM 2736 O O . PHE B 1 123 ? 0.735 8.422 16.359 1 93.81 123 PHE B O 1
ATOM 2743 N N . TRP B 1 124 ? 1.581 8.742 18.312 1 93.06 124 TRP B N 1
ATOM 2744 C CA . TRP B 1 124 ? 2.785 9.414 17.844 1 93.06 124 TRP B CA 1
ATOM 2745 C C . TRP B 1 124 ? 3.9 9.336 18.875 1 93.06 124 TRP B C 1
ATOM 2747 O O . TRP B 1 124 ? 3.637 9.336 20.078 1 93.06 124 TRP B O 1
ATOM 2757 N N . ASP B 1 125 ? 5.031 9.172 18.422 1 90.12 125 ASP B N 1
ATOM 2758 C CA . ASP B 1 125 ? 6.227 9.219 19.25 1 90.12 125 ASP B CA 1
ATOM 2759 C C . ASP B 1 125 ? 7.062 10.461 18.953 1 90.12 125 ASP B C 1
ATOM 2761 O O . ASP B 1 125 ? 6.523 11.5 18.562 1 90.12 125 ASP B O 1
ATOM 2765 N N . ASP B 1 126 ? 8.328 10.406 19.172 1 89.31 126 ASP B N 1
ATOM 2766 C CA . ASP B 1 126 ? 9.164 11.594 19.016 1 89.31 126 ASP B CA 1
ATOM 2767 C C . ASP B 1 126 ? 9.273 11.984 17.547 1 89.31 126 ASP B C 1
ATOM 2769 O O . ASP B 1 126 ? 9.219 13.172 17.203 1 89.31 126 ASP B O 1
ATOM 2773 N N . ARG B 1 127 ? 9.328 10.977 16.656 1 91.44 127 ARG B N 1
ATOM 2774 C CA . ARG B 1 127 ? 9.641 11.312 15.281 1 91.44 127 ARG B CA 1
ATOM 2775 C C . ARG B 1 127 ? 8.508 10.883 14.344 1 91.44 127 ARG B C 1
ATOM 2777 O O . ARG B 1 127 ? 8.445 11.328 13.195 1 91.44 127 ARG B O 1
ATOM 2784 N N . SER B 1 128 ? 7.629 10.109 14.914 1 93.81 128 SER B N 1
ATOM 2785 C CA . SER B 1 128 ? 6.68 9.508 13.977 1 93.81 128 SER B CA 1
ATOM 2786 C C . SER B 1 128 ? 5.246 9.68 14.461 1 93.81 128 SER B C 1
ATOM 2788 O O . SER B 1 128 ? 4.984 9.656 15.664 1 93.81 128 SER B O 1
ATOM 2790 N N . ILE B 1 129 ? 4.395 9.875 13.555 1 93.62 129 ILE B N 1
ATOM 2791 C CA . ILE B 1 129 ? 2.961 9.859 13.82 1 93.62 129 ILE B CA 1
ATOM 2792 C C . ILE B 1 129 ? 2.312 8.688 13.078 1 93.62 129 ILE B C 1
ATOM 2794 O O . ILE B 1 129 ? 2.674 8.391 11.938 1 93.62 129 ILE B O 1
ATOM 2798 N N . PHE B 1 130 ? 1.351 8.039 13.766 1 95.25 130 PHE B N 1
ATOM 2799 C CA . PHE B 1 130 ? 0.656 6.883 13.219 1 95.25 130 PHE B CA 1
ATOM 2800 C C . PHE B 1 130 ? -0.817 7.195 12.984 1 95.25 130 PHE B C 1
ATOM 2802 O O . PHE B 1 130 ? -1.521 7.613 13.906 1 95.25 130 PHE B O 1
ATOM 2809 N N . LEU B 1 131 ? -1.202 6.938 11.781 1 96 131 LEU B N 1
ATOM 2810 C CA . LEU B 1 131 ? -2.586 7.203 11.398 1 96 131 LEU B CA 1
ATOM 2811 C C . LEU B 1 131 ? -3.311 5.906 11.047 1 96 131 LEU B C 1
ATOM 2813 O O . LEU B 1 131 ? -2.719 5 10.461 1 96 131 LEU B O 1
ATOM 2817 N N . GLU B 1 132 ? -4.535 5.883 11.406 1 96 132 GLU B N 1
ATOM 2818 C CA . GLU B 1 132 ? -5.426 4.809 10.969 1 96 132 GLU B CA 1
ATOM 2819 C C . GLU B 1 132 ? -6.441 5.312 9.953 1 96 132 GLU B C 1
ATOM 2821 O O . GLU B 1 132 ? -6.992 6.406 10.102 1 96 132 GLU B O 1
ATOM 2826 N N . HIS B 1 133 ? -6.641 4.555 8.953 1 96 133 HIS B N 1
ATOM 2827 C CA . HIS B 1 133 ? -7.586 4.859 7.883 1 96 133 HIS B CA 1
ATOM 2828 C C . HIS B 1 133 ? -8.617 3.748 7.723 1 96 133 HIS B C 1
ATOM 2830 O O . HIS B 1 133 ? -8.25 2.582 7.543 1 96 133 HIS B O 1
ATOM 2836 N N . GLN B 1 134 ? -9.844 4.121 7.828 1 94.81 134 GLN B N 1
ATOM 2837 C CA . GLN B 1 134 ? -10.914 3.15 7.637 1 94.81 134 GLN B CA 1
ATOM 2838 C C . GLN B 1 134 ? -11.766 3.504 6.422 1 94.81 134 GLN B C 1
ATOM 2840 O O . GLN B 1 134 ? -12.352 4.586 6.363 1 94.81 134 GLN B O 1
ATOM 2845 N N . PHE B 1 135 ? -11.789 2.615 5.52 1 94.56 135 PHE B N 1
ATOM 2846 C CA . PHE B 1 135 ? -12.664 2.756 4.363 1 94.56 135 PHE B CA 1
ATOM 2847 C C . PHE B 1 135 ? -14.039 2.162 4.648 1 94.56 135 PHE B C 1
ATOM 2849 O O . PHE B 1 135 ? -14.156 0.962 4.906 1 94.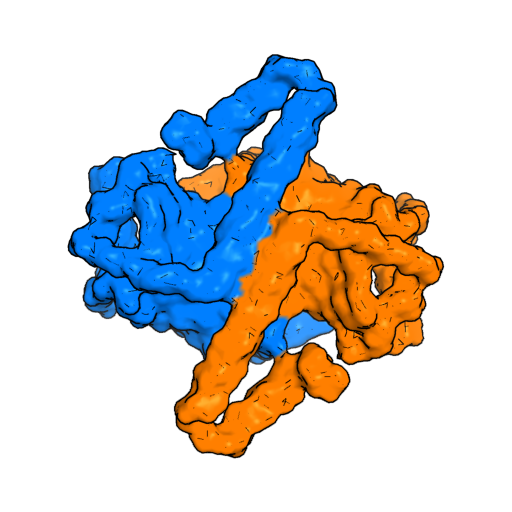56 135 PHE B O 1
ATOM 2856 N N . ARG B 1 136 ? -14.969 2.977 4.527 1 93.5 136 ARG B N 1
ATOM 2857 C CA . ARG B 1 136 ? -16.328 2.527 4.773 1 93.5 136 ARG B CA 1
ATOM 2858 C C . ARG B 1 136 ? -17.25 2.895 3.607 1 93.5 136 ARG B C 1
ATOM 2860 O O . ARG B 1 136 ? -17.188 4.008 3.086 1 93.5 136 ARG B O 1
ATOM 2867 N N . THR B 1 137 ? -18.047 1.933 3.227 1 91.38 137 THR B N 1
ATOM 2868 C CA . THR B 1 137 ? -19.047 2.248 2.213 1 91.38 137 THR B CA 1
ATOM 2869 C C . THR B 1 137 ? -20.266 2.895 2.846 1 91.38 137 THR B C 1
ATOM 2871 O O . THR B 1 137 ? -20.375 2.951 4.074 1 91.38 137 THR B O 1
ATOM 2874 N N . LEU B 1 138 ? -21.125 3.402 2.014 1 87.31 138 LEU B N 1
ATOM 2875 C CA . LEU B 1 138 ? -22.281 4.156 2.5 1 87.31 138 LEU B CA 1
ATOM 2876 C C . LEU B 1 138 ? -23.188 3.27 3.336 1 87.31 138 LEU B C 1
ATOM 2878 O O . LEU B 1 138 ? -23.953 3.766 4.164 1 87.31 138 LEU B O 1
ATOM 2882 N N . ASP B 1 139 ? -23.078 2.033 3.139 1 84.12 139 ASP B N 1
ATOM 2883 C CA . ASP B 1 139 ? -23.875 1.101 3.928 1 84.12 139 ASP B CA 1
ATOM 2884 C C . ASP B 1 139 ? -23.297 0.937 5.332 1 84.12 139 ASP B C 1
ATOM 2886 O O . ASP B 1 139 ? -23.859 0.221 6.16 1 84.12 139 ASP B O 1
ATOM 2890 N N . GLY B 1 140 ? -22.172 1.574 5.629 1 84.06 140 GLY B N 1
ATOM 2891 C CA . GLY B 1 140 ? -21.578 1.535 6.957 1 84.06 140 GLY B CA 1
ATOM 2892 C C . GLY B 1 140 ? -20.609 0.393 7.141 1 84.06 140 GLY B C 1
ATOM 2893 O O . GLY B 1 140 ? -19.984 0.261 8.195 1 84.06 140 GLY B O 1
ATOM 2894 N N . CYS B 1 141 ? -20.422 -0.398 6.129 1 86.81 141 CYS B N 1
ATOM 2895 C CA . CYS B 1 141 ? -19.547 -1.562 6.219 1 86.81 141 CYS B CA 1
ATOM 2896 C C . CYS B 1 141 ? -18.078 -1.16 6.07 1 86.81 141 CYS B C 1
ATOM 2898 O O . CYS B 1 141 ? -17.734 -0.37 5.191 1 86.81 141 CYS B O 1
ATOM 2900 N N . LEU B 1 142 ? -17.297 -1.677 6.984 1 91.88 142 LEU B N 1
ATOM 2901 C CA . LEU B 1 142 ? -15.852 -1.479 6.91 1 91.88 142 LEU B CA 1
ATOM 2902 C C . LEU B 1 142 ? -15.234 -2.367 5.836 1 91.88 142 LEU B C 1
ATOM 2904 O O . LEU B 1 142 ? -15.273 -3.596 5.941 1 91.88 142 LEU B O 1
ATOM 2908 N N . ARG B 1 143 ? -14.688 -1.802 4.836 1 92 143 ARG B N 1
ATOM 2909 C CA . ARG B 1 143 ? -14.188 -2.555 3.691 1 92 143 ARG B CA 1
ATOM 2910 C C . ARG B 1 143 ? -12.672 -2.736 3.771 1 92 143 ARG B C 1
ATOM 2912 O O . ARG B 1 143 ? -12.141 -3.77 3.357 1 92 143 ARG B O 1
ATOM 2919 N N . CYS B 1 144 ? -12.062 -1.769 4.254 1 93.38 144 CYS B N 1
ATOM 2920 C CA . CYS B 1 144 ? -10.602 -1.786 4.324 1 93.38 144 CYS B CA 1
ATOM 2921 C C . CYS B 1 144 ? -10.102 -0.979 5.52 1 93.38 144 CYS B C 1
ATOM 2923 O O . CYS B 1 144 ? -10.672 0.064 5.848 1 93.38 144 CYS B O 1
ATOM 2925 N N . VAL B 1 145 ? -9.117 -1.479 6.16 1 94.31 145 VAL B N 1
ATOM 2926 C CA . VAL B 1 145 ? -8.469 -0.754 7.246 1 94.31 145 VAL B CA 1
ATOM 2927 C C . VAL B 1 145 ? -6.961 -0.673 6.988 1 94.31 145 VAL B C 1
ATOM 2929 O O . VAL B 1 145 ? -6.355 -1.638 6.52 1 94.31 145 VAL B O 1
ATOM 2932 N N . GLY B 1 146 ? -6.434 0.443 7.23 1 94.88 146 GLY B N 1
ATOM 2933 C CA . GLY B 1 146 ? -5.008 0.651 7.027 1 94.88 146 GLY B CA 1
ATOM 2934 C C . GLY B 1 146 ? -4.379 1.539 8.086 1 94.88 146 GLY B C 1
ATOM 2935 O O . GLY B 1 146 ? -5.066 2.35 8.711 1 94.88 146 GLY B O 1
ATOM 2936 N N . MET B 1 147 ? -3.148 1.315 8.25 1 95.69 147 MET B N 1
ATOM 2937 C CA . MET B 1 147 ? -2.342 2.174 9.117 1 95.69 147 MET B CA 1
ATOM 2938 C C . MET B 1 147 ? -1.103 2.672 8.383 1 95.69 147 MET B C 1
ATOM 2940 O O . MET B 1 147 ? -0.57 1.98 7.512 1 95.69 147 MET B O 1
ATOM 2944 N N . SER B 1 148 ? -0.75 3.781 8.719 1 95.56 148 SER B N 1
ATOM 2945 C CA . SER B 1 148 ? 0.435 4.359 8.094 1 95.56 148 SER B CA 1
ATOM 2946 C C . SER B 1 148 ? 1.316 5.059 9.125 1 95.56 148 SER B C 1
ATOM 2948 O O . SER B 1 148 ? 0.816 5.602 10.109 1 95.56 148 SER B O 1
ATOM 2950 N N . ARG B 1 149 ? 2.525 5 8.859 1 94.75 149 ARG B N 1
ATOM 2951 C CA . ARG B 1 149 ? 3.52 5.68 9.688 1 94.75 149 ARG B CA 1
ATOM 2952 C C . ARG B 1 149 ? 4.16 6.84 8.93 1 94.75 149 ARG B C 1
ATOM 2954 O O . ARG B 1 149 ? 4.691 6.656 7.836 1 94.75 149 ARG B O 1
ATOM 2961 N N . GLN B 1 150 ? 4.074 7.934 9.508 1 92.56 150 GLN B N 1
ATOM 2962 C CA . GLN B 1 150 ? 4.727 9.117 8.953 1 92.56 150 GLN B CA 1
ATOM 2963 C C . GLN B 1 150 ? 5.848 9.609 9.867 1 92.56 150 GLN B C 1
ATOM 2965 O O . GLN B 1 150 ? 5.633 9.805 11.07 1 92.56 150 GLN B O 1
ATOM 2970 N N . THR B 1 151 ? 6.977 9.836 9.273 1 91.19 151 THR B N 1
ATOM 2971 C CA . THR B 1 151 ? 8.133 10.281 10.047 1 91.19 151 THR B CA 1
ATOM 2972 C C . THR B 1 151 ? 8.562 11.68 9.617 1 91.19 151 THR B C 1
ATOM 2974 O O . THR B 1 151 ? 8.703 11.945 8.422 1 91.19 151 THR B O 1
ATOM 2977 N N . VAL B 1 152 ? 8.781 12.477 10.609 1 89.31 152 VAL B N 1
ATOM 2978 C CA . VAL B 1 152 ? 9.211 13.844 10.312 1 89.31 152 VAL B CA 1
ATOM 2979 C C . VAL B 1 152 ? 10.711 13.867 10.023 1 89.31 152 VAL B C 1
ATOM 2981 O O . VAL B 1 152 ? 11.484 13.172 10.688 1 89.31 152 VAL B O 1
ATOM 2984 N N . LEU B 1 153 ? 11.141 14.617 9.102 1 86.38 153 LEU B N 1
ATOM 2985 C CA . LEU B 1 153 ? 12.539 14.68 8.703 1 86.38 153 LEU B CA 1
ATOM 2986 C C . LEU B 1 153 ? 13.367 15.43 9.742 1 86.38 153 LEU B C 1
ATOM 2988 O O . LEU B 1 153 ? 14.547 15.117 9.945 1 86.38 153 LEU B O 1
ATOM 2992 N N . SER B 1 154 ? 12.727 16.438 10.234 1 87.25 154 SER B N 1
ATOM 2993 C CA . SER B 1 154 ? 13.422 17.203 11.258 1 87.25 154 SER B CA 1
ATOM 2994 C C . SER B 1 154 ? 12.477 17.641 12.367 1 87.25 154 SER B C 1
ATOM 2996 O O . SER B 1 154 ? 11.273 17.812 12.133 1 87.25 154 SER B O 1
ATOM 2998 N N . GLY B 1 155 ? 13.078 17.688 13.523 1 84.94 155 GLY B N 1
ATOM 2999 C CA . GLY B 1 155 ? 12.289 18.109 14.664 1 84.94 155 GLY B CA 1
ATOM 3000 C C . GLY B 1 155 ? 11.578 16.953 15.359 1 84.94 155 GLY B C 1
ATOM 3001 O O . GLY B 1 155 ? 11.867 15.789 15.078 1 84.94 155 GLY B O 1
ATOM 3002 N N . SER B 1 156 ? 10.758 17.344 16.344 1 88.25 156 SER B N 1
ATOM 3003 C CA . SER B 1 156 ? 9.992 16.375 17.109 1 88.25 156 SER B CA 1
ATOM 3004 C C . SER B 1 156 ? 8.492 16.516 16.844 1 88.25 156 SER B C 1
ATOM 3006 O O . SER B 1 156 ? 8 17.641 16.688 1 88.25 156 SER B O 1
ATOM 3008 N N . MET B 1 157 ? 7.871 15.406 16.812 1 87.94 157 MET B N 1
ATOM 3009 C CA . MET B 1 157 ? 6.43 15.43 16.594 1 87.94 157 MET B CA 1
ATOM 3010 C C . MET B 1 157 ? 5.727 16.234 17.672 1 87.94 157 MET B C 1
ATOM 3012 O O . MET B 1 157 ? 4.676 16.828 17.422 1 87.94 157 MET B O 1
ATOM 3016 N N . GLN B 1 158 ? 6.277 16.281 18.812 1 85.5 158 GLN B N 1
ATOM 3017 C CA . GLN B 1 158 ? 5.699 17.016 19.922 1 85.5 158 GLN B CA 1
ATOM 3018 C C . GLN B 1 158 ? 5.547 18.5 19.594 1 85.5 158 GLN B C 1
ATOM 3020 O O . GLN B 1 158 ? 4.633 19.156 20.078 1 85.5 158 GLN B O 1
ATOM 3025 N N . ASP B 1 159 ? 6.406 18.969 18.734 1 87 159 ASP B N 1
ATOM 3026 C CA . ASP B 1 159 ? 6.379 20.375 18.359 1 87 159 ASP B CA 1
ATOM 3027 C C . ASP B 1 159 ? 5.199 20.672 17.438 1 87 159 ASP B C 1
ATOM 3029 O O . ASP B 1 159 ? 4.77 21.828 17.312 1 87 159 ASP B O 1
ATOM 3033 N N . TYR B 1 160 ? 4.699 19.578 16.922 1 87.38 160 TYR B N 1
ATOM 3034 C CA . TYR B 1 160 ? 3.721 19.812 15.867 1 87.38 160 TYR B CA 1
ATOM 3035 C C . TYR B 1 160 ? 2.322 19.422 16.328 1 87.38 160 TYR B C 1
ATOM 3037 O O . TYR B 1 160 ? 1.334 19.719 15.641 1 87.38 160 TYR B O 1
ATOM 3045 N N . VAL B 1 161 ? 2.217 18.75 17.453 1 85.31 161 VAL B N 1
ATOM 3046 C CA . VAL B 1 161 ? 0.922 18.25 17.906 1 85.31 161 VAL B CA 1
ATOM 3047 C C . VAL B 1 161 ? 0.355 19.156 18.984 1 85.31 161 VAL B C 1
ATOM 3049 O O . VAL B 1 161 ? -0.58 18.781 19.688 1 85.31 161 VAL B O 1
ATOM 3052 N N . GLU B 1 162 ? 0.625 20.328 19.078 1 79.88 162 GLU B N 1
ATOM 3053 C CA . GLU B 1 162 ? 0.117 21.391 19.938 1 79.88 162 GLU B CA 1
ATOM 3054 C C . GLU B 1 162 ? -0.131 20.875 21.359 1 79.88 162 GLU B C 1
ATOM 3056 O O . GLU B 1 162 ? -1.199 21.109 21.922 1 79.88 162 GLU B O 1
ATOM 3061 N N . GLY B 1 163 ? 0.79 20.062 21.875 1 79.81 163 GLY B N 1
ATOM 3062 C CA . GLY B 1 163 ? 0.724 19.656 23.266 1 79.81 163 GLY B CA 1
ATOM 3063 C C . GLY B 1 163 ? -0.215 18.484 23.516 1 79.81 163 GLY B C 1
ATOM 3064 O O . GLY B 1 163 ? -0.439 18.078 24.656 1 79.81 163 GLY B O 1
ATOM 3065 N N . ALA B 1 164 ? -0.819 17.969 22.484 1 85.12 164 ALA B N 1
ATOM 3066 C CA . ALA B 1 164 ? -1.678 16.797 22.641 1 85.12 164 ALA B CA 1
ATOM 3067 C C . ALA B 1 164 ? -0.868 15.57 23.062 1 85.12 164 ALA B C 1
ATOM 3069 O O . ALA B 1 164 ? 0.323 15.469 22.75 1 85.12 164 ALA B O 1
ATOM 3070 N N . GLN B 1 165 ? -1.472 14.719 23.875 1 87.5 165 GLN B N 1
ATOM 3071 C CA . GLN B 1 165 ? -0.824 13.477 24.266 1 87.5 165 GLN B CA 1
ATOM 3072 C C . GLN B 1 165 ? -1.296 12.312 23.391 1 87.5 165 GLN B C 1
ATOM 3074 O O . GLN B 1 165 ? -2.479 12.219 23.062 1 87.5 165 GLN B O 1
ATOM 3079 N N . PRO B 1 166 ? -0.36 11.445 23.031 1 89.06 166 PRO B N 1
ATOM 3080 C CA . PRO B 1 166 ? -0.747 10.312 22.203 1 89.06 166 PRO B CA 1
ATOM 3081 C C . PRO B 1 166 ? -1.58 9.273 22.953 1 89.06 166 PRO B C 1
ATOM 3083 O O . PRO B 1 166 ? -1.35 9.039 24.141 1 89.06 166 PRO B O 1
ATOM 3086 N N . PRO B 1 167 ? -2.539 8.758 22.328 1 88.38 167 PRO B N 1
ATOM 3087 C CA . PRO B 1 167 ? -3.252 7.633 22.938 1 88.38 167 PRO B CA 1
ATOM 3088 C C . PRO B 1 167 ? -2.354 6.418 23.156 1 88.38 167 PRO B C 1
ATOM 3090 O O . PRO B 1 167 ? -1.234 6.371 22.641 1 88.38 167 PRO B O 1
ATOM 3093 N N . GLN B 1 168 ? -2.84 5.508 23.969 1 89.62 168 GLN B N 1
ATOM 3094 C CA . GLN B 1 168 ? -2.111 4.254 24.141 1 89.62 168 GLN B CA 1
ATOM 3095 C C . GLN B 1 168 ? -2.137 3.42 22.875 1 89.62 168 GLN B C 1
ATOM 3097 O O . GLN B 1 168 ? -3.174 3.314 22.203 1 89.62 168 GLN B O 1
ATOM 3102 N N . PRO B 1 169 ? -1.01 2.885 22.562 1 90.44 169 PRO B N 1
ATOM 3103 C CA . PRO B 1 169 ? -0.976 2.068 21.344 1 90.44 169 PRO B CA 1
ATOM 3104 C C . PRO B 1 169 ? -1.859 0.826 21.438 1 90.44 169 PRO B C 1
ATOM 3106 O O . PRO B 1 169 ? -1.889 0.166 22.484 1 90.44 169 PRO B O 1
ATOM 3109 N N . SER B 1 170 ? -2.605 0.593 20.469 1 90.25 170 SER B N 1
ATOM 3110 C CA . SER B 1 170 ? -3.408 -0.624 20.391 1 90.25 170 SER B CA 1
ATOM 3111 C C . SER B 1 170 ? -2.527 -1.856 20.219 1 90.25 170 SER B C 1
ATOM 3113 O O . SER B 1 170 ? -1.342 -1.738 19.891 1 90.25 170 SER B O 1
ATOM 3115 N N . ALA B 1 171 ? -3.109 -3.02 20.469 1 91.25 171 ALA B N 1
ATOM 3116 C CA . ALA B 1 171 ? -2.377 -4.266 20.25 1 91.25 171 ALA B CA 1
ATOM 3117 C C . ALA B 1 171 ? -1.946 -4.414 18.797 1 91.25 171 ALA B C 1
ATOM 3119 O O . ALA B 1 171 ? -0.824 -4.84 18.516 1 91.25 171 ALA B O 1
ATOM 3120 N N . GLU B 1 172 ? -2.811 -4.031 17.938 1 90.88 172 GLU B N 1
ATOM 3121 C CA . GLU B 1 172 ? -2.527 -4.098 16.5 1 90.88 172 GLU B CA 1
ATOM 3122 C C . GLU B 1 172 ? -1.319 -3.24 16.141 1 90.88 172 GLU B C 1
ATOM 3124 O O . GLU B 1 172 ? -0.42 -3.695 15.43 1 90.88 172 GLU B O 1
ATOM 3129 N N . LEU B 1 173 ? -1.33 -2.094 16.625 1 93 173 LEU B N 1
ATOM 3130 C CA . LEU B 1 173 ? -0.231 -1.175 16.359 1 93 173 LEU B CA 1
ATOM 3131 C C . LEU B 1 173 ? 1.07 -1.687 16.969 1 93 173 LEU B C 1
ATOM 3133 O O . LEU B 1 173 ? 2.123 -1.631 16.328 1 93 173 LEU B O 1
ATOM 3137 N N . SER B 1 174 ? 0.992 -2.176 18.156 1 93.25 174 SER B N 1
ATOM 3138 C CA . SER B 1 174 ? 2.184 -2.67 18.828 1 93.25 174 SER B CA 1
ATOM 3139 C C . SER B 1 174 ? 2.818 -3.828 18.078 1 93.25 174 SER B C 1
ATOM 3141 O O . SER B 1 174 ? 4.043 -3.893 17.938 1 93.25 174 SER B O 1
ATOM 3143 N N . HIS B 1 175 ? 1.99 -4.684 17.641 1 92.5 175 HIS B N 1
ATOM 3144 C CA . HIS B 1 175 ? 2.494 -5.805 16.859 1 92.5 175 HIS B CA 1
ATOM 3145 C C . HIS B 1 175 ? 3.092 -5.328 15.539 1 92.5 175 HIS B C 1
ATOM 3147 O O . HIS B 1 175 ? 4.109 -5.855 15.086 1 92.5 175 HIS B O 1
ATOM 3153 N N . TRP B 1 176 ? 2.426 -4.387 14.984 1 92.06 176 TRP B N 1
ATOM 3154 C CA . TRP B 1 176 ? 2.941 -3.84 13.734 1 92.06 176 TRP B CA 1
ATOM 3155 C C . TRP B 1 176 ? 4.301 -3.178 13.953 1 92.06 176 TRP B C 1
ATOM 3157 O O . TRP B 1 176 ? 5.227 -3.381 13.164 1 92.06 176 TRP B O 1
ATOM 3167 N N . LEU B 1 177 ? 4.441 -2.477 15.016 1 92.25 177 LEU B N 1
ATOM 3168 C CA . LEU B 1 177 ? 5.711 -1.834 15.344 1 92.25 177 LEU B CA 1
ATOM 3169 C C . LEU B 1 177 ? 6.797 -2.873 15.594 1 92.25 177 LEU B C 1
ATOM 3171 O O . LEU B 1 177 ? 7.945 -2.689 15.18 1 92.25 177 LEU B O 1
ATOM 3175 N N . ALA B 1 178 ? 6.391 -3.9 16.203 1 91.75 178 ALA B N 1
ATOM 3176 C CA . ALA B 1 178 ? 7.336 -4.988 16.438 1 91.75 178 ALA B CA 1
ATOM 3177 C C . ALA B 1 178 ? 7.793 -5.605 15.117 1 91.75 178 ALA B C 1
ATOM 3179 O O . ALA B 1 178 ? 8.953 -5.988 14.969 1 91.75 178 ALA B O 1
ATOM 3180 N N . SER B 1 179 ? 6.879 -5.684 14.242 1 91.38 179 SER B N 1
ATOM 3181 C CA . SER B 1 179 ? 7.215 -6.223 12.93 1 91.38 179 SER B CA 1
ATOM 3182 C C . SER B 1 179 ? 8.195 -5.316 12.195 1 91.38 179 SER B C 1
ATOM 3184 O O . SER B 1 179 ? 9.141 -5.797 11.562 1 91.38 179 SER B O 1
ATOM 3186 N N . ILE B 1 180 ? 7.953 -4.082 12.289 1 88.19 180 ILE B N 1
ATOM 3187 C CA . ILE B 1 180 ? 8.844 -3.105 11.672 1 88.19 180 ILE B CA 1
ATOM 3188 C C . ILE B 1 180 ? 10.234 -3.219 12.273 1 88.19 180 ILE B C 1
ATOM 3190 O O . ILE B 1 180 ? 11.234 -3.234 11.547 1 88.19 180 ILE B O 1
ATOM 3194 N N . HIS B 1 181 ? 10.273 -3.299 13.531 1 89.06 181 HIS B N 1
ATOM 3195 C CA . HIS B 1 181 ? 11.547 -3.416 14.227 1 89.06 181 HIS B CA 1
ATOM 3196 C C . HIS B 1 181 ? 12.273 -4.699 13.844 1 89.06 181 HIS B C 1
ATOM 3198 O O . HIS B 1 181 ? 13.484 -4.684 13.594 1 89.06 181 HIS B O 1
ATOM 3204 N N . ALA B 1 182 ? 11.562 -5.738 13.797 1 87.94 182 ALA B N 1
ATOM 3205 C CA . ALA B 1 182 ? 12.148 -7.016 13.406 1 87.94 182 ALA B CA 1
ATOM 3206 C C . ALA B 1 182 ? 12.688 -6.957 11.984 1 87.94 182 ALA B C 1
ATOM 3208 O O . ALA B 1 182 ? 13.742 -7.527 11.688 1 87.94 182 ALA B O 1
ATOM 3209 N N . SER B 1 183 ? 11.953 -6.352 11.141 1 86.56 183 SER B N 1
ATOM 3210 C CA . SER B 1 183 ? 12.391 -6.191 9.758 1 86.56 183 SER B CA 1
ATOM 3211 C C . SER B 1 183 ? 13.68 -5.383 9.672 1 86.56 183 SER B C 1
ATOM 3213 O O . SER B 1 183 ? 14.602 -5.738 8.93 1 86.56 183 SER B O 1
ATOM 3215 N N . SER B 1 184 ? 13.758 -4.324 10.422 1 85.88 184 SER B N 1
ATOM 3216 C CA . SER B 1 184 ? 14.945 -3.479 10.461 1 85.88 184 SER B CA 1
ATOM 3217 C C . SER B 1 184 ? 16.156 -4.254 10.961 1 85.88 184 SER B C 1
ATOM 3219 O O . SER B 1 184 ? 17.25 -4.137 10.398 1 85.88 184 SER B O 1
ATOM 3221 N N . GLN B 1 185 ? 15.977 -5.07 11.93 1 84.62 185 GLN B N 1
ATOM 3222 C CA . GLN B 1 185 ? 17.062 -5.855 12.5 1 84.62 185 GLN B CA 1
ATOM 3223 C C . GLN B 1 185 ? 17.562 -6.91 11.516 1 84.62 185 GLN B C 1
ATOM 3225 O O . GLN B 1 185 ? 18.766 -7.102 11.367 1 84.62 185 GLN B O 1
ATOM 3230 N N . ARG B 1 186 ? 16.641 -7.555 10.883 1 84.44 186 ARG B N 1
ATOM 3231 C CA . ARG B 1 186 ? 17 -8.594 9.922 1 84.44 186 ARG B CA 1
ATOM 3232 C C . ARG B 1 186 ? 17.797 -8.008 8.758 1 84.44 186 ARG B C 1
ATOM 3234 O O . ARG B 1 186 ? 18.797 -8.586 8.336 1 84.44 186 ARG B O 1
ATOM 3241 N N . LEU B 1 187 ? 17.391 -6.926 8.266 1 80.75 187 LEU B N 1
ATOM 3242 C CA . LEU B 1 187 ? 18 -6.336 7.082 1 80.75 187 LEU B CA 1
ATOM 3243 C C . LEU B 1 187 ? 19.328 -5.676 7.434 1 80.75 187 LEU B C 1
ATOM 3245 O O . LEU B 1 187 ? 20.219 -5.555 6.578 1 80.75 187 LEU B O 1
ATOM 3249 N N . GLN B 1 188 ? 19.438 -5.164 8.609 1 76.38 188 GLN B N 1
ATOM 3250 C CA . GLN B 1 188 ? 20.734 -4.66 9.078 1 76.38 188 GLN B CA 1
ATOM 3251 C C . GLN B 1 188 ? 21.75 -5.789 9.195 1 76.38 188 GLN B C 1
ATOM 3253 O O . GLN B 1 188 ? 22.922 -5.609 8.859 1 76.38 188 GLN B O 1
ATOM 3258 N N . ALA B 1 189 ? 21.266 -6.938 9.633 1 69.56 189 ALA B N 1
ATOM 3259 C CA .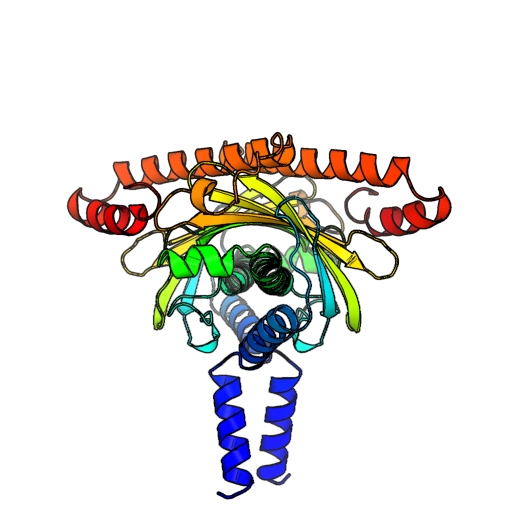 ALA B 1 189 ? 22.125 -8.117 9.766 1 69.56 189 ALA B CA 1
ATOM 3260 C C . ALA B 1 189 ? 22.578 -8.617 8.398 1 69.56 189 ALA B C 1
ATOM 3262 O O . ALA B 1 189 ? 23.703 -9.094 8.25 1 69.56 189 ALA B O 1
ATOM 3263 N N . THR B 1 190 ? 21.734 -8.578 7.418 1 64.31 190 THR B N 1
ATOM 3264 C CA . THR B 1 190 ? 22.047 -9.031 6.07 1 64.31 190 THR B CA 1
ATOM 3265 C C . THR B 1 190 ? 22.984 -8.047 5.375 1 64.31 190 THR B C 1
ATOM 3267 O O . THR B 1 190 ? 23.812 -8.445 4.551 1 64.31 190 THR B O 1
ATOM 3270 N N . ASN B 1 191 ? 22.75 -6.812 5.473 1 57.69 191 ASN B N 1
ATOM 3271 C CA . ASN B 1 191 ? 23.656 -5.812 4.938 1 57.69 191 ASN B CA 1
ATOM 3272 C C . ASN B 1 191 ? 25.031 -5.898 5.594 1 57.69 191 ASN B C 1
ATOM 3274 O O . ASN B 1 191 ? 26.047 -5.59 4.965 1 57.69 191 ASN B O 1
ATOM 3278 N N . GLY B 1 192 ? 25.141 -6.16 6.898 1 47.56 192 GLY B N 1
ATOM 3279 C CA . GLY B 1 192 ? 26.438 -6.305 7.555 1 47.56 192 GLY B CA 1
ATOM 3280 C C . GLY B 1 192 ? 27.25 -7.48 7.035 1 47.56 192 GLY B C 1
ATOM 3281 O O . GLY B 1 192 ? 28.469 -7.477 7.105 1 47.56 192 GLY B O 1
ATOM 3282 N N . ASN B 1 193 ? 26.703 -8.609 6.906 1 42.53 193 ASN B N 1
ATOM 3283 C CA . ASN B 1 193 ? 27.562 -9.727 6.559 1 42.53 193 ASN B CA 1
ATOM 3284 C C . ASN B 1 193 ? 28.125 -9.586 5.145 1 42.53 193 ASN B C 1
ATOM 3286 O O . ASN B 1 193 ? 29.125 -10.211 4.805 1 42.53 193 ASN B O 1
ATOM 3290 N N . GLY B 1 194 ? 27.453 -9.531 4.055 1 37.62 194 GLY B N 1
ATOM 3291 C CA . GLY B 1 194 ? 28.062 -9.727 2.748 1 37.62 194 GLY B CA 1
ATOM 3292 C C . GLY B 1 194 ? 28.969 -8.586 2.34 1 37.62 194 GLY B C 1
ATOM 3293 O O . GLY B 1 194 ? 30.094 -8.812 1.887 1 37.62 194 GLY B O 1
ATOM 3294 N N . SER B 1 195 ? 28.516 -7.539 1.339 1 38.25 195 SER B N 1
ATOM 3295 C CA . SER B 1 195 ? 29.484 -6.789 0.559 1 38.25 195 SER B CA 1
ATOM 3296 C C . SER B 1 195 ? 30.391 -5.957 1.462 1 38.25 195 SER B C 1
ATOM 3298 O O . SER B 1 195 ? 30.031 -5.66 2.604 1 38.25 195 SER B O 1
ATOM 3300 N N . SER B 1 196 ? 31.672 -5.57 0.885 1 34.72 196 SER B N 1
ATOM 3301 C CA . SER B 1 196 ? 32.719 -4.676 1.35 1 34.72 196 SER B CA 1
ATOM 3302 C C . SER B 1 196 ? 32.156 -3.453 2.051 1 34.72 196 SER B C 1
ATOM 3304 O O . SER B 1 196 ? 31.094 -2.947 1.658 1 34.72 196 SER B O 1
ATOM 3306 N N . SER B 1 197 ? 32.719 -2.959 3.264 1 35.94 197 SER B N 1
ATOM 3307 C CA . SER B 1 197 ? 32.531 -1.855 4.203 1 35.94 197 SER B CA 1
ATOM 3308 C C . SER B 1 197 ? 32.031 -0.6 3.502 1 35.94 197 SER B C 1
ATOM 3310 O O . SER B 1 197 ? 31.469 0.292 4.141 1 35.94 197 SER B O 1
ATOM 3312 N N . GLN B 1 198 ? 32.562 -0.246 2.338 1 34.84 198 GLN B N 1
ATOM 3313 C CA . GLN B 1 198 ? 32.5 1.038 1.647 1 34.84 198 GLN B CA 1
ATOM 3314 C C . GLN B 1 198 ? 31.125 1.258 1.026 1 34.84 198 GLN B C 1
ATOM 3316 O O . GLN B 1 198 ? 30.609 2.375 1.038 1 34.84 198 GLN B O 1
ATOM 3321 N N . ASP B 1 199 ? 30.609 0.325 0.315 1 35.97 199 ASP B N 1
ATOM 3322 C CA . ASP B 1 199 ? 29.438 0.509 -0.535 1 35.97 199 ASP B CA 1
ATOM 3323 C C . ASP B 1 199 ? 28.156 0.52 0.294 1 35.97 199 ASP B C 1
ATOM 3325 O O . ASP B 1 199 ? 27.141 1.085 -0.126 1 35.97 199 ASP B O 1
ATOM 3329 N N . ILE B 1 200 ? 28 -0.258 1.315 1 39.16 200 ILE B N 1
ATOM 3330 C CA . ILE B 1 200 ? 26.891 -0.344 2.258 1 39.16 200 ILE B CA 1
ATOM 3331 C C . ILE B 1 200 ? 26.812 0.935 3.088 1 39.16 200 ILE B C 1
ATOM 3333 O O . ILE B 1 200 ? 25.734 1.369 3.475 1 39.16 200 ILE B O 1
ATOM 3337 N N . ASP B 1 201 ? 27.906 1.402 3.562 1 38 201 ASP B N 1
ATOM 3338 C CA . ASP B 1 201 ? 28.047 2.643 4.32 1 38 201 ASP B CA 1
ATOM 3339 C C . ASP B 1 201 ? 27.359 3.807 3.596 1 38 201 ASP B C 1
ATOM 3341 O O . ASP B 1 201 ? 26.75 4.668 4.23 1 38 201 ASP B O 1
ATOM 3345 N N . ALA B 1 202 ? 27.578 3.725 2.359 1 41.03 202 ALA B N 1
ATOM 3346 C CA . ALA B 1 202 ? 27.062 4.832 1.568 1 41.03 202 ALA B CA 1
ATOM 3347 C C . ALA B 1 202 ? 25.531 4.77 1.476 1 41.03 202 ALA B C 1
ATOM 3349 O O . ALA B 1 202 ? 24.859 5.801 1.542 1 41.03 202 ALA B O 1
ATOM 3350 N N . CYS B 1 203 ? 25.062 3.586 1.187 1 40.28 203 CYS B N 1
ATOM 3351 C CA . CYS B 1 203 ? 23.609 3.43 1.113 1 40.28 203 CYS B CA 1
ATOM 3352 C C . CYS B 1 203 ? 22.969 3.691 2.469 1 40.28 203 CYS B C 1
ATOM 3354 O O . CYS B 1 203 ? 21.891 4.281 2.543 1 40.28 203 CYS B O 1
ATOM 3356 N N . ASP B 1 204 ? 23.469 3.084 3.525 1 40.91 204 ASP B N 1
ATOM 3357 C CA . ASP B 1 204 ? 22.953 3.229 4.879 1 40.91 204 ASP B CA 1
ATOM 3358 C C . ASP B 1 204 ? 23.031 4.68 5.348 1 40.91 204 ASP B C 1
ATOM 3360 O O . ASP B 1 204 ? 22.172 5.145 6.102 1 40.91 204 ASP B O 1
ATOM 3364 N N . ARG B 1 205 ? 24.109 5.293 5.055 1 37.62 205 ARG B N 1
ATOM 3365 C CA . ARG B 1 205 ? 24.188 6.668 5.531 1 37.62 205 ARG B CA 1
ATOM 3366 C C . ARG B 1 205 ? 23.031 7.5 5.004 1 37.62 205 ARG B C 1
ATOM 3368 O O . ARG B 1 205 ? 22.5 8.359 5.711 1 37.62 205 ARG B O 1
ATOM 3375 N N . LYS B 1 206 ? 22.766 7.289 3.68 1 36.47 206 LYS B N 1
ATOM 3376 C CA . LYS B 1 206 ? 21.656 8.016 3.068 1 36.47 206 LYS B CA 1
ATOM 3377 C C . LYS B 1 206 ? 20.312 7.457 3.521 1 36.47 206 LYS B C 1
ATOM 3379 O O . LYS B 1 206 ? 19.266 8.07 3.293 1 36.47 206 LYS B O 1
ATOM 3384 N N . THR B 1 207 ? 20.234 6.227 3.857 1 38.44 207 THR B N 1
ATOM 3385 C CA . THR B 1 207 ? 19.047 5.582 4.406 1 38.44 207 THR B CA 1
ATOM 3386 C C . THR B 1 207 ? 18.688 6.18 5.762 1 38.44 207 THR B C 1
ATOM 3388 O O . THR B 1 207 ? 17.562 6.012 6.234 1 38.44 207 THR B O 1
ATOM 3391 N N . ASP B 1 208 ? 19.75 6.391 6.629 1 32.88 208 ASP B N 1
ATOM 3392 C CA . ASP B 1 208 ? 19.562 6.906 7.98 1 32.88 208 ASP B CA 1
ATOM 3393 C C . ASP B 1 208 ? 18.938 8.305 7.949 1 32.88 208 ASP B C 1
ATOM 3395 O O . ASP B 1 208 ? 19.234 9.133 8.812 1 32.88 208 ASP B O 1
ATOM 3399 N N . VAL B 1 209 ? 18.578 8.625 6.984 1 32.88 209 VAL B N 1
ATOM 3400 C CA . VAL B 1 209 ? 17.797 9.836 7.23 1 32.88 209 VAL B CA 1
ATOM 3401 C C . VAL B 1 209 ? 16.812 9.594 8.375 1 32.88 209 VAL B C 1
ATOM 3403 O O . VAL B 1 209 ? 16.516 10.508 9.148 1 32.88 209 VAL B O 1
ATOM 3406 N N . CYS B 1 210 ? 16.281 8.297 8.414 1 33.59 210 CYS B N 1
ATOM 3407 C CA . CYS B 1 210 ? 15.531 8.039 9.633 1 33.59 210 CYS B CA 1
ATOM 3408 C C . CYS B 1 210 ? 16.469 7.73 10.797 1 33.59 210 CYS B C 1
ATOM 3410 O O . CYS B 1 210 ? 16.141 8.016 11.953 1 33.59 210 CYS B O 1
ATOM 3412 N N . ASN B 1 211 ? 17.453 6.801 10.672 1 29.58 211 ASN B N 1
ATOM 3413 C CA . ASN B 1 211 ? 18.234 6.402 11.836 1 29.58 211 ASN B CA 1
ATOM 3414 C C . ASN B 1 211 ? 19.344 7.41 12.141 1 29.58 211 ASN B C 1
ATOM 3416 O O . ASN B 1 211 ? 20.047 7.285 13.148 1 29.58 211 ASN B O 1
ATOM 3420 N N . ASN B 1 212 ? 20 7.98 11.266 1 28.59 212 ASN B N 1
ATOM 3421 C CA . ASN B 1 212 ? 21.219 8.695 11.664 1 28.59 212 ASN B CA 1
ATOM 3422 C C . ASN B 1 212 ? 20.891 9.914 12.523 1 28.59 212 ASN B C 1
ATOM 3424 O O . ASN B 1 212 ? 21.766 10.734 12.797 1 28.59 212 ASN B O 1
ATOM 3428 N N . ARG B 1 213 ? 19.656 10.398 12.516 1 25.97 213 ARG B N 1
ATOM 3429 C CA . ARG B 1 213 ? 19.719 11.43 13.547 1 25.97 213 ARG B CA 1
ATOM 3430 C C . ARG B 1 213 ? 19.516 10.828 14.938 1 25.97 213 ARG B C 1
ATOM 3432 O O . ARG B 1 213 ? 18.703 9.938 15.117 1 25.97 213 ARG B O 1
#

pLDDT: mean 77.5, std 17.5, range [25.91, 96.0]

Organism: Laodelphax striatellus (NCBI:txid195883)

InterPro domains:
  IPR029069 HotDog domain superfamily [SSF54637] (47-154)
  IPR051490 THEM6/lcsJ thioesterase [PTHR12475] (4-193)

Sequence (426 aa):
MDAAAVVWVIALLYIFVDVNYFLRTVFTLLVGCVFHKRVRINETTKVYGMCLPSDVDMMVCHMNNARYLRELDFARYHFYERAGLFRRMFAARTVTLQTASWIRYRQSIALFAVYTIHTKAIFWDDRSIFLEHQFRTLDGCLRCVGMSRQTVLSGSMQDYVEGAQPPQPSAELSHWLASIHASSQRLQATNGNGSSSQDIDACDRKTDVCNNRMDAAAVVWVIALLYIFVDVNYFLRTVFTLLVGCVFHKRVRINETTKVYGMCLPSDVDMMVCHMNNARYLRELDFARYHFYERAGLFRRMFAARTVTLQTASWIRYRQSIALFAVYTIHTKAIFWDDRSIFLEHQFRTLDGCLRCVGMSRQTVLSGSMQDYVEGAQPPQPSAELSHWLASIHASSQRLQATNGNGSSSQDIDACDRKTDVCNNR

Radius of gyration: 21.72 Å; Cα contacts (8 Å, |Δi|>4): 714; chains: 2; bounding box: 62×58×63 Å

Nearest PDB structures (foldseek):
  5t06-assembly1_B  TM=8.003E-01  e=4.251E-08  Escherichia coli O157:H7
  5kl9-assembly1_B  TM=8.006E-01  e=5.102E-08  Escherichia coli O157:H7
  5t06-assembly1_C  TM=8.492E-01  e=1.722E-07  Escherichia coli O157:H7
  5eo2-assembly2_C  TM=7.286E-01  e=1.185E-08  Staphylococcus aureus subsp. aureus Mu50
  5vpj-assembly2_G  TM=7.491E-01  e=4.251E-08  Actinomadura verrucosospora